Protein AF-A0A2D5Z9J2-F1 (afdb_monomer)

Secondary structure (DSSP, 8-state):
-------------S-B--EEEEEEEE-TT--S-HHHHHHS-TTGGGT-TTT----TT-BSTTTSPBPEEEE-SSSS-EESTTT---SSEEEEEEEEEEESS-EEEEEEEEESS-EEEEETTEEEEEE-------TT-EEEEEEEPSEEEEEEEEEEESSSS-EEEEEEE-TTS-B-TT-EEESS---------TTT-----HHHHHHHHHHT---TT-----SHHHHHHHHHHHHHHHHHHH-PPPPP-----EEEEEEEETTEEEEEEEEEEETTEEEEEEEEEES-PPTT--EEEEEEE--SSSTHHHHTTSSSPTT---TT-HHHHHHHTT-EEEEEPPTTSGGGS-TT--PPTT--SHHHHHHHHHHTT--HHHHHHHHHHHHHHHHHH-TTEEEEEEEEEEETHHHHHHHHHHHH-TT--EEEEES----GGGGTT-S---GGG--TTHHHH--HHHHHHTTTTS-EEEEEETT-SSS-HHHHHHHHHHHHHHHHHTT-TTSEEEEEESSSS---HHHHHHHHTTT-

Mean predicted aligned error: 14.63 Å

Solvent-accessible surface area (backbone atoms only — not comparable to full-atom values): 28567 Å² total; per-residue (Å²): 137,81,80,80,74,77,79,79,74,79,76,88,64,65,39,54,54,41,32,28,25,38,34,49,69,40,55,84,82,51,85,41,56,58,74,57,46,71,68,54,70,83,37,52,74,55,65,19,71,54,59,60,76,73,44,67,77,39,52,41,43,94,87,44,47,48,23,42,72,47,65,55,84,57,77,52,64,49,58,48,40,84,80,44,86,69,61,34,23,36,35,38,38,34,30,26,38,36,27,85,56,60,41,68,28,28,39,27,30,18,38,14,32,24,37,40,36,29,48,73,45,39,81,75,51,70,48,89,50,87,47,68,67,36,83,63,69,40,77,45,79,48,69,47,55,54,40,78,38,46,40,38,38,35,41,38,28,73,68,81,71,34,35,36,33,42,32,40,20,32,80,89,69,44,54,53,88,75,56,47,67,29,51,58,74,78,66,86,68,68,84,66,52,77,93,71,65,82,80,88,50,66,66,60,52,53,50,49,55,61,77,64,46,68,29,76,56,49,84,78,51,77,37,52,68,45,32,55,54,49,41,50,58,44,51,56,50,50,47,59,53,44,46,82,60,75,65,78,52,76,45,74,77,41,78,82,41,79,46,77,54,93,72,28,33,39,28,39,34,39,32,37,49,33,92,98,42,68,42,53,26,40,42,33,31,44,60,76,72,62,89,89,41,65,30,33,29,34,37,31,36,43,38,86,65,63,15,33,41,36,24,60,44,73,76,50,60,91,92,59,89,61,57,65,18,49,30,43,58,42,18,76,74,55,25,37,19,40,16,52,39,42,80,55,20,44,91,48,37,67,83,92,59,86,66,59,92,92,55,76,51,31,49,59,50,30,53,54,21,57,75,71,74,43,40,51,44,32,53,39,38,45,51,54,54,46,52,50,55,55,49,62,66,39,84,47,42,31,73,86,19,26,29,32,33,16,37,34,55,4,8,45,51,35,48,62,32,48,58,77,38,80,67,52,47,35,40,34,26,18,39,38,67,24,33,57,73,74,57,64,89,56,96,70,73,63,29,49,76,57,59,72,69,41,48,54,38,25,46,59,30,42,49,54,33,52,41,52,74,42,39,34,41,37,40,39,19,57,57,9,87,85,26,39,38,74,36,20,52,55,19,47,59,51,29,46,47,33,19,47,10,54,74,28,68,86,34,58,48,78,50,77,46,95,39,39,78,66,57,58,54,69,65,54,50,64,54,42,65,76,76,73

Nearest PDB structures (foldseek):
  3nuz-assembly3_E  TM=8.129E-01  e=1.058E-19  Bacteroides fragilis NCTC 9343
  3nuz-assembly3_F  TM=7.895E-01  e=2.727E-18  Bacteroides fragilis NCTC 9343
  7b7h-assembly1_A  TM=7.471E-01  e=3.566E-16  Opitutus terrae PB90-1
  6qe7-assembly3_C  TM=6.967E-01  e=1.141E-03  Acetivibrio thermocellus
  6qe7-assembly1_A  TM=6.775E-01  e=1.207E-03  Acetivibrio thermocellus

pLDDT: mean 86.12, std 15.98, range [22.84, 98.94]

Sequence (532 aa):
MARTVPLRRIDRRPGFVVNWLLCGPFNRDGRLTSCAALRKDYLKASGGERRARPRAGERVGRDGPEWSATALREGCIVNLARSYADRGIVSYAMAYLHCPAARPVRLWLGSDDGFVLVVNGRRVAAQDVHRGLGIDSDACDLSLRRGTNAILLKVEQFYGAYEFCLRVTDPDGRGIRGLKAFVDHPRVRRPVDPARSRTISGFEYLSHRFATARLKLAFDARTPNGYRAWRRRFLDQYRKLLGPLPAPCPLRPEVTEDVVVEQLRRRRVLLDFEPGFSFPCYLTVPRRVPRGAKLPALLCLHGHGGGKRDMVGETTPPGAYDPYNIALHAARKGYVTLSPDFLAFGERQSTGVAYGEGQDPCPAEFAWGQMAGVLPTAINIATVRRSIDYLQTLRFVDARRIGAAGHSFGGYMTTMTTAVERRIRAAVISGFMMTSEAYHGRTWTCGSQVVPGLLEYGDLSDIACTFAPRPTLIITGLYDCVAPFPFADAAFRKIERAYRAAGADGRAEQFVFAGEHVFQPEAALQWLDRWI

Structure (mmCIF, N/CA/C/O backbone):
data_AF-A0A2D5Z9J2-F1
#
_entry.id   AF-A0A2D5Z9J2-F1
#
loop_
_atom_site.group_PDB
_atom_site.id
_atom_site.type_symbol
_atom_site.label_atom_id
_atom_site.label_alt_id
_atom_site.label_comp_id
_atom_site.label_asym_id
_atom_site.label_entity_id
_atom_site.label_seq_id
_atom_site.pdbx_PDB_ins_code
_atom_site.Cartn_x
_atom_site.Cartn_y
_atom_site.Cartn_z
_atom_site.occupancy
_atom_site.B_iso_or_equiv
_atom_site.auth_seq_id
_atom_site.auth_comp_id
_atom_site.auth_asym_id
_atom_site.auth_atom_id
_atom_site.pdbx_PDB_model_num
ATOM 1 N N . MET A 1 1 ? -23.548 22.614 -16.675 1.00 28.89 1 MET A N 1
ATOM 2 C CA . MET A 1 1 ? -23.426 21.303 -17.350 1.00 28.89 1 MET A CA 1
ATOM 3 C C . MET A 1 1 ? -22.091 21.259 -18.079 1.00 28.89 1 MET A C 1
ATOM 5 O O . MET A 1 1 ? -21.986 21.772 -19.185 1.00 28.89 1 MET A O 1
ATOM 9 N N . ALA A 1 2 ? -21.047 20.745 -17.426 1.00 24.31 2 ALA A N 1
ATOM 10 C CA . ALA A 1 2 ? -19.735 20.592 -18.047 1.00 24.31 2 ALA A CA 1
ATOM 11 C C . ALA A 1 2 ? -19.747 19.316 -18.897 1.00 24.31 2 ALA A C 1
ATOM 13 O O . ALA A 1 2 ? -20.036 18.234 -18.389 1.00 24.31 2 ALA A O 1
ATOM 14 N N . ARG A 1 3 ? -19.496 19.461 -20.201 1.00 22.84 3 ARG A N 1
ATOM 15 C CA . ARG A 1 3 ? -19.359 18.338 -21.129 1.00 22.84 3 ARG A CA 1
ATOM 16 C C . ARG A 1 3 ? -18.175 17.485 -20.678 1.00 22.84 3 ARG A C 1
ATOM 18 O O . ARG A 1 3 ? -17.038 17.945 -20.678 1.00 22.84 3 ARG A O 1
ATOM 25 N N . THR A 1 4 ? -18.469 16.252 -20.289 1.00 25.27 4 THR A N 1
ATOM 26 C CA . THR A 1 4 ? -17.506 15.175 -20.091 1.00 25.27 4 THR A CA 1
ATOM 27 C C . THR A 1 4 ? -16.671 15.021 -21.358 1.00 25.27 4 THR A C 1
ATOM 29 O O . THR A 1 4 ? -17.166 14.596 -22.401 1.00 25.27 4 THR A O 1
ATOM 32 N N . VAL A 1 5 ? -15.394 15.392 -21.280 1.00 25.20 5 VAL A N 1
ATOM 33 C CA . VAL A 1 5 ? -14.407 15.001 -22.287 1.00 25.20 5 VAL A CA 1
ATOM 34 C C . VAL A 1 5 ? -14.266 13.479 -22.179 1.00 25.20 5 VAL A C 1
ATOM 36 O O . VAL A 1 5 ? -14.016 12.982 -21.077 1.00 25.20 5 VAL A O 1
ATOM 39 N N . PRO A 1 6 ? -14.465 12.705 -23.259 1.00 25.00 6 PRO A N 1
ATOM 40 C CA . PRO A 1 6 ? -14.326 11.264 -23.179 1.00 25.00 6 PRO A CA 1
ATOM 41 C C . PRO A 1 6 ? -12.889 10.907 -22.798 1.00 25.00 6 PRO A C 1
ATOM 43 O O . PRO A 1 6 ? -11.929 11.403 -23.390 1.00 25.00 6 PRO A O 1
ATOM 46 N N . LEU A 1 7 ? -12.771 10.031 -21.798 1.00 30.48 7 LEU A N 1
ATOM 47 C CA . LEU A 1 7 ? -11.540 9.382 -21.361 1.00 30.48 7 LEU A CA 1
ATOM 48 C C . LEU A 1 7 ? -10.738 8.922 -22.587 1.00 30.48 7 LEU A C 1
ATOM 50 O O . LEU A 1 7 ? -11.155 8.002 -23.295 1.00 30.48 7 LEU A O 1
ATOM 54 N N . ARG A 1 8 ? -9.573 9.533 -22.840 1.00 33.03 8 ARG A N 1
ATOM 55 C CA . ARG A 1 8 ? -8.599 8.954 -23.771 1.00 33.03 8 ARG A CA 1
ATOM 56 C C . ARG A 1 8 ? -8.154 7.620 -23.173 1.00 33.03 8 ARG A C 1
ATOM 58 O O . ARG A 1 8 ? -7.427 7.570 -22.186 1.00 33.03 8 ARG A O 1
ATOM 65 N N . ARG A 1 9 ? -8.669 6.534 -23.744 1.00 32.53 9 ARG A N 1
ATOM 66 C CA . ARG A 1 9 ? -8.322 5.142 -23.447 1.00 32.53 9 ARG A CA 1
ATOM 67 C C . ARG A 1 9 ? -6.792 5.013 -23.519 1.00 32.53 9 ARG A C 1
ATOM 69 O O . ARG A 1 9 ? -6.239 5.119 -24.609 1.00 32.53 9 ARG A O 1
ATOM 76 N N . ILE A 1 10 ? -6.102 4.823 -22.388 1.00 40.47 10 ILE A N 1
ATOM 77 C CA . ILE A 1 10 ? -4.667 4.501 -22.420 1.00 40.47 10 ILE A CA 1
ATOM 78 C C . ILE A 1 10 ? -4.534 3.153 -23.109 1.00 40.47 10 ILE A C 1
ATOM 80 O O . ILE A 1 10 ? -5.079 2.137 -22.666 1.00 40.47 10 ILE A O 1
ATOM 84 N N . ASP A 1 11 ? -3.845 3.175 -24.234 1.00 39.31 11 ASP A N 1
ATOM 85 C CA . ASP A 1 11 ? -3.763 2.053 -25.133 1.00 39.31 11 ASP A CA 1
ATOM 86 C C . ASP A 1 11 ? -2.833 0.977 -24.567 1.00 39.31 11 ASP A C 1
ATOM 88 O O . ASP A 1 11 ? -1.613 1.123 -24.563 1.00 39.31 11 ASP A O 1
ATOM 92 N N . ARG A 1 12 ? -3.400 -0.127 -24.065 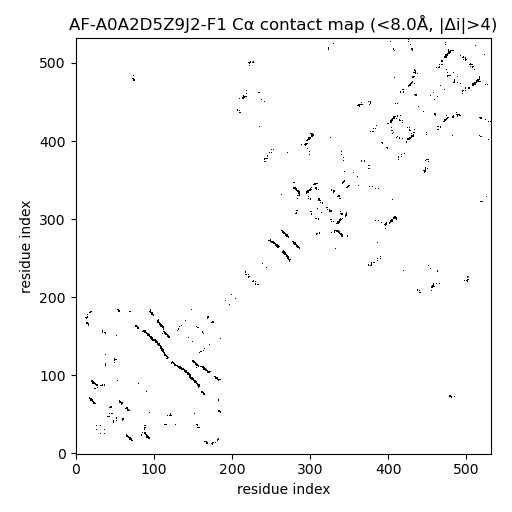1.00 44.00 12 ARG A N 1
ATOM 93 C CA . ARG A 1 12 ? -2.664 -1.272 -23.489 1.00 44.00 12 ARG A CA 1
ATOM 94 C C . ARG A 1 12 ? -1.932 -2.116 -24.550 1.00 44.00 12 ARG A C 1
ATOM 96 O O . ARG A 1 12 ? -1.662 -3.298 -24.325 1.00 44.00 12 ARG A O 1
ATOM 103 N N . ARG A 1 13 ? -1.658 -1.556 -25.733 1.00 57.97 13 ARG A N 1
ATOM 104 C CA . ARG A 1 13 ? -1.060 -2.281 -26.857 1.00 57.97 13 ARG A CA 1
ATOM 105 C C . ARG A 1 13 ? 0.418 -2.586 -26.571 1.00 57.97 13 ARG A C 1
ATOM 107 O O . ARG A 1 13 ? 1.176 -1.682 -26.222 1.00 57.97 13 ARG A O 1
ATOM 114 N N . PRO A 1 14 ? 0.863 -3.841 -26.740 1.00 65.12 14 PRO A N 1
ATOM 115 C CA . PRO A 1 14 ? 2.271 -4.196 -26.602 1.00 65.12 14 PRO A CA 1
ATOM 116 C C . PRO A 1 14 ? 3.129 -3.507 -27.677 1.00 65.12 14 PRO A C 1
ATOM 118 O O . PRO A 1 14 ? 2.651 -3.204 -28.771 1.00 65.12 14 PRO A O 1
ATOM 121 N N . GLY A 1 15 ? 4.419 -3.319 -27.376 1.00 76.62 15 GLY A N 1
ATOM 122 C CA . GLY A 1 15 ? 5.426 -2.869 -28.345 1.00 76.62 15 GLY A CA 1
ATOM 123 C C . GLY A 1 15 ? 5.894 -1.419 -28.203 1.00 76.62 15 GLY A C 1
ATOM 124 O O . GLY A 1 15 ? 6.681 -0.975 -29.035 1.00 76.62 15 GLY A O 1
ATOM 125 N N . PHE A 1 16 ? 5.434 -0.674 -27.192 1.00 87.38 16 PHE A N 1
ATOM 126 C CA . PHE A 1 16 ? 5.933 0.680 -26.936 1.00 87.38 16 PHE A CA 1
ATOM 127 C C . PHE A 1 16 ? 7.412 0.681 -26.537 1.00 87.38 16 PHE A C 1
ATOM 129 O O . PHE A 1 16 ? 7.876 -0.173 -25.777 1.00 87.38 16 PHE A O 1
ATOM 136 N N . VAL A 1 17 ? 8.150 1.660 -27.052 1.00 88.38 17 VAL A N 1
ATOM 137 C CA . VAL A 1 17 ? 9.542 1.913 -26.691 1.00 88.38 17 VAL A CA 1
ATOM 138 C C . VAL A 1 17 ? 9.560 2.818 -25.470 1.00 88.38 17 VAL A C 1
ATOM 140 O O . VAL A 1 17 ? 9.161 3.977 -25.528 1.00 88.38 17 VAL A O 1
ATOM 143 N N . VAL A 1 18 ? 10.026 2.261 -24.358 1.00 84.19 18 VAL A N 1
ATOM 144 C CA . VAL A 1 18 ? 10.029 2.924 -23.047 1.00 84.19 18 VAL A CA 1
ATOM 145 C C . VAL A 1 18 ? 11.424 3.353 -22.597 1.00 84.19 18 VAL A C 1
ATOM 147 O O . VAL A 1 18 ? 11.549 4.103 -21.645 1.00 84.19 18 VAL A O 1
ATOM 150 N N . ASN A 1 19 ? 12.476 2.928 -23.292 1.00 82.31 19 ASN A N 1
ATOM 151 C CA . ASN A 1 19 ? 13.864 3.238 -22.952 1.00 82.31 19 ASN A CA 1
ATOM 152 C C . ASN A 1 19 ? 14.456 4.171 -24.009 1.00 82.31 19 ASN A C 1
ATOM 154 O O . ASN A 1 19 ? 14.505 3.794 -25.182 1.00 82.31 19 ASN A O 1
ATOM 158 N N . TRP A 1 20 ? 14.923 5.349 -23.593 1.00 90.38 20 TRP A N 1
ATOM 159 C CA . TRP A 1 20 ? 15.433 6.397 -24.476 1.00 90.38 20 TRP A CA 1
ATOM 160 C C . TRP A 1 20 ? 16.702 7.049 -23.916 1.00 90.38 20 TRP A C 1
ATOM 162 O O . TRP A 1 20 ? 16.834 7.240 -22.714 1.00 90.38 20 TRP A O 1
ATOM 172 N N . LEU A 1 21 ? 17.630 7.443 -24.784 1.00 90.31 21 LEU A N 1
ATOM 173 C CA . LEU A 1 21 ? 18.592 8.503 -24.489 1.00 90.31 21 LEU A CA 1
ATOM 174 C C . LEU A 1 21 ? 18.004 9.819 -24.990 1.00 90.31 21 LEU A C 1
ATOM 176 O O . LEU A 1 21 ? 17.664 9.906 -26.167 1.00 90.31 21 LEU A O 1
ATOM 180 N N . LEU A 1 22 ? 17.906 10.832 -24.140 1.00 92.62 22 LEU A N 1
ATOM 181 C CA . LEU A 1 22 ? 17.433 12.162 -24.507 1.00 92.62 22 LEU A CA 1
ATOM 182 C C . LEU A 1 22 ? 18.609 13.124 -24.625 1.00 92.62 22 LEU A C 1
ATOM 184 O O . LEU A 1 22 ? 19.559 13.036 -23.854 1.00 92.62 22 LEU A O 1
ATOM 188 N N . CYS A 1 23 ? 18.560 14.043 -25.582 1.00 92.94 23 CYS A N 1
ATOM 189 C CA . CYS A 1 23 ? 19.572 15.082 -25.729 1.00 92.94 23 CYS A CA 1
ATOM 190 C C . CYS A 1 23 ? 18.944 16.360 -26.269 1.00 92.94 23 CYS A C 1
ATOM 192 O O . CYS A 1 23 ? 18.280 16.357 -27.308 1.00 92.94 23 CYS A O 1
ATOM 194 N N . GLY A 1 24 ? 19.154 17.458 -25.555 1.00 90.69 24 GLY A N 1
ATOM 195 C CA . GLY A 1 24 ? 18.531 18.736 -25.847 1.00 90.69 24 GLY A CA 1
ATOM 196 C C . GLY A 1 24 ? 18.578 19.687 -24.650 1.00 90.69 24 GLY A C 1
ATOM 197 O O . GLY A 1 24 ? 19.265 19.415 -23.662 1.00 90.69 24 GLY A O 1
ATOM 198 N N . PRO A 1 25 ? 17.892 20.832 -24.742 1.00 89.38 25 PRO A N 1
ATOM 199 C CA . PRO A 1 25 ? 17.291 21.368 -25.947 1.00 89.38 25 PRO A CA 1
ATOM 200 C C . PRO A 1 25 ? 18.341 22.056 -26.831 1.00 89.38 25 PRO A C 1
ATOM 202 O O . PRO A 1 25 ? 19.322 22.628 -26.349 1.00 89.38 25 PRO A O 1
ATOM 205 N N . PHE A 1 26 ? 18.105 22.016 -28.136 1.00 89.94 26 PHE A N 1
ATOM 206 C CA . PHE A 1 26 ? 18.816 22.768 -29.165 1.00 89.94 26 PHE A CA 1
ATOM 207 C C . PHE A 1 26 ? 17.964 23.962 -29.616 1.00 89.94 26 PHE A C 1
ATOM 209 O O . PHE A 1 26 ? 16.758 23.967 -29.386 1.00 89.94 26 PHE A O 1
ATOM 216 N N . ASN A 1 27 ? 18.578 24.945 -30.289 1.00 85.75 27 ASN A N 1
ATOM 217 C CA . ASN A 1 27 ? 17.922 26.190 -30.737 1.00 85.75 27 ASN A CA 1
ATOM 218 C C . ASN A 1 27 ? 17.459 27.131 -29.605 1.00 85.75 27 ASN A C 1
ATOM 220 O O . ASN A 1 27 ? 16.500 27.873 -29.777 1.00 85.75 27 ASN A O 1
ATOM 224 N N . ARG A 1 28 ? 18.138 27.118 -28.449 1.00 77.19 28 ARG A N 1
ATOM 225 C CA . ARG A 1 28 ? 17.784 27.955 -27.283 1.00 77.19 28 ARG A CA 1
ATOM 226 C C . ARG A 1 28 ? 17.856 29.464 -27.542 1.00 77.19 28 ARG A C 1
ATOM 228 O O . ARG A 1 28 ? 17.273 30.240 -26.805 1.00 77.19 28 ARG A O 1
ATOM 235 N N . ASP A 1 29 ? 18.608 29.888 -28.554 1.00 71.25 29 ASP A N 1
ATOM 236 C CA . ASP A 1 29 ? 18.717 31.292 -28.952 1.00 71.25 29 ASP A CA 1
ATOM 237 C C . ASP A 1 29 ? 17.531 31.763 -29.812 1.00 71.25 29 ASP A C 1
ATOM 239 O O . ASP A 1 29 ? 17.478 32.936 -30.174 1.00 71.25 29 ASP A O 1
ATOM 243 N N . GLY A 1 30 ? 16.605 30.861 -30.171 1.00 63.00 30 GLY A N 1
ATOM 244 C CA . GLY A 1 30 ? 15.388 31.172 -30.924 1.00 63.00 30 GLY A CA 1
ATOM 245 C C . GLY A 1 30 ? 15.636 31.686 -32.345 1.00 63.00 30 GLY A C 1
ATOM 246 O O . GLY A 1 30 ? 14.718 32.187 -32.988 1.00 63.00 30 GLY A O 1
ATOM 247 N N . ARG A 1 31 ? 16.870 31.583 -32.861 1.00 67.31 31 ARG A N 1
ATOM 248 C CA . ARG A 1 31 ? 17.264 32.203 -34.141 1.00 67.31 31 ARG A CA 1
ATOM 249 C C . ARG A 1 31 ? 16.675 31.519 -35.371 1.00 67.31 31 ARG A C 1
ATOM 251 O O . ARG A 1 31 ? 16.703 32.091 -36.457 1.00 67.31 31 ARG A O 1
ATOM 258 N N . LEU A 1 32 ? 16.186 30.289 -35.224 1.00 64.06 32 LEU A N 1
ATOM 259 C CA . LEU A 1 32 ? 15.503 29.552 -36.284 1.00 64.06 32 LEU A CA 1
ATOM 260 C C . LEU A 1 32 ? 14.021 29.415 -35.955 1.00 64.06 32 LEU A C 1
ATOM 262 O O . LEU A 1 32 ? 13.667 29.077 -34.827 1.00 64.06 32 LEU A O 1
ATOM 266 N N . THR A 1 33 ? 13.180 29.609 -36.971 1.00 59.56 33 THR A N 1
ATOM 267 C CA . THR A 1 33 ? 11.752 29.272 -36.926 1.00 59.56 33 THR A CA 1
ATOM 268 C C . THR A 1 33 ? 11.563 27.762 -36.744 1.00 59.56 33 THR A C 1
ATOM 270 O O . THR A 1 33 ? 12.453 26.994 -37.113 1.00 59.56 33 THR A O 1
ATOM 273 N N . SER A 1 34 ? 10.415 27.324 -36.216 1.00 59.34 34 SER A N 1
ATOM 274 C CA . SER A 1 34 ? 10.093 25.903 -35.955 1.00 59.34 34 SER A CA 1
ATOM 275 C C . SER A 1 34 ? 10.455 24.980 -37.128 1.00 59.34 34 SER A C 1
ATOM 277 O O . SER A 1 34 ? 11.340 24.132 -37.000 1.00 59.34 34 SER A O 1
ATOM 279 N N . CYS A 1 35 ? 9.921 25.250 -38.323 1.00 60.09 35 CYS A N 1
ATOM 280 C CA . CYS A 1 35 ? 10.191 24.443 -39.519 1.00 60.09 35 CYS A CA 1
ATOM 281 C C . CYS A 1 35 ? 11.686 24.410 -39.902 1.00 60.09 35 CYS A C 1
ATOM 283 O O . CYS A 1 35 ? 12.208 23.398 -40.384 1.00 60.09 35 CYS A O 1
ATOM 285 N N . ALA A 1 36 ? 12.408 25.521 -39.715 1.00 67.88 36 ALA A N 1
ATOM 286 C CA . ALA A 1 36 ? 13.838 25.605 -40.017 1.00 67.88 36 ALA A CA 1
ATOM 287 C C . ALA A 1 36 ? 14.688 24.884 -38.956 1.00 67.88 36 ALA A C 1
ATOM 289 O O . ALA A 1 36 ? 15.680 24.231 -39.299 1.00 67.88 36 ALA A O 1
ATOM 290 N N . ALA A 1 37 ? 14.278 24.946 -37.689 1.00 77.31 37 ALA A N 1
ATOM 291 C CA . ALA A 1 37 ? 14.902 24.236 -36.584 1.00 77.31 37 ALA A CA 1
ATOM 292 C C . ALA A 1 37 ? 14.776 22.719 -36.784 1.00 77.31 37 ALA A C 1
ATOM 294 O O . ALA A 1 37 ? 15.779 22.003 -36.748 1.00 77.31 37 ALA A O 1
ATOM 295 N N . LEU A 1 38 ? 13.591 22.216 -37.140 1.00 81.38 38 LEU A N 1
ATOM 296 C CA . LEU A 1 38 ? 13.376 20.789 -37.393 1.00 81.38 38 LEU A CA 1
ATOM 297 C C . LEU A 1 38 ? 14.174 20.254 -38.600 1.00 81.38 38 LEU A C 1
ATOM 299 O O . LEU A 1 38 ? 14.510 19.069 -38.662 1.00 81.38 38 LEU A O 1
ATOM 303 N N . ARG A 1 39 ? 14.557 21.103 -39.560 1.00 82.62 39 ARG A N 1
ATOM 304 C CA . ARG A 1 39 ? 15.392 20.700 -40.711 1.00 82.62 39 ARG A CA 1
ATOM 305 C C . ARG A 1 39 ? 16.888 20.680 -40.412 1.00 82.62 39 ARG A C 1
ATOM 307 O O . ARG A 1 39 ? 17.632 20.000 -41.120 1.00 82.62 39 ARG A O 1
ATOM 314 N N . LYS A 1 40 ? 17.345 21.390 -39.381 1.00 88.50 40 LYS A N 1
ATOM 315 C CA . LYS A 1 40 ? 18.765 21.465 -39.028 1.00 88.50 40 LYS A CA 1
ATOM 316 C C . LYS A 1 40 ? 19.236 20.171 -38.359 1.00 88.50 40 LYS A C 1
ATOM 318 O O . LYS A 1 40 ? 18.606 19.668 -37.431 1.00 88.50 40 LYS A O 1
ATOM 323 N N . ASP A 1 41 ? 20.373 19.655 -38.825 1.00 92.88 41 ASP A N 1
ATOM 324 C CA . ASP A 1 41 ? 21.117 18.584 -38.156 1.00 92.88 41 ASP A CA 1
ATOM 325 C C . ASP A 1 41 ? 21.990 19.214 -37.063 1.00 92.88 41 ASP A C 1
ATOM 327 O O . ASP A 1 41 ? 23.015 19.844 -37.346 1.00 92.88 41 ASP A O 1
ATOM 331 N N . TYR A 1 42 ? 21.551 19.071 -35.814 1.00 93.12 42 TYR A N 1
ATOM 332 C CA . TYR A 1 42 ? 22.270 19.580 -34.641 1.00 93.12 42 TYR A CA 1
ATOM 333 C C . TYR A 1 42 ? 23.342 18.608 -34.135 1.00 93.12 42 TYR A C 1
ATOM 335 O O . TYR A 1 42 ? 24.166 18.988 -33.309 1.00 93.12 42 TYR A O 1
ATOM 343 N N . LEU A 1 43 ? 23.377 17.376 -34.651 1.00 93.38 43 LEU A N 1
ATOM 344 C CA . LEU A 1 43 ? 24.352 16.354 -34.276 1.00 93.38 43 LEU A CA 1
ATOM 345 C C . LEU A 1 43 ? 25.587 16.361 -35.186 1.00 93.38 43 LEU A C 1
ATOM 347 O O . LEU A 1 43 ? 26.456 15.506 -35.021 1.00 93.38 43 LEU A O 1
ATOM 351 N N . LYS A 1 44 ? 25.711 17.310 -36.131 1.00 91.12 44 LYS A N 1
ATOM 352 C CA . LYS A 1 44 ? 26.863 17.430 -37.051 1.00 91.12 44 LYS A CA 1
ATOM 353 C C . LYS A 1 44 ? 28.217 17.350 -36.342 1.00 91.12 44 LYS A C 1
ATOM 355 O O . LYS A 1 44 ? 29.100 16.646 -36.826 1.00 91.12 44 LYS A O 1
ATOM 360 N N . ALA A 1 45 ? 28.356 18.010 -35.190 1.00 85.56 45 ALA A N 1
ATOM 361 C CA . ALA A 1 45 ? 29.583 18.003 -34.387 1.00 85.56 45 ALA A CA 1
ATOM 362 C C . ALA A 1 45 ? 29.942 16.614 -33.817 1.00 85.56 45 ALA A C 1
ATOM 364 O O . ALA A 1 45 ? 31.105 16.353 -33.536 1.00 85.56 45 ALA A O 1
ATOM 365 N N . SER A 1 46 ? 28.965 15.709 -33.718 1.00 84.69 46 SER A N 1
ATOM 366 C CA . SER A 1 46 ? 29.125 14.312 -33.287 1.00 84.69 46 SER A CA 1
ATOM 367 C C . SER A 1 46 ? 28.879 13.323 -34.437 1.00 84.69 46 SER A C 1
ATOM 369 O O . SER A 1 46 ? 28.434 12.196 -34.232 1.00 84.69 46 SER A O 1
ATOM 371 N N . GLY A 1 47 ? 29.141 13.744 -35.679 1.00 84.25 47 GLY A N 1
ATOM 372 C CA . GLY A 1 47 ? 29.065 12.882 -36.861 1.00 84.25 47 GLY A CA 1
ATOM 373 C C . GLY A 1 47 ? 27.727 12.893 -37.610 1.00 84.25 47 GLY A C 1
ATOM 374 O O . GLY A 1 47 ? 27.645 12.236 -38.653 1.00 84.25 47 GLY A O 1
ATOM 375 N N . GLY A 1 48 ? 26.738 13.669 -37.160 1.00 91.62 48 GLY A N 1
ATOM 376 C CA . GLY A 1 48 ? 25.447 13.907 -37.823 1.00 91.62 48 GLY A CA 1
ATOM 377 C C . GLY A 1 48 ? 24.369 12.862 -37.522 1.00 91.62 48 GLY A C 1
ATOM 378 O O . GLY A 1 48 ? 24.662 11.728 -37.137 1.00 91.62 48 GLY A O 1
ATOM 379 N N . GLU A 1 49 ? 23.105 13.217 -37.764 1.00 92.88 49 GLU A N 1
ATOM 380 C CA . GLU A 1 49 ? 21.922 12.381 -37.470 1.00 92.88 49 GLU A CA 1
ATOM 381 C C . GLU A 1 49 ? 22.006 10.971 -38.070 1.00 92.88 49 GLU A C 1
ATOM 383 O O . GLU A 1 49 ? 21.587 9.984 -37.466 1.00 92.88 49 GLU A O 1
ATOM 388 N N . ARG A 1 50 ? 22.604 10.847 -39.260 1.00 89.69 50 ARG A N 1
ATOM 389 C CA . ARG A 1 50 ? 22.736 9.562 -39.963 1.00 89.69 50 ARG A CA 1
ATOM 390 C C . ARG A 1 50 ? 23.660 8.579 -39.239 1.00 89.69 50 ARG A C 1
ATOM 392 O O . ARG A 1 50 ? 23.460 7.366 -39.321 1.00 89.69 50 ARG A O 1
ATOM 399 N N . ARG A 1 51 ? 24.676 9.086 -38.539 1.00 86.44 51 ARG A N 1
ATOM 400 C CA . ARG A 1 51 ? 25.697 8.280 -37.852 1.00 86.44 51 ARG A CA 1
ATOM 401 C C . ARG A 1 51 ? 25.581 8.329 -36.334 1.00 86.44 51 ARG A C 1
ATOM 403 O O . ARG A 1 51 ? 26.367 7.664 -35.671 1.00 86.44 51 ARG A O 1
ATOM 410 N N . ALA A 1 52 ? 24.596 9.047 -35.796 1.00 87.38 52 ALA A N 1
ATOM 411 C CA . ALA A 1 52 ? 24.375 9.170 -34.364 1.00 87.38 52 ALA A CA 1
ATOM 412 C C . ALA A 1 52 ? 24.303 7.788 -33.702 1.00 87.38 52 ALA A C 1
ATOM 414 O O . ALA A 1 52 ? 23.449 6.970 -34.050 1.00 87.38 52 ALA A O 1
ATOM 415 N N . ARG A 1 53 ? 25.225 7.516 -32.776 1.00 88.12 53 ARG A N 1
ATOM 416 C CA . ARG A 1 53 ? 25.264 6.318 -31.923 1.00 88.12 53 ARG A CA 1
ATOM 417 C C . ARG A 1 53 ? 25.749 6.700 -30.512 1.00 88.12 53 ARG A C 1
ATOM 419 O O . ARG A 1 53 ? 26.760 6.160 -30.062 1.00 88.12 53 ARG A O 1
ATOM 426 N N . PRO A 1 54 ? 25.079 7.668 -29.862 1.00 88.19 54 PRO A N 1
ATOM 427 C CA . PRO A 1 54 ? 25.542 8.251 -28.613 1.00 88.19 54 PRO A CA 1
ATOM 428 C C . PRO A 1 54 ? 25.412 7.272 -27.445 1.00 88.19 54 PRO A C 1
ATOM 430 O O . PRO A 1 54 ? 24.681 6.273 -27.527 1.00 88.19 54 PRO A O 1
ATOM 433 N N . ARG A 1 55 ? 26.093 7.604 -26.349 1.00 82.75 55 ARG A N 1
ATOM 434 C CA . ARG A 1 55 ? 25.967 6.960 -25.035 1.00 82.75 55 ARG A CA 1
ATOM 435 C C . ARG A 1 55 ? 25.438 7.942 -23.999 1.00 82.75 55 ARG A C 1
ATOM 437 O O . ARG A 1 55 ? 25.612 9.147 -24.149 1.00 82.75 55 ARG A O 1
ATOM 444 N N . ALA A 1 56 ? 24.858 7.423 -22.921 1.00 81.12 56 ALA A N 1
ATOM 445 C CA . ALA A 1 56 ? 24.581 8.246 -21.749 1.00 81.12 56 ALA A CA 1
ATOM 446 C C . ALA A 1 56 ? 25.878 8.913 -21.249 1.00 81.12 56 ALA A C 1
ATOM 448 O O . ALA A 1 56 ? 26.923 8.263 -21.188 1.00 81.12 56 ALA A O 1
ATOM 449 N N . GLY A 1 57 ? 25.814 10.203 -20.931 1.00 80.19 57 GLY A N 1
ATOM 450 C CA . GLY A 1 57 ? 26.956 11.023 -20.528 1.00 80.19 57 GLY A CA 1
ATOM 451 C C . GLY A 1 57 ? 27.768 11.622 -21.683 1.00 80.19 57 GLY A C 1
ATOM 452 O O . GLY A 1 57 ? 28.638 12.458 -21.455 1.00 80.19 57 GLY A O 1
ATOM 453 N N . GLU A 1 58 ? 27.519 11.222 -22.935 1.00 86.38 58 GLU A N 1
ATOM 454 C CA . GLU A 1 58 ? 28.214 11.792 -24.093 1.00 86.38 58 GLU A CA 1
ATOM 455 C C . GLU A 1 58 ? 27.659 13.184 -24.426 1.00 86.38 58 GLU A C 1
ATOM 457 O O . GLU A 1 58 ? 26.452 13.406 -24.353 1.00 86.38 58 GLU A O 1
ATOM 462 N N . ARG A 1 59 ? 28.517 14.128 -24.826 1.00 89.69 59 ARG A N 1
ATOM 463 C CA . ARG A 1 59 ? 28.106 15.478 -25.246 1.00 89.69 59 ARG A CA 1
ATOM 464 C C . ARG A 1 59 ? 28.099 15.636 -26.755 1.00 89.69 59 ARG A C 1
ATOM 466 O O . ARG A 1 59 ? 28.888 15.021 -27.473 1.00 89.69 59 ARG A O 1
ATOM 473 N N . VAL A 1 60 ? 27.206 16.495 -27.239 1.00 90.06 60 VAL A N 1
ATOM 474 C CA . VAL A 1 60 ? 27.189 16.896 -28.647 1.00 90.06 60 VAL A CA 1
ATOM 475 C C . VAL A 1 60 ? 28.184 18.032 -28.867 1.00 90.06 60 VAL A C 1
ATOM 477 O O . VAL A 1 60 ? 27.914 19.179 -28.526 1.00 90.06 60 VAL A O 1
ATOM 480 N N . GLY A 1 61 ? 29.346 17.729 -29.447 1.00 84.81 61 GLY A N 1
ATOM 481 C CA . GLY A 1 61 ? 30.455 18.687 -29.518 1.00 84.81 61 GLY A CA 1
ATOM 482 C C . GLY A 1 61 ? 31.026 19.043 -28.135 1.00 84.81 61 GLY A C 1
ATOM 483 O O . GLY A 1 61 ? 30.772 18.351 -27.152 1.00 84.81 61 GLY A O 1
ATOM 484 N N . ARG A 1 62 ? 31.825 20.118 -28.061 1.00 80.44 62 ARG A N 1
ATOM 485 C CA . ARG A 1 62 ? 32.531 20.515 -26.826 1.00 80.44 62 ARG A CA 1
ATOM 486 C C . ARG A 1 62 ? 31.595 21.121 -25.773 1.00 80.44 62 ARG A C 1
ATOM 488 O O . ARG A 1 62 ? 31.677 20.742 -24.612 1.00 80.44 62 ARG A O 1
ATOM 495 N N . ASP A 1 63 ? 30.679 21.984 -26.214 1.00 81.56 63 ASP A N 1
ATOM 496 C CA . ASP A 1 63 ? 29.827 22.803 -25.335 1.00 81.56 63 ASP A CA 1
ATOM 497 C C . ASP A 1 63 ? 28.324 22.501 -25.489 1.00 81.56 63 ASP A C 1
ATOM 499 O O . ASP A 1 63 ? 27.475 23.225 -24.971 1.00 81.56 63 ASP A O 1
ATOM 503 N N . GLY A 1 64 ? 27.963 21.455 -26.239 1.00 85.06 64 GLY A N 1
ATOM 504 C CA . GLY A 1 64 ? 26.563 21.118 -26.479 1.00 85.06 64 GLY A CA 1
ATOM 505 C C . GLY A 1 64 ? 25.922 20.266 -25.378 1.00 85.06 64 GLY A C 1
ATOM 506 O O . GLY A 1 64 ? 26.580 19.854 -24.413 1.00 85.06 64 GLY A O 1
ATOM 507 N N . PRO A 1 65 ? 24.612 19.992 -25.520 1.00 87.81 65 PRO A N 1
ATOM 508 C CA . PRO A 1 65 ? 23.862 19.187 -24.570 1.00 87.81 65 PRO A CA 1
ATOM 509 C C . PRO A 1 65 ? 24.424 17.772 -24.423 1.00 87.81 65 PRO A C 1
ATOM 511 O O . PRO A 1 65 ? 24.984 17.192 -25.358 1.00 87.81 65 PRO A O 1
ATOM 514 N N . GLU A 1 66 ? 24.241 17.220 -23.230 1.00 90.50 66 GLU A N 1
ATOM 515 C CA . GLU A 1 66 ? 24.622 15.855 -22.883 1.00 90.50 66 GLU A CA 1
ATOM 516 C C . GLU A 1 66 ? 23.460 14.888 -23.141 1.00 90.50 66 GLU A C 1
ATOM 518 O O . GLU A 1 66 ? 22.292 15.253 -22.994 1.00 90.50 66 GLU A O 1
ATOM 523 N N . TRP A 1 67 ? 23.778 13.660 -23.542 1.00 88.81 67 TRP A N 1
ATOM 524 C CA . TRP A 1 67 ? 22.818 12.571 -23.668 1.00 88.81 67 TRP A CA 1
ATOM 525 C C . TRP A 1 67 ? 22.521 11.967 -22.294 1.00 88.81 67 TRP A C 1
ATOM 527 O O . TRP A 1 67 ? 23.414 11.425 -21.648 1.00 88.81 67 TRP A O 1
ATOM 537 N N . SER A 1 68 ? 21.266 11.990 -21.857 1.00 81.81 68 SER A N 1
ATOM 538 C CA . SER A 1 68 ? 20.828 11.404 -20.589 1.00 81.81 68 SER A CA 1
ATOM 539 C C . SER A 1 68 ? 19.935 10.189 -20.825 1.00 81.81 68 SER A C 1
ATOM 541 O O . SER A 1 68 ? 19.046 10.199 -21.674 1.00 81.81 68 SER A O 1
ATOM 543 N N . ALA A 1 69 ? 20.170 9.105 -20.087 1.00 80.06 69 ALA A N 1
ATOM 544 C CA . ALA A 1 69 ? 19.301 7.937 -20.156 1.00 80.06 69 ALA A CA 1
ATOM 545 C C . ALA A 1 69 ? 18.007 8.183 -19.380 1.00 80.06 69 ALA A C 1
ATOM 547 O O . ALA A 1 69 ? 18.028 8.588 -18.219 1.00 80.06 69 ALA A O 1
ATOM 548 N N . THR A 1 70 ? 16.885 7.865 -20.011 1.00 73.94 70 THR A N 1
ATOM 549 C CA . THR A 1 70 ? 15.577 7.800 -19.378 1.00 73.94 70 THR A CA 1
ATOM 550 C C . THR A 1 70 ? 14.915 6.464 -19.684 1.00 73.94 70 THR A C 1
ATOM 552 O O . THR A 1 70 ? 15.003 5.921 -20.788 1.00 73.94 70 THR A O 1
ATOM 555 N N . ALA A 1 71 ? 14.237 5.928 -18.683 1.00 68.81 71 ALA A N 1
ATOM 556 C CA . ALA A 1 71 ? 13.347 4.795 -18.829 1.00 68.81 71 ALA A CA 1
ATOM 557 C C . ALA A 1 71 ? 11.981 5.247 -18.326 1.00 68.81 71 ALA A C 1
ATOM 559 O O . ALA A 1 71 ? 11.846 5.644 -17.166 1.00 68.81 71 ALA A O 1
ATOM 560 N N . LEU A 1 72 ? 10.980 5.210 -19.201 1.00 60.12 72 LEU A N 1
ATOM 561 C CA . LEU A 1 72 ? 9.593 5.425 -18.837 1.00 60.12 72 LEU A CA 1
ATOM 562 C C . LEU A 1 72 ? 9.186 4.309 -17.886 1.00 60.12 72 LEU A C 1
ATOM 564 O O . LEU A 1 72 ? 9.066 3.144 -18.267 1.00 60.12 72 LEU A O 1
ATOM 568 N N . ARG A 1 73 ? 9.025 4.689 -16.621 1.00 45.19 73 ARG A N 1
ATOM 569 C CA . ARG A 1 73 ? 8.605 3.780 -15.555 1.00 45.19 73 ARG A CA 1
ATOM 570 C C . ARG A 1 73 ? 7.103 3.471 -15.652 1.00 45.19 73 ARG A C 1
ATOM 572 O O . ARG A 1 73 ? 6.695 2.398 -15.223 1.00 45.19 73 ARG A O 1
ATOM 579 N N . GLU A 1 74 ? 6.335 4.349 -16.312 1.00 44.56 74 GLU A N 1
ATOM 580 C CA . GLU A 1 74 ? 4.897 4.246 -16.601 1.00 44.56 74 GLU A CA 1
ATOM 581 C C . GLU A 1 74 ? 4.520 4.887 -17.943 1.00 44.56 74 GLU A C 1
ATOM 583 O O . GLU A 1 74 ? 5.165 5.827 -18.407 1.00 44.56 74 GLU A O 1
ATOM 588 N N . GLY A 1 75 ? 3.426 4.403 -18.541 1.00 63.44 75 GLY A N 1
ATOM 589 C CA . GLY A 1 75 ? 2.893 4.931 -19.794 1.00 63.44 75 GLY A CA 1
ATOM 590 C C . GLY A 1 75 ? 3.777 4.648 -21.012 1.00 63.44 75 GLY A C 1
ATOM 591 O O . GLY A 1 75 ? 4.709 3.847 -20.981 1.00 63.44 75 GLY A O 1
ATOM 592 N N . CYS A 1 76 ? 3.438 5.286 -22.127 1.00 73.88 76 CYS A N 1
ATOM 593 C CA . CYS A 1 76 ? 4.209 5.213 -23.370 1.00 73.88 76 CYS A CA 1
ATOM 594 C C . CYS A 1 76 ? 4.704 6.579 -23.852 1.00 73.88 76 CYS A C 1
ATOM 596 O O . CYS A 1 76 ? 5.353 6.658 -24.894 1.00 73.88 76 CYS A O 1
ATOM 598 N N . ILE A 1 77 ? 4.377 7.635 -23.104 1.00 81.94 77 ILE A N 1
ATOM 599 C CA . ILE A 1 77 ? 4.581 9.024 -23.491 1.00 81.94 77 ILE A CA 1
ATOM 600 C C . ILE A 1 77 ? 5.805 9.560 -22.756 1.00 81.94 77 ILE A C 1
ATOM 602 O O . ILE A 1 77 ? 5.857 9.563 -21.527 1.00 81.94 77 ILE A O 1
ATOM 606 N N . VAL A 1 78 ? 6.787 10.021 -23.519 1.00 85.44 78 VAL A N 1
ATOM 607 C CA . VAL A 1 78 ? 7.899 10.827 -23.026 1.00 85.44 78 VAL A CA 1
ATOM 608 C C . VAL A 1 78 ? 7.454 12.281 -23.029 1.00 85.44 78 VAL A C 1
ATOM 610 O O . VAL A 1 78 ? 7.116 12.807 -24.084 1.00 85.44 78 VAL A O 1
ATOM 613 N N . ASN A 1 79 ? 7.493 12.930 -21.866 1.00 83.56 79 ASN A N 1
ATOM 614 C CA . ASN A 1 79 ? 7.285 14.368 -21.740 1.00 83.56 79 ASN A CA 1
ATOM 615 C C . ASN A 1 79 ? 8.643 15.071 -21.609 1.00 83.56 79 ASN A C 1
ATOM 617 O O . ASN A 1 79 ? 9.328 14.945 -20.592 1.00 83.56 79 ASN A O 1
ATOM 621 N N . LEU A 1 80 ? 9.036 15.780 -22.666 1.00 80.50 80 LEU A N 1
ATOM 622 C CA . LEU A 1 80 ? 10.292 16.518 -22.762 1.00 80.50 80 LEU A CA 1
ATOM 623 C C . LEU A 1 80 ? 10.236 17.857 -22.014 1.00 80.50 80 LEU A C 1
ATOM 625 O O . LEU A 1 80 ? 11.289 18.338 -21.597 1.00 80.50 80 LEU A O 1
ATOM 629 N N . ALA A 1 81 ? 9.047 18.422 -21.761 1.00 65.94 81 ALA A N 1
ATOM 630 C CA . ALA A 1 81 ? 8.895 19.651 -20.975 1.00 65.94 81 ALA A CA 1
ATOM 631 C C . ALA A 1 81 ? 9.388 19.490 -19.527 1.00 65.94 81 ALA A C 1
ATOM 633 O O . ALA A 1 81 ? 9.889 20.445 -18.938 1.00 65.94 81 ALA A O 1
ATOM 634 N N . ARG A 1 82 ? 9.345 18.267 -18.974 1.00 58.03 82 ARG A N 1
ATOM 635 C CA . ARG A 1 82 ? 9.950 17.941 -17.666 1.00 58.03 82 ARG A CA 1
ATOM 636 C C . ARG A 1 82 ? 11.465 18.142 -17.629 1.00 58.03 82 ARG A C 1
ATOM 638 O O . ARG A 1 82 ? 12.029 18.330 -16.556 1.00 58.03 82 ARG A O 1
ATOM 645 N N . SER A 1 83 ? 12.129 18.051 -18.776 1.00 52.28 83 SER A N 1
ATOM 646 C CA . SER A 1 83 ? 13.576 18.242 -18.895 1.00 52.28 83 SER A CA 1
ATOM 647 C C . SER A 1 83 ? 13.927 19.615 -19.464 1.00 52.28 83 SER A C 1
ATOM 649 O O . SER A 1 83 ? 14.975 20.158 -19.120 1.00 52.28 83 SER A O 1
ATOM 651 N N . TYR A 1 84 ? 13.066 20.176 -20.318 1.00 60.56 84 TYR A N 1
ATOM 652 C CA . TYR A 1 84 ? 13.345 21.354 -21.133 1.00 60.56 84 TYR A CA 1
ATOM 653 C C . TYR A 1 84 ? 12.085 22.225 -21.280 1.00 60.56 84 TYR A C 1
ATOM 655 O O . TYR A 1 84 ? 11.210 21.918 -22.086 1.00 60.56 84 TYR A O 1
ATOM 663 N N . ALA A 1 85 ? 11.988 23.323 -20.531 1.00 54.03 85 ALA A N 1
ATOM 664 C CA . ALA A 1 85 ? 10.850 24.243 -20.605 1.00 54.03 85 ALA A CA 1
ATOM 665 C C . ALA A 1 85 ? 11.204 25.482 -21.447 1.00 54.03 85 ALA A C 1
ATOM 667 O O . ALA A 1 85 ? 11.678 26.475 -20.905 1.00 54.03 85 ALA A O 1
ATOM 668 N N . ASP A 1 86 ? 11.011 25.412 -22.770 1.00 62.44 86 ASP A N 1
ATOM 669 C CA . ASP A 1 86 ? 11.184 26.558 -23.680 1.00 62.44 86 ASP A CA 1
ATOM 670 C C . ASP A 1 86 ? 10.382 26.377 -24.989 1.00 62.44 86 ASP A C 1
ATOM 672 O O . ASP A 1 86 ? 9.867 25.286 -25.247 1.00 62.44 86 ASP A O 1
ATOM 676 N N . ARG A 1 87 ? 10.265 27.423 -25.819 1.00 62.16 87 ARG A N 1
ATOM 677 C CA . ARG A 1 87 ? 9.585 27.397 -27.132 1.00 62.16 87 ARG A CA 1
ATOM 678 C C . ARG A 1 87 ? 10.565 27.550 -28.290 1.00 62.16 87 ARG A C 1
ATOM 680 O O . ARG A 1 87 ? 11.602 28.188 -28.167 1.00 62.16 87 ARG A O 1
ATOM 687 N N . GLY A 1 88 ? 10.218 26.982 -29.443 1.00 65.94 88 GLY A N 1
ATOM 688 C CA . GLY A 1 88 ? 11.069 27.006 -30.635 1.00 65.94 88 GLY A CA 1
ATOM 689 C C . GLY A 1 88 ? 12.321 26.137 -30.501 1.00 65.94 88 GLY A C 1
ATOM 690 O O . GLY A 1 88 ? 13.263 26.288 -31.278 1.00 65.94 88 GLY A O 1
ATOM 691 N N . ILE A 1 89 ? 12.349 25.232 -29.523 1.00 84.06 89 ILE A N 1
ATOM 692 C CA . ILE A 1 89 ? 13.473 24.337 -29.256 1.00 84.06 89 ILE A CA 1
ATOM 693 C C . ILE A 1 89 ? 13.259 22.962 -29.883 1.00 84.06 89 ILE A C 1
ATOM 695 O O . ILE A 1 89 ? 12.146 22.563 -30.215 1.00 84.06 89 ILE A O 1
ATOM 699 N N . VAL A 1 90 ? 14.353 22.217 -30.029 1.00 89.31 90 VAL A N 1
ATOM 700 C CA . VAL A 1 90 ? 14.346 20.853 -30.572 1.00 89.31 90 VAL A CA 1
ATOM 701 C C . VAL A 1 90 ? 15.086 19.919 -29.626 1.00 89.31 90 VAL A C 1
ATOM 703 O O . VAL A 1 90 ? 16.068 20.308 -28.994 1.00 89.31 90 VAL A O 1
ATOM 706 N N . SER A 1 91 ? 14.650 18.671 -29.508 1.00 93.75 91 SER A N 1
ATOM 707 C CA . SER A 1 91 ? 15.355 17.634 -28.747 1.00 93.75 91 SER A CA 1
ATOM 708 C C . SER A 1 91 ? 15.373 16.313 -29.500 1.00 93.75 91 SER A C 1
ATOM 710 O O . SER A 1 91 ? 14.517 16.030 -30.338 1.00 93.75 91 SER A O 1
ATOM 712 N N . TYR A 1 92 ? 16.385 15.506 -29.208 1.00 95.94 92 TYR A N 1
ATOM 713 C CA . TYR A 1 92 ? 16.538 14.168 -29.752 1.00 95.94 92 TYR A CA 1
ATOM 714 C C . TYR A 1 92 ? 16.218 13.125 -28.696 1.00 95.94 92 TYR A C 1
ATOM 716 O O . TYR A 1 92 ? 16.543 13.291 -27.521 1.00 95.94 92 TYR A O 1
ATOM 724 N N . ALA A 1 93 ? 15.663 12.013 -29.157 1.00 95.12 93 ALA A N 1
ATOM 725 C CA . ALA A 1 93 ? 15.507 10.782 -28.418 1.00 95.12 93 ALA A CA 1
ATOM 726 C C . ALA A 1 93 ? 16.101 9.624 -29.234 1.00 95.12 93 ALA A C 1
ATOM 728 O O . ALA A 1 93 ? 15.773 9.442 -30.405 1.00 95.12 93 ALA A O 1
ATOM 729 N N . MET A 1 94 ? 16.988 8.834 -28.634 1.00 94.50 94 MET A N 1
ATOM 730 C CA . MET A 1 94 ? 17.625 7.675 -29.258 1.00 94.50 94 MET A CA 1
ATOM 731 C C . MET A 1 94 ? 17.231 6.392 -28.526 1.00 94.50 94 MET A C 1
ATOM 733 O O . MET A 1 94 ? 17.289 6.331 -27.303 1.00 94.50 94 MET A O 1
ATOM 737 N N . ALA A 1 95 ? 16.893 5.348 -29.274 1.00 92.25 95 ALA A N 1
ATOM 738 C CA . ALA A 1 95 ? 16.672 4.005 -28.753 1.00 92.25 95 ALA A CA 1
ATOM 739 C C . ALA A 1 95 ? 17.334 2.955 -29.651 1.00 92.25 95 ALA A C 1
ATOM 741 O O . ALA A 1 95 ? 17.410 3.099 -30.874 1.00 92.25 95 ALA A O 1
ATOM 742 N N . TYR A 1 96 ? 17.777 1.853 -29.050 1.00 88.62 96 TYR A N 1
ATOM 743 C CA . TYR A 1 96 ? 18.339 0.712 -29.764 1.00 88.62 96 TYR A CA 1
ATOM 744 C C . TYR A 1 96 ? 17.405 -0.488 -29.648 1.00 88.62 96 TYR A C 1
ATOM 746 O O . TYR A 1 96 ? 17.182 -1.015 -28.560 1.00 88.62 96 TYR A O 1
ATOM 754 N N . LEU A 1 97 ? 16.867 -0.943 -30.778 1.00 89.31 97 LEU A N 1
ATOM 755 C CA . LEU A 1 97 ? 15.952 -2.079 -30.842 1.00 89.31 97 LEU A CA 1
ATOM 756 C C . LEU A 1 97 ? 16.690 -3.343 -31.268 1.00 89.31 97 LEU A C 1
ATOM 758 O O . LEU A 1 97 ? 17.178 -3.435 -32.394 1.00 89.31 97 LEU A O 1
ATOM 762 N N . HIS A 1 98 ? 16.732 -4.349 -30.401 1.00 86.88 98 HIS A N 1
ATOM 763 C CA . HIS A 1 98 ? 17.191 -5.679 -30.776 1.00 86.88 98 HIS A CA 1
ATOM 764 C C . HIS A 1 98 ? 16.035 -6.493 -31.352 1.00 86.88 98 HIS A C 1
ATOM 766 O O . HIS A 1 98 ? 15.087 -6.826 -30.638 1.00 86.88 98 HIS A O 1
ATOM 772 N N . CYS A 1 99 ? 16.136 -6.842 -32.633 1.00 85.06 99 CYS A N 1
ATOM 773 C CA . CYS A 1 99 ? 15.171 -7.682 -33.324 1.00 85.06 99 CYS A CA 1
ATOM 774 C C . CYS A 1 99 ? 15.714 -9.117 -33.475 1.00 85.06 99 CYS A C 1
ATOM 776 O O . CYS A 1 99 ? 16.794 -9.299 -34.046 1.00 85.06 99 CYS A O 1
ATOM 778 N N . PRO A 1 100 ? 14.992 -10.156 -33.012 1.00 79.62 100 PRO A N 1
ATOM 779 C CA . PRO A 1 100 ? 15.512 -11.528 -33.001 1.00 79.62 100 PRO A CA 1
ATOM 780 C C . PRO A 1 100 ? 15.677 -12.134 -34.404 1.00 79.62 100 PRO A C 1
ATOM 782 O O . PRO A 1 100 ? 16.527 -12.999 -34.610 1.00 79.62 100 PRO A O 1
ATOM 785 N N . ALA A 1 101 ? 14.899 -11.663 -35.381 1.00 87.00 101 ALA A N 1
ATOM 786 C CA . ALA A 1 101 ? 15.022 -12.033 -36.788 1.00 87.00 101 ALA A CA 1
ATOM 787 C C . ALA A 1 101 ? 14.615 -10.848 -37.662 1.00 87.00 101 ALA A C 1
ATOM 789 O O . ALA A 1 101 ? 13.710 -10.106 -37.275 1.00 87.00 101 ALA A O 1
ATOM 790 N N . ALA A 1 102 ? 15.261 -10.702 -38.822 1.00 93.25 102 ALA A N 1
ATOM 791 C CA . ALA A 1 102 ? 14.896 -9.678 -39.791 1.00 93.25 102 ALA A CA 1
ATOM 792 C C . ALA A 1 102 ? 13.430 -9.862 -40.197 1.00 93.25 102 ALA A C 1
ATOM 794 O O . ALA A 1 102 ? 13.009 -10.987 -40.466 1.00 93.25 102 ALA A O 1
ATOM 795 N N . ARG A 1 103 ? 12.648 -8.782 -40.161 1.00 93.94 103 ARG A N 1
ATOM 796 C CA . ARG A 1 103 ? 11.201 -8.845 -40.398 1.00 93.94 103 ARG A CA 1
ATOM 797 C C . ARG A 1 103 ? 10.627 -7.483 -40.787 1.00 93.94 103 ARG A C 1
ATOM 799 O O . ARG A 1 103 ? 11.166 -6.466 -40.330 1.00 93.94 103 ARG A O 1
ATOM 806 N N . PRO A 1 104 ? 9.530 -7.457 -41.562 1.00 96.12 104 PRO A N 1
ATOM 807 C CA . PRO A 1 104 ? 8.726 -6.256 -41.716 1.00 96.12 104 PRO A CA 1
ATOM 808 C C . PRO A 1 104 ? 8.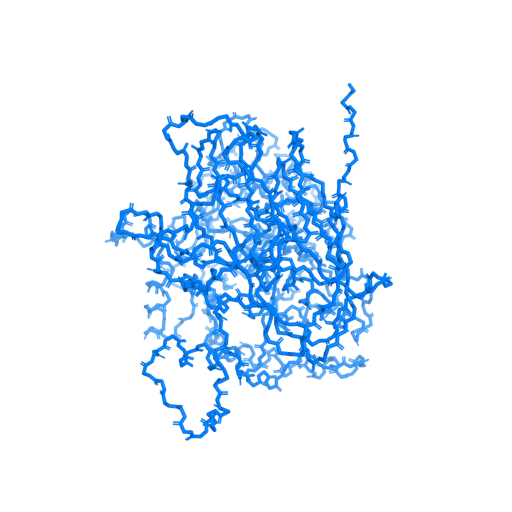085 -5.884 -40.374 1.00 96.12 104 PRO A C 1
ATOM 810 O O . PRO A 1 104 ? 7.711 -6.753 -39.582 1.00 96.12 104 PRO A O 1
ATOM 813 N N . VAL A 1 105 ? 7.993 -4.587 -40.115 1.00 95.81 105 VAL A N 1
ATOM 814 C CA . VAL A 1 105 ? 7.372 -3.995 -38.932 1.00 95.81 105 VAL A CA 1
ATOM 815 C C . VAL A 1 105 ? 6.616 -2.735 -39.328 1.00 95.81 105 VAL A C 1
ATOM 817 O O . VAL A 1 105 ? 6.960 -2.080 -40.314 1.00 95.81 105 VAL A O 1
ATOM 820 N N . ARG A 1 106 ? 5.661 -2.354 -38.487 1.00 95.19 106 ARG A N 1
ATOM 821 C CA . ARG A 1 106 ? 5.067 -1.021 -38.493 1.00 95.19 106 ARG A CA 1
ATOM 822 C C . ARG A 1 106 ? 5.529 -0.259 -37.259 1.00 95.19 106 ARG A C 1
ATOM 824 O O . ARG A 1 106 ? 5.419 -0.758 -36.135 1.00 95.19 106 ARG A O 1
ATOM 831 N N . LEU A 1 107 ? 6.068 0.936 -37.475 1.00 95.19 107 LEU A N 1
ATOM 832 C CA . LEU A 1 107 ? 6.318 1.906 -36.415 1.00 95.19 107 LEU A CA 1
ATOM 833 C C . LEU A 1 107 ? 5.120 2.837 -36.325 1.00 95.19 107 LEU A C 1
ATOM 835 O O . LEU A 1 107 ? 4.792 3.493 -37.307 1.00 95.19 107 LEU A O 1
ATOM 839 N N . TRP A 1 108 ? 4.502 2.904 -35.155 1.00 93.62 108 TRP A N 1
ATOM 840 C CA . TRP A 1 108 ? 3.470 3.878 -34.833 1.00 93.62 108 TRP A CA 1
ATOM 841 C C . TRP A 1 108 ? 4.084 4.975 -33.975 1.00 93.62 108 TRP A C 1
ATOM 843 O O . TRP A 1 108 ? 4.834 4.678 -33.042 1.00 93.62 108 TRP A O 1
ATOM 853 N N . LEU A 1 109 ? 3.789 6.228 -34.289 1.00 93.56 109 LEU A N 1
ATOM 854 C CA . LEU A 1 109 ? 4.326 7.385 -33.590 1.00 93.56 109 LEU A CA 1
ATOM 855 C C . LEU A 1 109 ? 3.188 8.321 -33.176 1.00 93.56 109 LEU A C 1
ATOM 857 O O . LEU A 1 109 ? 2.185 8.459 -33.873 1.00 93.56 109 LEU A O 1
ATOM 861 N N . GLY A 1 110 ? 3.366 8.972 -32.034 1.00 90.25 110 GLY A N 1
ATOM 862 C CA . GLY A 1 110 ? 2.670 10.205 -31.698 1.00 90.25 110 GLY A CA 1
ATOM 863 C C . GLY A 1 110 ? 3.676 11.261 -31.273 1.00 90.25 110 GLY A C 1
ATOM 864 O O . GLY A 1 110 ? 4.611 10.942 -30.540 1.00 90.25 110 GLY A O 1
ATOM 865 N N . SER A 1 111 ? 3.471 12.503 -31.693 1.00 90.81 111 SER A N 1
ATOM 866 C CA . SER A 1 111 ? 4.200 13.674 -31.199 1.00 90.81 111 SER A CA 1
ATOM 867 C C . SER A 1 111 ? 3.238 14.833 -30.954 1.00 90.81 111 SER A C 1
ATOM 869 O O . SER A 1 111 ? 2.178 14.882 -31.582 1.00 90.81 111 SER A O 1
ATOM 871 N N . ASP A 1 112 ? 3.605 15.722 -30.034 1.00 78.94 112 ASP A N 1
ATOM 872 C CA . ASP A 1 112 ? 2.909 16.989 -29.800 1.00 78.94 112 ASP A CA 1
ATOM 873 C C . ASP A 1 112 ? 3.037 17.887 -31.036 1.00 78.94 112 ASP A C 1
ATOM 875 O O . ASP A 1 112 ? 2.063 18.057 -31.746 1.00 78.94 112 ASP A O 1
ATOM 879 N N . ASP A 1 113 ? 4.245 18.292 -31.429 1.00 82.06 113 ASP A N 1
ATOM 880 C CA . ASP A 1 113 ? 4.488 19.046 -32.669 1.00 82.06 113 ASP A CA 1
ATOM 881 C C . ASP A 1 113 ? 5.201 18.193 -33.739 1.00 82.06 113 ASP A C 1
ATOM 883 O O . ASP A 1 113 ? 5.058 16.964 -33.782 1.00 82.06 113 ASP A O 1
ATOM 887 N N . GLY A 1 114 ? 5.948 18.820 -34.649 1.00 84.56 114 GLY A N 1
ATOM 888 C CA . GLY A 1 114 ? 6.681 18.160 -35.714 1.00 84.56 114 GLY A CA 1
ATOM 889 C C . GLY A 1 114 ? 7.785 17.218 -35.227 1.00 84.56 114 GLY A C 1
ATOM 890 O O . GLY A 1 114 ? 8.348 17.328 -34.132 1.00 84.56 114 GLY A O 1
ATOM 891 N N . PHE A 1 115 ? 8.123 16.256 -36.083 1.00 94.75 115 PHE A N 1
ATOM 892 C CA . PHE A 1 115 ? 9.183 15.296 -35.814 1.00 94.75 115 PHE A CA 1
ATOM 893 C C . PHE A 1 115 ? 9.949 14.880 -37.069 1.00 94.75 115 PHE A C 1
ATOM 895 O O . PHE A 1 115 ? 9.467 14.961 -38.199 1.00 94.75 115 PHE A O 1
ATOM 902 N N . VAL A 1 116 ? 11.145 14.331 -36.856 1.00 95.81 116 VAL A N 1
ATOM 903 C CA . VAL A 1 116 ? 11.904 13.581 -37.862 1.00 95.81 116 VAL A CA 1
ATOM 904 C C . VAL A 1 116 ? 12.316 12.239 -37.27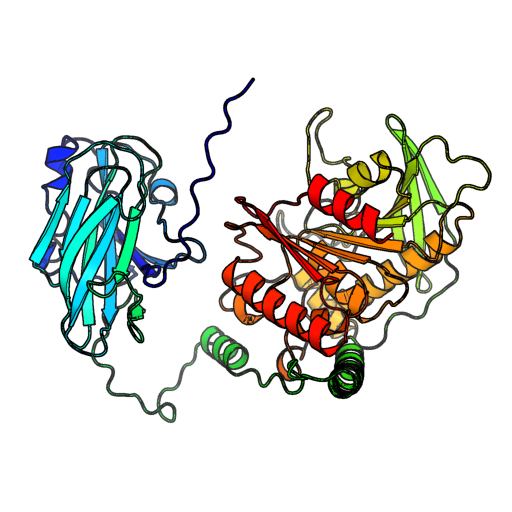5 1.00 95.81 116 VAL A C 1
ATOM 906 O O . VAL A 1 116 ? 12.950 12.185 -36.224 1.00 95.81 116 VAL A O 1
ATOM 909 N N . LEU A 1 117 ? 11.994 11.153 -37.978 1.00 96.56 117 LEU A N 1
ATOM 910 C CA . LEU A 1 117 ? 12.356 9.792 -37.599 1.00 96.56 117 LEU A CA 1
ATOM 911 C C . LEU A 1 117 ? 13.442 9.244 -38.529 1.00 96.56 117 LEU A C 1
ATOM 913 O O . LEU A 1 117 ? 13.274 9.158 -39.752 1.00 96.56 117 LEU A O 1
ATOM 917 N N . VAL A 1 118 ? 14.554 8.824 -37.932 1.00 96.31 118 VAL A N 1
ATOM 918 C CA . VAL A 1 118 ? 15.703 8.218 -38.604 1.00 96.31 118 VAL A CA 1
ATOM 919 C C . VAL A 1 118 ? 15.916 6.811 -38.053 1.00 96.31 118 VAL A C 1
ATOM 921 O O . VAL A 1 118 ? 16.119 6.616 -36.858 1.00 96.31 118 VAL A O 1
ATOM 924 N N . VAL A 1 119 ? 15.918 5.815 -38.936 1.00 95.44 119 VAL A N 1
ATOM 925 C CA . VAL A 1 119 ? 16.141 4.406 -38.589 1.00 95.44 119 VAL A CA 1
ATOM 926 C C . VAL A 1 119 ? 17.384 3.911 -39.310 1.00 95.44 119 VAL A C 1
ATOM 928 O O . VAL A 1 119 ? 17.498 4.017 -40.531 1.00 95.44 119 VAL A O 1
ATOM 931 N N . ASN A 1 120 ? 18.352 3.388 -38.554 1.00 93.06 120 ASN A N 1
ATOM 932 C CA . ASN A 1 120 ? 19.639 2.906 -39.068 1.00 93.06 120 ASN A CA 1
ATOM 933 C C . ASN A 1 120 ? 20.366 3.916 -39.982 1.00 93.06 120 ASN A C 1
ATOM 935 O O . ASN A 1 120 ? 21.061 3.526 -40.918 1.00 93.06 120 ASN A O 1
ATOM 939 N N . GLY A 1 121 ? 20.219 5.214 -39.702 1.00 89.38 121 GLY A N 1
ATOM 940 C CA . GLY A 1 121 ? 20.855 6.295 -40.461 1.00 89.38 121 GLY A CA 1
ATOM 941 C C . GLY A 1 121 ? 20.119 6.737 -41.729 1.00 89.38 121 GLY A C 1
ATOM 942 O O . GLY A 1 121 ? 20.617 7.593 -42.465 1.00 89.38 121 GLY A O 1
ATOM 943 N N . ARG A 1 122 ? 18.927 6.190 -41.989 1.00 92.56 122 ARG A N 1
ATOM 944 C CA . ARG A 1 122 ? 18.036 6.621 -43.070 1.00 92.56 122 ARG A CA 1
ATOM 945 C C . ARG A 1 122 ? 16.820 7.326 -42.474 1.00 92.56 122 ARG A C 1
ATOM 947 O O . ARG A 1 122 ? 16.171 6.779 -41.591 1.00 92.56 122 ARG A O 1
ATOM 954 N N . ARG A 1 123 ? 16.499 8.527 -42.959 1.00 93.38 123 ARG A N 1
ATOM 955 C CA . ARG A 1 123 ? 15.238 9.208 -42.628 1.00 93.38 123 ARG A CA 1
ATOM 956 C C . ARG A 1 123 ? 14.084 8.407 -43.232 1.00 93.38 123 ARG A C 1
ATOM 958 O O . ARG A 1 123 ? 14.125 8.107 -44.424 1.00 93.38 123 ARG A O 1
ATOM 965 N N . VAL A 1 124 ? 13.119 8.012 -42.407 1.00 94.50 124 VAL A N 1
ATOM 966 C CA . VAL A 1 124 ? 12.002 7.138 -42.812 1.00 94.50 124 VAL A CA 1
ATOM 967 C C . VAL A 1 124 ? 10.640 7.813 -42.690 1.00 94.50 124 VAL A C 1
ATOM 969 O O . VAL A 1 124 ? 9.739 7.459 -43.437 1.00 94.50 124 VAL A O 1
ATOM 972 N N . ALA A 1 125 ? 10.505 8.806 -41.809 1.00 93.44 125 ALA A N 1
ATOM 973 C CA . ALA A 1 125 ? 9.297 9.613 -41.677 1.00 93.44 125 ALA A CA 1
ATOM 974 C C . ALA A 1 125 ? 9.642 11.010 -41.147 1.00 93.44 125 ALA A C 1
ATOM 976 O O . ALA A 1 125 ? 10.691 11.209 -40.524 1.00 93.44 125 ALA A O 1
ATOM 977 N N . ALA A 1 126 ? 8.771 11.978 -41.412 1.00 92.06 126 ALA A N 1
ATOM 978 C CA . ALA A 1 126 ? 8.796 13.289 -40.784 1.00 92.06 126 ALA A CA 1
ATOM 979 C C . ALA A 1 126 ? 7.445 13.980 -40.950 1.00 92.06 126 ALA A C 1
ATOM 981 O O . ALA A 1 126 ? 6.816 13.816 -41.992 1.00 92.06 126 ALA A O 1
ATOM 982 N N . GLN A 1 127 ? 7.072 14.786 -39.963 1.00 89.06 127 GLN A N 1
ATOM 983 C CA . GLN A 1 127 ? 5.928 15.690 -40.025 1.00 89.06 127 GLN A CA 1
ATOM 984 C C . GLN A 1 127 ? 6.378 17.077 -39.581 1.00 89.06 127 GLN A C 1
ATOM 986 O O . GLN A 1 127 ? 7.104 17.198 -38.598 1.00 89.06 127 GLN A O 1
ATOM 991 N N . ASP A 1 128 ? 5.961 18.098 -40.317 1.00 82.44 128 ASP A N 1
ATOM 992 C CA . ASP A 1 128 ? 6.214 19.516 -40.039 1.00 82.44 128 ASP A CA 1
ATOM 993 C C . ASP A 1 128 ? 4.839 20.139 -39.752 1.00 82.44 128 ASP A C 1
ATOM 995 O O . ASP A 1 128 ? 4.116 20.515 -40.675 1.00 82.44 128 ASP A O 1
ATOM 999 N N . VAL A 1 129 ? 4.389 20.040 -38.495 1.00 74.25 129 VAL A N 1
ATOM 1000 C CA . VAL A 1 129 ? 2.997 20.297 -38.086 1.00 74.25 129 VAL A CA 1
ATOM 1001 C C . VAL A 1 129 ? 2.935 20.771 -36.636 1.00 74.25 129 VAL A C 1
ATOM 1003 O O . VAL A 1 129 ? 3.702 20.301 -35.802 1.00 74.25 129 VAL A O 1
ATOM 1006 N N . HIS A 1 130 ? 1.983 21.652 -36.323 1.00 71.88 130 HIS A N 1
ATOM 1007 C CA . HIS A 1 130 ? 1.708 22.104 -34.955 1.00 71.88 130 HIS A CA 1
ATOM 1008 C C . HIS A 1 130 ? 0.417 21.467 -34.449 1.00 71.88 130 HIS A C 1
ATOM 1010 O O . HIS A 1 130 ? -0.642 21.668 -35.056 1.00 71.88 130 HIS A O 1
ATOM 1016 N N . ARG A 1 131 ? 0.484 20.652 -33.394 1.00 69.38 131 ARG A N 1
ATOM 1017 C CA . ARG A 1 131 ? -0.676 19.884 -32.908 1.00 69.38 131 ARG A CA 1
ATOM 1018 C C . ARG A 1 131 ? -0.512 19.491 -31.436 1.00 69.38 131 ARG A C 1
ATOM 1020 O O . ARG A 1 131 ? 0.387 19.946 -30.750 1.00 69.38 131 ARG A O 1
ATOM 1027 N N . GLY A 1 132 ? -1.465 18.706 -30.939 1.00 63.03 132 GLY A N 1
ATOM 1028 C CA . GLY A 1 132 ? -1.358 18.029 -29.651 1.00 63.03 132 GLY A CA 1
ATOM 1029 C C . GLY A 1 132 ? -1.009 16.553 -29.840 1.00 63.03 132 GLY A C 1
ATOM 1030 O O . GLY A 1 132 ? -1.400 15.962 -30.854 1.00 63.03 132 GLY A O 1
ATOM 1031 N N . LEU A 1 133 ? -0.382 15.918 -28.845 1.00 78.25 133 LEU A N 1
ATOM 1032 C CA . LEU A 1 133 ? -0.039 14.494 -28.917 1.00 78.25 133 LEU A CA 1
ATOM 1033 C C . LEU A 1 133 ? -1.260 13.607 -29.230 1.00 78.25 133 LEU A C 1
ATOM 1035 O O . LEU A 1 133 ? -2.240 13.556 -28.476 1.00 78.25 133 LEU A O 1
ATOM 1039 N N . GLY A 1 134 ? -1.159 12.825 -30.308 1.00 78.19 134 GLY A N 1
ATOM 1040 C CA . GLY A 1 134 ? -2.051 11.706 -30.623 1.00 78.19 134 GLY A CA 1
ATOM 1041 C C . GLY A 1 134 ? -1.284 10.383 -30.665 1.00 78.19 134 GLY A C 1
ATOM 1042 O O . GLY A 1 134 ? -0.382 10.230 -31.485 1.00 78.19 134 GLY A O 1
ATOM 1043 N N . ILE A 1 135 ? -1.631 9.419 -29.808 1.00 81.81 135 ILE A N 1
ATOM 1044 C CA . ILE A 1 135 ? -1.011 8.080 -29.810 1.00 81.81 135 ILE A CA 1
ATOM 1045 C C . ILE A 1 135 ? -1.312 7.378 -31.137 1.00 81.81 135 ILE A C 1
ATOM 1047 O O . ILE A 1 135 ? -2.461 7.365 -31.574 1.00 81.81 135 ILE A O 1
ATOM 1051 N N . ASP A 1 136 ? -0.282 6.784 -31.748 1.00 86.69 136 ASP A N 1
ATOM 1052 C CA . ASP A 1 136 ? -0.357 6.080 -33.037 1.00 86.69 136 ASP A CA 1
ATOM 1053 C C . ASP A 1 136 ? -0.965 6.920 -34.182 1.00 86.69 136 ASP A C 1
ATOM 1055 O O . ASP A 1 136 ? -1.538 6.373 -35.124 1.00 86.69 136 ASP A O 1
ATOM 1059 N N . SER A 1 137 ? -0.872 8.249 -34.093 1.00 85.44 137 SER A N 1
ATOM 1060 C CA . SER A 1 137 ? -1.426 9.165 -35.098 1.00 85.44 137 SER A CA 1
ATOM 1061 C C . SER A 1 137 ? -0.637 9.172 -36.407 1.00 85.44 137 SER A C 1
ATOM 1063 O O . SER A 1 137 ? -1.191 9.519 -37.447 1.00 85.44 137 SER A O 1
ATOM 1065 N N . ASP A 1 138 ? 0.622 8.740 -36.366 1.00 93.00 138 ASP A N 1
ATOM 1066 C CA . ASP A 1 138 ? 1.478 8.534 -37.526 1.00 93.00 138 ASP A CA 1
ATOM 1067 C C . ASP A 1 138 ? 1.940 7.076 -37.598 1.00 93.00 138 ASP A C 1
ATOM 1069 O O . ASP A 1 138 ? 2.135 6.412 -36.576 1.00 93.00 138 ASP A O 1
ATOM 1073 N N . ALA A 1 139 ? 2.167 6.578 -38.814 1.00 92.94 139 ALA A N 1
ATOM 1074 C CA . ALA A 1 139 ? 2.672 5.230 -39.042 1.00 92.94 139 ALA A CA 1
ATOM 1075 C C . ALA A 1 139 ? 3.713 5.192 -40.165 1.00 92.94 139 ALA A C 1
ATOM 1077 O O . ALA A 1 139 ? 3.628 5.932 -41.144 1.00 92.94 139 ALA A O 1
ATOM 1078 N N . CYS A 1 140 ? 4.693 4.302 -40.038 1.00 93.94 140 CYS A N 1
ATOM 1079 C CA . CYS A 1 140 ? 5.708 4.054 -41.054 1.00 93.94 140 CYS A CA 1
ATOM 1080 C C . CYS A 1 140 ? 6.028 2.558 -41.123 1.00 93.94 140 CYS A C 1
ATOM 1082 O O . CYS A 1 140 ? 6.450 1.959 -40.130 1.00 93.94 140 CYS A O 1
ATOM 1084 N N . ASP A 1 141 ? 5.851 1.969 -42.303 1.00 94.62 141 ASP A N 1
ATOM 1085 C CA . ASP A 1 141 ? 6.207 0.577 -42.570 1.00 94.62 141 ASP A CA 1
ATOM 1086 C C . ASP A 1 141 ? 7.663 0.467 -43.024 1.00 94.62 141 ASP A C 1
ATOM 1088 O O . ASP A 1 141 ? 8.120 1.180 -43.920 1.00 94.62 141 ASP A O 1
ATOM 1092 N N . LEU A 1 142 ? 8.412 -0.440 -42.397 1.00 95.69 142 LEU A N 1
ATOM 1093 C CA . LEU A 1 142 ? 9.808 -0.709 -42.742 1.00 95.69 142 LEU A CA 1
ATOM 1094 C C . LEU A 1 142 ? 10.226 -2.120 -42.330 1.00 95.69 142 LEU A C 1
ATOM 1096 O O . LEU A 1 142 ? 9.473 -2.859 -41.711 1.00 95.69 142 LEU A O 1
ATOM 1100 N N . SER A 1 143 ? 11.456 -2.512 -42.657 1.00 94.62 143 SER A N 1
ATOM 1101 C CA . SER A 1 143 ? 12.032 -3.777 -42.188 1.00 94.62 143 SER A CA 1
ATOM 1102 C C . SER A 1 143 ? 13.136 -3.540 -41.166 1.00 94.62 143 SER A C 1
ATOM 1104 O O . SER A 1 143 ? 14.082 -2.790 -41.423 1.00 94.62 143 SER A O 1
ATOM 1106 N N . LEU A 1 144 ? 13.041 -4.208 -40.014 1.00 94.00 144 LEU A N 1
ATOM 1107 C CA . LEU A 1 144 ? 14.146 -4.280 -39.059 1.00 94.00 144 LEU A CA 1
ATOM 1108 C C . LEU A 1 144 ? 15.115 -5.379 -39.484 1.00 94.00 144 LEU A C 1
ATOM 1110 O O . LEU A 1 144 ? 14.713 -6.456 -39.927 1.00 94.00 144 LEU A O 1
ATOM 1114 N N . ARG A 1 145 ? 16.410 -5.121 -39.307 1.00 93.69 145 ARG A N 1
ATOM 1115 C CA . ARG A 1 145 ? 17.458 -6.131 -39.482 1.00 93.69 145 ARG A CA 1
ATOM 1116 C C . ARG A 1 145 ? 17.476 -7.046 -38.261 1.00 93.69 145 ARG A C 1
ATOM 1118 O O . ARG A 1 145 ? 17.151 -6.605 -37.158 1.00 93.69 145 ARG A O 1
ATOM 1125 N N . ARG A 1 146 ? 17.915 -8.296 -38.428 1.00 89.50 146 ARG A N 1
ATOM 1126 C CA . ARG A 1 146 ? 18.277 -9.148 -37.285 1.00 89.50 146 ARG A CA 1
ATOM 1127 C C . ARG A 1 146 ? 19.377 -8.449 -36.478 1.00 89.50 146 ARG A C 1
ATOM 1129 O O . ARG A 1 146 ? 20.336 -7.949 -37.060 1.00 89.50 146 ARG A O 1
ATOM 1136 N N . GLY A 1 147 ? 19.256 -8.449 -35.155 1.00 85.19 147 GLY A N 1
ATOM 1137 C CA . GLY A 1 147 ? 20.177 -7.754 -34.261 1.00 85.19 147 GLY A CA 1
ATOM 1138 C C . GLY A 1 147 ? 19.738 -6.321 -33.957 1.00 85.19 147 GLY A C 1
ATOM 1139 O O . GLY A 1 147 ? 18.547 -6.015 -33.928 1.00 85.19 147 GLY A O 1
ATOM 1140 N N . THR A 1 148 ? 20.700 -5.453 -33.656 1.00 87.75 148 THR A N 1
ATOM 1141 C CA . THR A 1 148 ? 20.442 -4.081 -33.198 1.00 87.75 148 THR A CA 1
ATOM 1142 C C . THR A 1 148 ? 20.080 -3.153 -34.355 1.00 87.75 148 THR A C 1
ATOM 1144 O O . THR A 1 148 ? 20.792 -3.083 -35.354 1.00 87.75 148 THR A O 1
ATOM 1147 N N . ASN A 1 149 ? 19.013 -2.379 -34.176 1.00 92.56 149 ASN A N 1
ATOM 1148 C CA . ASN A 1 149 ? 18.590 -1.297 -35.052 1.00 92.56 149 ASN A CA 1
ATOM 1149 C C . ASN A 1 149 ? 18.572 0.012 -34.251 1.00 92.56 149 ASN A C 1
ATOM 1151 O O . ASN A 1 149 ? 18.033 0.041 -33.148 1.00 92.56 149 ASN A O 1
ATOM 1155 N N . ALA A 1 150 ? 19.160 1.080 -34.786 1.00 93.69 150 ALA A N 1
ATOM 1156 C CA . ALA A 1 150 ? 19.170 2.392 -34.140 1.00 93.69 150 ALA A CA 1
ATOM 1157 C C . ALA A 1 150 ? 17.950 3.211 -34.573 1.00 93.69 150 ALA A C 1
ATOM 1159 O O . ALA A 1 150 ? 17.704 3.340 -35.775 1.00 93.69 150 ALA A O 1
ATOM 1160 N N . ILE A 1 151 ? 17.227 3.764 -33.603 1.00 95.75 151 ILE A N 1
ATOM 1161 C CA . ILE A 1 151 ? 16.043 4.604 -33.780 1.00 95.75 151 ILE A CA 1
ATOM 1162 C C . ILE A 1 151 ? 16.355 5.975 -33.193 1.00 95.75 151 ILE A C 1
ATOM 1164 O O . ILE A 1 151 ? 16.475 6.109 -31.980 1.00 95.75 151 ILE A O 1
ATOM 1168 N N . LEU A 1 152 ? 16.486 6.982 -34.048 1.00 96.56 152 LEU A N 1
ATOM 1169 C CA . LEU A 1 152 ? 16.673 8.368 -33.647 1.00 96.56 152 LEU A CA 1
ATOM 1170 C C . LEU A 1 152 ? 15.413 9.150 -34.010 1.00 96.56 152 LEU A C 1
ATOM 1172 O O . LEU A 1 152 ? 15.044 9.235 -35.182 1.00 96.56 152 LEU A O 1
ATOM 1176 N N . LEU A 1 153 ? 14.774 9.723 -33.002 1.00 96.69 153 LEU A N 1
ATOM 1177 C CA . LEU A 1 153 ? 13.648 10.625 -33.138 1.00 96.69 153 LEU A CA 1
ATOM 1178 C C . LEU A 1 153 ? 14.106 12.037 -32.783 1.00 96.69 153 LEU A C 1
ATOM 1180 O O . LEU A 1 153 ? 14.783 12.241 -31.781 1.00 96.69 153 LEU A O 1
ATOM 1184 N N . LYS A 1 154 ? 13.737 13.008 -33.606 1.00 95.81 154 LYS A N 1
ATOM 1185 C CA . LYS A 1 154 ? 13.895 14.432 -33.327 1.00 95.81 154 LYS A CA 1
ATOM 1186 C C . LYS A 1 154 ? 12.507 15.033 -33.196 1.00 95.81 154 LYS A C 1
ATOM 1188 O O . LYS A 1 154 ? 11.708 14.820 -34.101 1.00 95.81 154 LYS A O 1
ATOM 1193 N N . VAL A 1 155 ? 12.236 15.734 -32.102 1.00 92.62 155 VAL A N 1
ATOM 1194 C CA . VAL A 1 155 ? 10.930 16.333 -31.790 1.00 92.62 155 VAL A CA 1
ATOM 1195 C C . VAL A 1 155 ? 11.135 17.825 -31.564 1.00 92.62 155 VAL A C 1
ATOM 1197 O O . VAL A 1 155 ? 12.082 18.214 -30.876 1.00 92.62 155 VAL A O 1
ATOM 1200 N N . GLU A 1 156 ? 10.299 18.654 -32.179 1.00 85.94 156 GLU A N 1
ATOM 1201 C CA . GLU A 1 156 ? 10.279 20.096 -31.919 1.00 85.94 156 GLU A CA 1
ATOM 1202 C C . GLU A 1 156 ? 9.272 20.454 -30.823 1.00 85.94 156 GLU A C 1
ATOM 1204 O O . GLU A 1 156 ? 8.365 19.678 -30.529 1.00 85.94 156 GLU A O 1
ATOM 1209 N N . GLN A 1 157 ? 9.444 21.636 -30.235 1.00 79.38 157 GLN A N 1
ATOM 1210 C CA . GLN A 1 157 ? 8.460 22.265 -29.365 1.00 79.38 157 GLN A CA 1
ATOM 1211 C C . GLN A 1 157 ? 8.094 23.638 -29.910 1.00 79.38 157 GLN A C 1
ATOM 1213 O O . GLN A 1 157 ? 8.924 24.553 -29.923 1.00 79.38 157 GLN A O 1
ATOM 1218 N N . PHE A 1 158 ? 6.842 23.797 -30.314 1.00 64.69 158 PHE A N 1
ATOM 1219 C CA . PHE A 1 158 ? 6.242 25.070 -30.673 1.00 64.69 158 PHE A CA 1
ATOM 1220 C C . PHE A 1 158 ? 5.298 25.542 -29.560 1.00 64.69 158 PHE A C 1
ATOM 1222 O O . PHE A 1 158 ? 5.523 26.614 -28.985 1.00 64.69 158 PHE A O 1
ATOM 1229 N N . TYR A 1 159 ? 4.284 24.737 -29.212 1.00 54.03 159 TYR A N 1
ATOM 1230 C CA . TYR A 1 159 ? 3.326 25.021 -28.137 1.00 54.03 159 TYR A CA 1
ATOM 1231 C C . TYR A 1 159 ? 2.698 23.722 -27.614 1.00 54.03 159 TYR A C 1
ATOM 1233 O O . TYR A 1 159 ? 2.266 22.901 -28.405 1.00 54.03 159 TYR A O 1
ATOM 1241 N N . GLY A 1 160 ? 2.526 23.576 -26.296 1.00 59.59 160 GLY A N 1
ATOM 1242 C CA . GLY A 1 160 ? 1.850 22.407 -25.720 1.00 59.59 160 GLY A CA 1
ATOM 1243 C C . GLY A 1 160 ? 2.681 21.701 -24.656 1.00 59.59 160 GLY A C 1
ATOM 1244 O O . GLY A 1 160 ? 3.507 22.325 -23.988 1.00 59.59 160 GLY A O 1
ATOM 1245 N N . ALA A 1 161 ? 2.431 20.407 -24.473 1.00 64.62 161 ALA A N 1
ATOM 1246 C CA . ALA A 1 161 ? 3.010 19.582 -23.416 1.00 64.62 161 ALA A CA 1
ATOM 1247 C C . ALA A 1 161 ? 4.429 19.062 -23.732 1.00 64.62 161 ALA A C 1
ATOM 1249 O O . ALA A 1 161 ? 5.099 18.558 -22.830 1.00 64.62 161 ALA A O 1
ATOM 1250 N N . TYR A 1 162 ? 4.895 19.209 -24.979 1.00 80.56 162 TYR A N 1
ATOM 1251 C CA . TYR A 1 162 ? 6.180 18.728 -25.497 1.00 80.56 162 TYR A CA 1
ATOM 1252 C C . TYR A 1 162 ? 6.384 17.221 -25.313 1.00 80.56 162 TYR A C 1
ATOM 1254 O O . TYR A 1 162 ? 7.216 16.762 -24.526 1.00 80.56 162 TYR A O 1
ATOM 1262 N N . GLU A 1 163 ? 5.602 16.426 -26.032 1.00 86.12 163 GLU A N 1
ATOM 1263 C CA . GLU A 1 163 ? 5.483 14.991 -25.779 1.00 86.12 163 GLU A CA 1
ATOM 1264 C C . GLU A 1 163 ? 5.684 14.135 -27.031 1.00 86.12 163 GLU A C 1
ATOM 1266 O O . GLU A 1 163 ? 5.422 14.569 -28.153 1.00 86.12 163 GLU A O 1
ATOM 1271 N N . PHE A 1 164 ? 6.117 12.884 -26.848 1.00 93.88 164 PHE A N 1
ATOM 1272 C CA . PHE A 1 164 ? 6.108 11.881 -27.915 1.00 93.88 164 PHE A CA 1
ATOM 1273 C C . PHE A 1 164 ? 5.942 10.448 -27.394 1.00 93.88 164 PHE A C 1
ATOM 1275 O O . PHE A 1 164 ? 6.213 10.153 -26.235 1.00 93.88 164 PHE A O 1
ATOM 1282 N N . CYS A 1 165 ? 5.546 9.525 -28.269 1.00 92.50 165 CYS A N 1
ATOM 1283 C CA . CYS A 1 165 ? 5.535 8.081 -28.020 1.00 92.50 165 CYS A CA 1
ATOM 1284 C C . CYS A 1 165 ? 5.863 7.307 -29.307 1.00 92.50 165 CYS A C 1
ATOM 1286 O O . CYS A 1 165 ? 5.585 7.790 -30.404 1.00 92.50 165 CYS A O 1
ATOM 1288 N N . LEU A 1 166 ? 6.438 6.103 -29.189 1.00 94.19 166 LEU A N 1
ATOM 1289 C CA . LEU A 1 166 ? 6.701 5.218 -30.333 1.00 94.19 166 LEU A CA 1
ATOM 1290 C C . LEU A 1 166 ? 6.373 3.763 -29.990 1.00 94.19 166 LEU A C 1
ATOM 1292 O O . LEU A 1 166 ? 6.808 3.256 -28.955 1.00 94.19 166 LEU A O 1
ATOM 1296 N N . ARG A 1 167 ? 5.656 3.073 -30.879 1.00 91.88 167 ARG A N 1
ATOM 1297 C CA . ARG A 1 167 ? 5.275 1.659 -30.759 1.00 91.88 167 ARG A CA 1
ATOM 1298 C C . ARG A 1 167 ? 5.708 0.861 -31.976 1.00 91.88 167 ARG A C 1
ATOM 1300 O O . ARG A 1 167 ? 5.609 1.328 -33.103 1.00 91.88 167 ARG A O 1
ATOM 1307 N N . VAL A 1 168 ? 6.155 -0.370 -31.750 1.00 93.00 168 VAL A N 1
ATOM 1308 C CA . VAL A 1 168 ? 6.613 -1.287 -32.798 1.00 93.00 168 VAL A CA 1
ATOM 1309 C C . VAL A 1 168 ? 5.730 -2.523 -32.833 1.00 93.00 168 VAL A C 1
ATOM 1311 O O . VAL A 1 168 ? 5.607 -3.236 -31.834 1.00 93.00 168 VAL A O 1
ATOM 1314 N N . THR A 1 169 ? 5.161 -2.811 -33.997 1.00 92.12 169 THR A N 1
ATOM 1315 C CA . THR A 1 169 ? 4.352 -4.011 -34.235 1.00 92.12 169 THR A CA 1
ATOM 1316 C C . THR A 1 169 ? 4.792 -4.751 -35.481 1.00 92.12 169 THR A C 1
ATOM 1318 O O . THR A 1 169 ? 5.549 -4.224 -36.296 1.00 92.12 169 THR A O 1
ATOM 1321 N N . ASP A 1 170 ? 4.295 -5.970 -35.660 1.00 90.56 170 ASP A N 1
ATOM 1322 C CA . ASP A 1 170 ? 4.215 -6.539 -37.002 1.00 90.56 170 ASP A CA 1
ATOM 1323 C C . ASP A 1 170 ? 3.240 -5.717 -37.889 1.00 90.56 170 ASP A C 1
ATOM 1325 O O . ASP A 1 170 ? 2.546 -4.821 -37.381 1.00 90.56 170 ASP A O 1
ATOM 1329 N N . PRO A 1 171 ? 3.210 -5.954 -39.214 1.00 89.75 171 PRO A N 1
ATOM 1330 C CA . PRO A 1 171 ? 2.304 -5.247 -40.125 1.00 89.75 171 PRO A CA 1
ATOM 1331 C C . PRO A 1 171 ? 0.814 -5.400 -39.776 1.00 89.75 171 PRO A C 1
ATOM 1333 O O . PRO A 1 171 ? 0.027 -4.504 -40.075 1.00 89.75 171 PRO A O 1
ATOM 1336 N N . ASP A 1 172 ? 0.447 -6.477 -39.075 1.00 85.00 172 ASP A N 1
ATOM 1337 C CA . ASP A 1 172 ? -0.920 -6.762 -38.620 1.00 85.00 172 ASP A CA 1
ATOM 1338 C C . ASP A 1 172 ? -1.273 -6.055 -37.295 1.00 85.00 172 ASP A C 1
ATOM 1340 O O . ASP A 1 172 ? -2.365 -6.228 -36.748 1.00 85.00 172 ASP A O 1
ATOM 1344 N N . GLY A 1 173 ? -0.355 -5.254 -36.743 1.00 79.50 173 GLY A N 1
ATOM 1345 C CA . GLY A 1 173 ? -0.575 -4.463 -35.533 1.00 79.50 173 GLY A CA 1
ATOM 1346 C C . GLY A 1 173 ? -0.351 -5.216 -34.216 1.00 79.50 173 GLY A C 1
ATOM 1347 O O . GLY A 1 173 ? -0.663 -4.674 -33.150 1.00 79.50 173 GLY A O 1
ATOM 1348 N N . ARG A 1 174 ? 0.211 -6.430 -34.245 1.00 82.94 174 ARG A N 1
ATOM 1349 C CA . ARG A 1 174 ? 0.492 -7.254 -33.058 1.00 82.94 174 ARG A CA 1
ATOM 1350 C C . ARG A 1 174 ? 1.901 -7.005 -32.517 1.00 82.94 174 ARG A C 1
ATOM 1352 O O . ARG A 1 174 ? 2.838 -6.660 -33.236 1.00 82.94 174 ARG A O 1
ATOM 1359 N N . GLY A 1 175 ? 2.070 -7.200 -31.210 1.00 81.81 175 GLY A N 1
ATOM 1360 C CA . GLY A 1 175 ? 3.367 -7.050 -30.548 1.00 81.81 175 GLY A CA 1
ATOM 1361 C C . GLY A 1 175 ? 4.383 -8.103 -31.004 1.00 81.81 175 GLY A C 1
ATOM 1362 O O . GLY A 1 175 ? 4.064 -9.284 -31.137 1.00 81.81 175 GLY A O 1
ATOM 1363 N N . ILE A 1 176 ? 5.637 -7.693 -31.189 1.00 82.62 176 ILE A N 1
ATOM 1364 C CA . ILE A 1 176 ? 6.703 -8.582 -31.661 1.00 82.62 176 ILE A CA 1
ATOM 1365 C C . ILE A 1 176 ? 7.360 -9.307 -30.481 1.00 82.62 176 ILE A C 1
ATOM 1367 O O . ILE A 1 176 ? 8.088 -8.709 -29.686 1.00 82.62 176 ILE A O 1
ATOM 1371 N N . ARG A 1 177 ? 7.168 -10.629 -30.389 1.00 76.62 177 ARG A N 1
ATOM 1372 C CA . ARG A 1 177 ? 7.808 -11.460 -29.355 1.00 76.62 177 ARG A CA 1
ATOM 1373 C C . ARG A 1 177 ? 9.337 -11.390 -29.459 1.00 76.62 177 ARG A C 1
ATOM 1375 O O . ARG A 1 177 ? 9.909 -11.669 -30.511 1.00 76.62 177 ARG A O 1
ATOM 1382 N N . GLY A 1 178 ? 9.996 -11.062 -28.348 1.00 72.56 178 GLY A N 1
ATOM 1383 C CA . GLY A 1 178 ? 11.459 -11.023 -28.242 1.00 72.56 178 GLY A CA 1
ATOM 1384 C C . GLY A 1 178 ? 12.122 -9.737 -28.747 1.00 72.56 178 GLY A C 1
ATOM 1385 O O . GLY A 1 178 ? 13.346 -9.644 -28.677 1.00 72.56 178 GLY A O 1
ATOM 1386 N N . LEU A 1 179 ? 11.352 -8.750 -29.220 1.00 78.06 179 LEU A N 1
ATOM 1387 C CA . LEU A 1 179 ? 11.863 -7.403 -29.475 1.00 78.06 179 LEU A CA 1
ATOM 1388 C C . LEU A 1 179 ? 12.209 -6.733 -28.136 1.00 78.06 179 LEU A C 1
ATOM 1390 O O . LEU A 1 179 ? 11.398 -6.752 -27.211 1.00 78.06 179 LEU A O 1
ATOM 1394 N N . LYS A 1 180 ? 13.405 -6.153 -28.020 1.00 76.88 180 LYS A N 1
ATOM 1395 C CA . LYS A 1 180 ? 13.857 -5.465 -26.799 1.00 76.88 180 LYS A CA 1
ATOM 1396 C C . LYS A 1 180 ? 14.417 -4.085 -27.135 1.00 76.88 180 LYS A C 1
ATOM 1398 O O . LYS A 1 180 ? 15.144 -3.963 -28.117 1.00 76.88 180 LYS A O 1
ATOM 1403 N N . ALA A 1 181 ? 14.101 -3.078 -26.322 1.00 76.00 181 ALA A N 1
ATOM 1404 C CA . ALA A 1 181 ? 14.602 -1.711 -26.461 1.00 76.00 181 ALA A CA 1
ATOM 1405 C C . ALA A 1 181 ? 15.626 -1.383 -25.366 1.00 76.00 181 ALA A C 1
ATOM 1407 O O . ALA A 1 181 ? 15.369 -1.640 -24.189 1.00 76.00 181 ALA A O 1
ATOM 1408 N N . PHE A 1 182 ? 16.754 -0.791 -25.752 1.00 72.75 182 PHE A N 1
ATOM 1409 C CA . PHE A 1 182 ? 17.872 -0.453 -24.870 1.00 72.75 182 PHE A CA 1
ATOM 1410 C C . PHE A 1 182 ? 18.340 0.984 -25.108 1.00 72.75 182 PHE A C 1
ATOM 1412 O O . PHE A 1 182 ? 18.200 1.509 -26.214 1.00 72.75 182 PHE A O 1
ATOM 1419 N N . VAL A 1 183 ? 18.946 1.585 -24.083 1.00 62.59 183 VAL A N 1
ATOM 1420 C CA . VAL A 1 183 ? 19.598 2.904 -24.166 1.00 62.59 183 VAL A CA 1
ATOM 1421 C C . VAL A 1 183 ? 21.064 2.824 -24.597 1.00 62.59 183 VAL A C 1
ATOM 1423 O O . VAL A 1 183 ? 21.599 3.805 -25.092 1.00 62.59 183 VAL A O 1
ATOM 1426 N N . ASP A 1 184 ? 21.694 1.650 -24.515 1.00 61.16 184 ASP A N 1
ATOM 1427 C CA . ASP A 1 184 ? 23.069 1.435 -24.972 1.00 61.16 184 ASP A CA 1
ATOM 1428 C C . ASP A 1 184 ? 23.099 0.686 -26.303 1.00 61.16 184 ASP A C 1
ATOM 1430 O O . ASP A 1 184 ? 22.428 -0.337 -26.462 1.00 61.16 184 ASP A O 1
ATOM 1434 N N . HIS A 1 185 ? 23.923 1.147 -27.252 1.00 46.38 185 HIS A N 1
ATOM 1435 C CA . HIS A 1 185 ? 24.201 0.383 -28.466 1.00 46.38 185 HIS A CA 1
ATOM 1436 C C . HIS A 1 185 ? 24.914 -0.909 -28.051 1.00 46.38 185 HIS A C 1
ATOM 1438 O O . HIS A 1 185 ? 26.081 -0.849 -27.640 1.00 46.38 185 HIS A O 1
ATOM 1444 N N . PRO A 1 186 ? 24.299 -2.097 -28.191 1.00 40.72 186 PRO A N 1
ATOM 1445 C CA . PRO A 1 186 ? 24.993 -3.331 -27.911 1.00 40.72 186 PRO A CA 1
ATOM 1446 C C . PRO A 1 186 ? 26.068 -3.456 -28.987 1.00 40.72 186 PRO A C 1
ATOM 1448 O O . PRO A 1 186 ? 25.790 -3.805 -30.136 1.00 40.72 186 PRO A O 1
ATOM 1451 N N . ARG A 1 187 ? 27.334 -3.200 -28.637 1.00 38.22 187 ARG A N 1
ATOM 1452 C CA . ARG A 1 187 ? 28.371 -4.054 -29.215 1.00 38.22 187 ARG A CA 1
ATOM 1453 C C . ARG A 1 187 ? 27.926 -5.474 -28.898 1.00 38.22 187 ARG A C 1
ATOM 1455 O O . ARG A 1 187 ? 27.399 -5.709 -27.810 1.00 38.22 187 ARG A O 1
ATOM 1462 N N . VAL A 1 188 ? 28.116 -6.392 -29.840 1.00 36.56 188 VAL A N 1
ATOM 1463 C CA . VAL A 1 188 ? 28.118 -7.821 -29.543 1.00 36.56 188 VAL A CA 1
ATOM 1464 C C . VAL A 1 188 ? 29.051 -7.996 -28.347 1.00 36.56 188 VAL A C 1
ATOM 1466 O O . VAL A 1 188 ? 30.268 -8.067 -28.498 1.00 36.56 188 VAL A O 1
ATOM 1469 N N . ARG A 1 189 ? 28.500 -7.996 -27.130 1.00 34.66 189 ARG A N 1
ATOM 1470 C CA . ARG A 1 189 ? 29.159 -8.641 -26.019 1.00 34.66 189 ARG A CA 1
ATOM 1471 C C . ARG A 1 189 ? 29.112 -10.086 -26.471 1.00 34.66 189 ARG A C 1
ATOM 1473 O O . ARG A 1 189 ? 28.031 -10.673 -26.540 1.00 34.66 189 ARG A O 1
ATOM 1480 N N . ARG A 1 190 ? 30.272 -10.629 -26.866 1.00 28.67 190 ARG A N 1
ATOM 1481 C CA . ARG A 1 190 ? 30.470 -12.080 -26.792 1.00 28.67 190 ARG A CA 1
ATOM 1482 C C . ARG A 1 190 ? 29.830 -12.500 -25.470 1.00 28.67 190 ARG A C 1
ATOM 1484 O O . ARG A 1 190 ? 30.094 -11.787 -24.499 1.00 28.67 190 ARG A O 1
ATOM 1491 N N . PRO A 1 191 ? 28.958 -13.523 -25.439 1.00 30.02 191 PRO A N 1
ATOM 1492 C CA . PRO A 1 191 ? 28.357 -13.965 -24.193 1.00 30.02 191 PRO A CA 1
ATOM 1493 C C . PRO A 1 191 ? 29.499 -14.127 -23.201 1.00 30.02 191 PRO A C 1
ATOM 1495 O O . PRO A 1 191 ? 30.376 -14.972 -23.381 1.00 30.02 191 PRO A O 1
ATOM 1498 N N . VAL A 1 192 ? 29.572 -13.198 -22.248 1.00 38.31 192 VAL A N 1
ATOM 1499 C CA . VAL A 1 192 ? 30.501 -13.345 -21.151 1.00 38.31 192 VAL A CA 1
ATOM 1500 C C . VAL A 1 192 ? 29.814 -14.408 -20.345 1.00 38.31 192 VAL A C 1
ATOM 1502 O O . VAL A 1 192 ? 28.705 -14.193 -19.855 1.00 38.31 192 VAL A O 1
ATOM 1505 N N . ASP A 1 193 ? 30.418 -15.586 -20.363 1.00 40.34 193 ASP A N 1
ATOM 1506 C CA . ASP A 1 193 ? 30.098 -16.655 -19.443 1.00 40.34 193 ASP A CA 1
ATOM 1507 C C . ASP A 1 193 ? 29.790 -16.015 -18.075 1.00 40.34 193 ASP A C 1
ATOM 1509 O O . ASP A 1 193 ? 30.664 -15.326 -17.535 1.00 40.34 193 ASP A O 1
ATOM 1513 N N . PRO A 1 194 ? 28.561 -16.141 -17.540 1.00 44.06 194 PRO A N 1
ATOM 1514 C CA . PRO A 1 194 ? 28.202 -15.582 -16.240 1.00 44.06 194 PRO A CA 1
ATOM 1515 C C . PRO A 1 194 ? 29.157 -16.039 -15.129 1.00 44.06 194 PRO A C 1
ATOM 1517 O O . PRO A 1 194 ? 29.308 -15.341 -14.131 1.00 44.06 194 PRO A O 1
ATOM 1520 N N . ALA A 1 195 ? 29.863 -17.161 -15.325 1.00 48.59 195 ALA A N 1
ATOM 1521 C CA . ALA A 1 195 ? 30.911 -17.634 -14.429 1.00 48.59 195 ALA A CA 1
ATOM 1522 C C . ALA A 1 195 ? 32.217 -16.808 -14.485 1.00 48.59 195 ALA A C 1
ATOM 1524 O O . ALA A 1 195 ? 33.100 -16.998 -13.649 1.00 48.59 195 ALA A O 1
ATOM 1525 N N . ARG A 1 196 ? 32.375 -15.889 -15.452 1.00 44.25 196 ARG A N 1
ATOM 1526 C CA . ARG A 1 196 ? 33.609 -15.115 -15.695 1.00 44.25 196 ARG A CA 1
ATOM 1527 C C . ARG A 1 196 ? 33.457 -13.591 -15.621 1.00 44.25 196 ARG A C 1
ATOM 1529 O O . ARG A 1 196 ? 34.482 -12.916 -15.541 1.00 44.25 196 ARG A O 1
ATOM 1536 N N . SER A 1 197 ? 32.247 -13.021 -15.606 1.00 50.59 197 SER A N 1
ATOM 1537 C CA . SER A 1 197 ? 32.066 -11.579 -15.349 1.00 50.59 197 SER A CA 1
ATOM 1538 C C . SER A 1 197 ? 31.975 -11.300 -13.851 1.00 50.59 197 SER A C 1
ATOM 1540 O O . SER A 1 197 ? 31.003 -11.686 -13.207 1.00 50.59 197 SER A O 1
ATOM 1542 N N . ARG A 1 198 ? 32.966 -10.601 -13.294 1.00 67.88 198 ARG A N 1
ATOM 1543 C CA . ARG A 1 198 ? 32.935 -10.123 -11.905 1.00 67.88 198 ARG A CA 1
ATOM 1544 C C . ARG A 1 198 ? 32.495 -8.660 -11.895 1.00 67.88 198 ARG A C 1
ATOM 1546 O O . ARG A 1 198 ? 32.996 -7.878 -12.699 1.00 67.88 198 ARG A O 1
ATOM 1553 N N . THR A 1 199 ? 31.586 -8.300 -10.993 1.00 72.94 199 THR A N 1
ATOM 1554 C CA . THR A 1 199 ? 31.220 -6.905 -10.705 1.00 72.94 199 THR A CA 1
ATOM 1555 C C . THR A 1 199 ? 31.622 -6.554 -9.277 1.00 72.94 199 THR A C 1
ATOM 1557 O O . THR A 1 199 ? 31.504 -7.387 -8.381 1.00 72.94 199 THR A O 1
ATOM 1560 N N . ILE A 1 200 ? 32.115 -5.333 -9.075 1.00 79.50 200 ILE A N 1
ATOM 1561 C CA . ILE A 1 200 ? 32.397 -4.759 -7.749 1.00 79.50 200 ILE A CA 1
ATOM 1562 C C . ILE A 1 200 ? 31.251 -3.863 -7.257 1.00 79.50 200 ILE A C 1
ATOM 1564 O O . ILE A 1 200 ? 31.311 -3.325 -6.155 1.00 79.50 200 ILE A O 1
ATOM 1568 N N . SER A 1 201 ? 30.206 -3.672 -8.072 1.00 80.00 201 SER A N 1
ATOM 1569 C CA . SER A 1 201 ? 29.086 -2.800 -7.733 1.00 80.00 201 SER A CA 1
ATOM 1570 C C . SER A 1 201 ? 28.188 -3.459 -6.690 1.00 80.00 201 SER A C 1
ATOM 1572 O O . SER A 1 201 ? 27.496 -4.441 -6.970 1.00 80.00 201 SER A O 1
ATOM 1574 N N . GLY A 1 202 ? 28.147 -2.879 -5.488 1.00 77.88 202 GLY A N 1
ATOM 1575 C CA . GLY A 1 202 ? 27.215 -3.301 -4.440 1.00 77.88 202 GLY A CA 1
ATOM 1576 C C . GLY A 1 202 ? 25.751 -3.200 -4.884 1.00 77.88 202 GLY A C 1
ATOM 1577 O O . GLY A 1 202 ? 24.942 -4.066 -4.553 1.00 77.88 202 GLY A O 1
ATOM 1578 N N . PHE A 1 203 ? 25.422 -2.199 -5.707 1.00 72.69 203 PHE A N 1
ATOM 1579 C CA . PHE A 1 203 ? 24.089 -2.051 -6.285 1.00 72.69 203 PHE A CA 1
ATOM 1580 C C . PHE A 1 203 ? 23.733 -3.217 -7.214 1.00 72.69 203 PHE A C 1
ATOM 1582 O O . PHE A 1 203 ? 22.647 -3.780 -7.083 1.00 72.69 203 PHE A O 1
ATOM 1589 N N . GLU A 1 204 ? 24.631 -3.620 -8.121 1.00 73.38 204 GLU A N 1
ATOM 1590 C CA . GLU A 1 204 ? 24.388 -4.764 -9.013 1.00 73.38 204 GLU A CA 1
ATOM 1591 C C . GLU A 1 204 ? 24.299 -6.078 -8.229 1.00 73.38 204 GLU A C 1
ATOM 1593 O O . GLU A 1 204 ? 23.442 -6.911 -8.525 1.00 73.38 204 GLU A O 1
ATOM 1598 N N . TYR A 1 205 ? 25.120 -6.243 -7.186 1.00 80.88 205 TYR A N 1
ATOM 1599 C CA . TYR A 1 205 ? 25.046 -7.394 -6.287 1.00 80.88 205 TYR A CA 1
ATOM 1600 C C . TYR A 1 205 ? 23.673 -7.502 -5.605 1.00 80.88 205 TYR A C 1
ATOM 1602 O O . TYR A 1 205 ? 23.020 -8.546 -5.687 1.00 80.88 205 TYR A O 1
ATOM 1610 N N . LEU A 1 206 ? 23.197 -6.426 -4.968 1.00 79.88 206 LEU A N 1
ATOM 1611 C CA . LEU A 1 206 ? 21.890 -6.408 -4.301 1.00 79.88 206 LEU A CA 1
ATOM 1612 C C . LEU A 1 206 ? 20.737 -6.546 -5.304 1.00 79.88 206 LEU A C 1
ATOM 1614 O O . LEU A 1 206 ? 19.792 -7.294 -5.057 1.00 79.88 206 LEU A O 1
ATOM 1618 N N . SER A 1 207 ? 20.851 -5.905 -6.467 1.00 73.19 207 SER A N 1
ATOM 1619 C CA . SER A 1 207 ? 19.900 -6.017 -7.577 1.00 73.19 207 SER A CA 1
ATOM 1620 C C . SER A 1 207 ? 19.772 -7.457 -8.073 1.00 73.19 207 SER A C 1
ATOM 1622 O O . SER A 1 207 ? 18.660 -7.960 -8.233 1.00 73.19 207 SER A O 1
ATOM 1624 N N . HIS A 1 208 ? 20.894 -8.161 -8.247 1.00 74.38 208 HIS A N 1
ATOM 1625 C CA . HIS A 1 208 ? 20.906 -9.575 -8.609 1.00 74.38 208 HIS A CA 1
ATOM 1626 C C . HIS A 1 208 ? 20.261 -10.442 -7.522 1.00 74.38 208 HIS A C 1
ATOM 1628 O O . HIS A 1 208 ? 19.439 -11.304 -7.832 1.00 74.38 208 HIS A O 1
ATOM 1634 N N . ARG A 1 209 ? 20.582 -10.207 -6.240 1.00 82.31 209 ARG A N 1
ATOM 1635 C CA . ARG A 1 209 ? 19.960 -10.924 -5.109 1.00 82.31 209 ARG A CA 1
ATOM 1636 C C . ARG A 1 209 ? 18.445 -10.720 -5.061 1.00 82.31 209 ARG A C 1
ATOM 1638 O O . ARG A 1 209 ? 17.729 -11.665 -4.749 1.00 82.31 209 ARG A O 1
ATOM 1645 N N . PHE A 1 210 ? 17.972 -9.522 -5.396 1.00 80.00 210 PHE A N 1
ATOM 1646 C CA . PHE A 1 210 ? 16.550 -9.204 -5.493 1.00 80.00 210 PHE A CA 1
ATOM 1647 C C . PHE A 1 210 ? 15.881 -9.952 -6.655 1.00 80.00 210 PHE A C 1
ATOM 1649 O O . PHE A 1 210 ? 14.873 -10.623 -6.461 1.00 80.00 210 PHE A O 1
ATOM 1656 N N . ALA A 1 211 ? 16.470 -9.884 -7.853 1.00 74.19 211 ALA A N 1
ATOM 1657 C CA . ALA A 1 211 ? 15.924 -10.499 -9.066 1.00 74.19 211 ALA A CA 1
ATOM 1658 C C . ALA A 1 211 ? 15.948 -12.039 -9.043 1.00 74.19 211 ALA A C 1
ATOM 1660 O O . ALA A 1 211 ? 15.144 -12.683 -9.710 1.00 74.19 211 ALA A O 1
ATOM 1661 N N . THR A 1 212 ? 16.865 -12.635 -8.275 1.00 80.69 212 THR A N 1
ATOM 1662 C CA . THR A 1 212 ? 17.018 -14.096 -8.123 1.00 80.69 212 THR A CA 1
ATOM 1663 C C . THR A 1 212 ? 16.448 -14.626 -6.805 1.00 80.69 212 THR A C 1
ATOM 1665 O O . THR A 1 212 ? 16.758 -15.745 -6.385 1.00 80.69 212 THR A O 1
ATOM 1668 N N . ALA A 1 213 ? 15.614 -13.826 -6.135 1.00 88.50 213 ALA A N 1
ATOM 1669 C CA . ALA A 1 213 ? 14.920 -14.219 -4.920 1.00 88.50 213 ALA A CA 1
ATOM 1670 C C . ALA A 1 213 ? 14.132 -15.527 -5.114 1.00 88.50 213 ALA A C 1
ATOM 1672 O O . ALA A 1 213 ? 13.472 -15.739 -6.129 1.00 88.50 213 ALA A O 1
ATOM 1673 N N . ARG A 1 214 ? 14.214 -16.425 -4.125 1.00 90.19 214 ARG A N 1
ATOM 1674 C CA . ARG A 1 214 ? 13.697 -17.799 -4.247 1.00 90.19 214 ARG A CA 1
ATOM 1675 C C . ARG A 1 214 ? 12.181 -17.899 -4.120 1.00 90.19 214 ARG A C 1
ATOM 1677 O O . ARG A 1 214 ? 11.612 -18.815 -4.700 1.00 90.19 214 ARG A O 1
ATOM 1684 N N . LEU A 1 215 ? 11.559 -17.018 -3.330 1.00 95.75 215 LEU A N 1
ATOM 1685 C CA . LEU A 1 215 ? 10.114 -17.000 -3.075 1.00 95.75 215 LEU A CA 1
ATOM 1686 C C . LEU A 1 215 ? 9.539 -18.407 -2.771 1.00 95.75 215 LEU A C 1
ATOM 1688 O O . LEU A 1 215 ? 8.576 -18.844 -3.397 1.00 95.75 215 LEU A O 1
ATOM 1692 N N . LYS A 1 216 ? 10.143 -19.139 -1.817 1.00 98.00 216 LYS A N 1
ATOM 1693 C CA . LYS A 1 216 ? 9.872 -20.573 -1.528 1.00 98.00 216 LYS A CA 1
ATOM 1694 C C . LYS A 1 216 ? 8.394 -20.936 -1.297 1.00 98.00 216 LYS A C 1
ATOM 1696 O O . LYS A 1 216 ? 8.024 -22.101 -1.405 1.00 98.00 216 LYS A O 1
ATOM 1701 N N . LEU A 1 217 ? 7.578 -19.967 -0.900 1.00 98.12 217 LEU A N 1
ATOM 1702 C CA . LEU A 1 217 ? 6.157 -20.074 -0.581 1.00 98.12 217 LEU A CA 1
ATOM 1703 C C . LEU A 1 217 ? 5.314 -19.101 -1.430 1.00 98.12 217 LEU A C 1
ATOM 1705 O O . LEU A 1 217 ? 4.241 -18.695 -0.983 1.00 98.12 217 LEU A O 1
ATOM 1709 N N . ALA A 1 218 ? 5.765 -18.717 -2.630 1.00 97.62 218 ALA A N 1
ATOM 1710 C CA . ALA A 1 218 ? 4.947 -17.955 -3.575 1.00 97.62 218 ALA A CA 1
ATOM 1711 C C . ALA A 1 218 ? 3.589 -18.641 -3.807 1.00 97.62 218 ALA A C 1
ATOM 1713 O O . ALA A 1 218 ? 3.499 -19.869 -3.837 1.00 97.62 218 ALA A O 1
ATOM 1714 N N . PHE A 1 219 ? 2.518 -17.860 -3.955 1.00 98.25 219 PHE A N 1
ATOM 1715 C CA . PHE A 1 219 ? 1.177 -18.411 -4.121 1.00 98.25 219 PHE A CA 1
ATOM 1716 C C . PHE A 1 219 ? 1.021 -19.179 -5.445 1.00 98.25 219 PHE A C 1
ATOM 1718 O O . PHE A 1 219 ? 1.115 -18.598 -6.531 1.00 98.25 219 PHE A O 1
ATOM 1725 N N . ASP A 1 220 ? 0.698 -20.470 -5.347 1.00 96.12 220 ASP A N 1
ATOM 1726 C CA . ASP A 1 220 ? 0.532 -21.385 -6.485 1.00 96.12 220 ASP A CA 1
ATOM 1727 C C . ASP A 1 220 ? -0.706 -22.303 -6.391 1.00 96.12 220 ASP A C 1
ATOM 1729 O O . ASP A 1 220 ? -1.001 -23.058 -7.325 1.00 96.12 220 ASP A O 1
ATOM 1733 N N . ALA A 1 221 ? -1.456 -22.241 -5.287 1.00 96.31 221 ALA A N 1
ATOM 1734 C CA . ALA A 1 221 ? -2.559 -23.158 -5.032 1.00 96.31 221 ALA A CA 1
ATOM 1735 C C . ALA A 1 221 ? -3.743 -22.945 -5.993 1.00 96.31 221 ALA A C 1
ATOM 1737 O O . ALA A 1 221 ? -4.083 -21.824 -6.366 1.00 96.31 221 ALA A O 1
ATOM 1738 N N . ARG A 1 222 ? -4.417 -24.047 -6.350 1.00 95.38 222 ARG A N 1
ATOM 1739 C CA . ARG A 1 222 ? -5.563 -24.055 -7.285 1.00 95.38 222 ARG A CA 1
ATOM 1740 C C . ARG A 1 222 ? -6.863 -24.591 -6.688 1.00 95.38 222 ARG A C 1
ATOM 1742 O O . ARG A 1 222 ? -7.900 -24.514 -7.331 1.00 95.38 222 ARG A O 1
ATOM 1749 N N . THR A 1 223 ? -6.808 -25.156 -5.484 1.00 96.75 223 THR A N 1
ATOM 1750 C CA . THR A 1 223 ? -7.956 -25.788 -4.820 1.00 96.75 223 THR A CA 1
ATOM 1751 C C . THR A 1 223 ? -8.175 -25.194 -3.427 1.00 96.75 223 THR A C 1
ATOM 1753 O O . THR A 1 223 ? -7.205 -24.740 -2.811 1.00 96.75 223 THR A O 1
ATOM 1756 N N . PRO A 1 224 ? -9.395 -25.280 -2.862 1.00 97.81 224 PRO A N 1
ATOM 1757 C CA . PRO A 1 224 ? -9.673 -24.801 -1.503 1.00 97.81 224 PRO A CA 1
ATOM 1758 C C . PRO A 1 224 ? -8.800 -25.437 -0.421 1.00 97.81 224 PRO A C 1
ATOM 1760 O O . PRO A 1 224 ? -8.339 -24.755 0.496 1.00 97.81 224 PRO A O 1
ATOM 1763 N N . ASN A 1 225 ? -8.519 -26.738 -0.530 1.00 97.94 225 ASN A N 1
ATOM 1764 C CA . ASN A 1 225 ? -7.615 -27.423 0.395 1.00 97.94 225 ASN A CA 1
ATOM 1765 C C . ASN A 1 225 ? -6.165 -26.948 0.230 1.00 97.94 225 ASN A C 1
ATOM 1767 O O . ASN A 1 225 ? -5.507 -26.655 1.231 1.00 97.94 225 ASN A O 1
ATOM 1771 N N . GLY A 1 226 ? -5.693 -26.809 -1.015 1.00 98.31 226 GLY A N 1
ATOM 1772 C CA . GLY A 1 226 ? -4.362 -26.280 -1.314 1.00 98.31 226 GLY A CA 1
ATOM 1773 C C . GLY A 1 226 ? -4.182 -24.854 -0.792 1.00 98.31 226 GLY A C 1
ATOM 1774 O O . GLY A 1 226 ? -3.185 -24.569 -0.132 1.00 98.31 226 GLY A O 1
ATOM 1775 N N . TYR A 1 227 ? -5.184 -23.991 -0.989 1.00 98.56 227 TYR A N 1
ATOM 1776 C CA . TYR A 1 227 ? -5.204 -22.628 -0.464 1.00 98.56 227 TYR A CA 1
ATOM 1777 C C . TYR A 1 227 ? -5.062 -22.615 1.059 1.00 98.56 227 TYR A C 1
ATOM 1779 O O . TYR A 1 227 ? -4.181 -21.945 1.595 1.00 98.56 227 TYR A O 1
ATOM 1787 N N . ARG A 1 228 ? -5.884 -23.396 1.775 1.00 98.50 228 ARG A N 1
ATOM 1788 C CA . ARG A 1 228 ? -5.831 -23.479 3.244 1.00 98.50 228 ARG A CA 1
ATOM 1789 C C . ARG A 1 228 ? -4.466 -23.948 3.751 1.00 98.50 228 ARG A C 1
ATOM 1791 O O . ARG A 1 228 ? -3.958 -23.390 4.724 1.00 98.50 228 ARG A O 1
ATOM 1798 N N . ALA A 1 229 ? -3.877 -24.954 3.105 1.00 98.50 229 ALA A N 1
ATOM 1799 C CA . ALA A 1 229 ? -2.564 -25.478 3.469 1.00 98.50 229 ALA A CA 1
ATOM 1800 C C . ALA A 1 229 ? -1.446 -24.457 3.207 1.00 98.50 229 ALA A C 1
ATOM 1802 O O . ALA A 1 229 ? -0.646 -24.182 4.103 1.00 98.50 229 ALA A O 1
ATOM 1803 N N . TRP A 1 230 ? -1.423 -23.853 2.015 1.00 98.69 230 TRP A N 1
ATOM 1804 C CA . TRP A 1 230 ? -0.479 -22.796 1.658 1.00 98.69 230 TRP A CA 1
ATOM 1805 C C . TRP A 1 230 ? -0.587 -21.604 2.614 1.00 98.69 230 TRP A C 1
ATOM 1807 O O . TRP A 1 230 ? 0.413 -21.203 3.204 1.00 98.69 230 TRP A O 1
ATOM 1817 N N . ARG A 1 231 ? -1.806 -21.112 2.858 1.00 98.56 231 ARG A N 1
ATOM 1818 C CA . ARG A 1 231 ? -2.074 -19.951 3.712 1.00 98.56 231 ARG A CA 1
ATOM 1819 C C . ARG A 1 231 ? -1.547 -20.145 5.130 1.00 98.56 231 ARG A C 1
ATOM 1821 O O . ARG A 1 231 ? -1.004 -19.203 5.698 1.00 98.56 231 ARG A O 1
ATOM 1828 N N . ARG A 1 232 ? -1.705 -21.342 5.712 1.00 98.38 232 ARG A N 1
ATOM 1829 C CA . ARG A 1 232 ? -1.124 -21.657 7.030 1.00 98.38 232 ARG A CA 1
ATOM 1830 C C . ARG A 1 232 ? 0.398 -21.543 6.996 1.00 98.38 232 ARG A C 1
ATOM 1832 O O . ARG A 1 232 ? 0.939 -20.729 7.732 1.00 98.38 232 ARG A O 1
ATOM 1839 N N . ARG A 1 233 ? 1.062 -22.264 6.083 1.00 98.56 233 ARG A N 1
ATOM 1840 C CA . ARG A 1 233 ? 2.533 -22.242 5.955 1.00 98.56 233 ARG A CA 1
ATOM 1841 C C . ARG A 1 233 ? 3.073 -20.827 5.739 1.00 98.56 233 ARG A C 1
ATOM 1843 O O . ARG A 1 233 ? 4.036 -20.438 6.392 1.00 98.56 233 ARG A O 1
ATOM 1850 N N . PHE A 1 234 ? 2.437 -20.058 4.854 1.00 98.69 234 PHE A N 1
ATOM 1851 C CA . PHE A 1 234 ? 2.848 -18.691 4.554 1.00 98.69 234 PHE A CA 1
ATOM 1852 C C . PHE A 1 234 ? 2.683 -17.768 5.763 1.00 98.69 234 PHE A C 1
ATOM 1854 O O . PHE A 1 234 ? 3.618 -17.057 6.113 1.00 98.69 234 PHE A O 1
ATOM 1861 N N . LEU A 1 235 ? 1.529 -17.794 6.441 1.00 98.25 235 LEU A N 1
ATOM 1862 C CA . LEU A 1 235 ? 1.302 -16.952 7.619 1.00 98.25 235 LEU A CA 1
ATOM 1863 C C . LEU A 1 235 ? 2.199 -17.332 8.799 1.00 98.25 235 LEU A C 1
ATOM 1865 O O . LEU A 1 235 ? 2.611 -16.448 9.545 1.00 98.25 235 LEU A O 1
ATOM 1869 N N . ASP A 1 236 ? 2.509 -18.614 8.977 1.00 98.25 236 ASP A N 1
ATOM 1870 C CA . ASP A 1 236 ? 3.433 -19.059 10.021 1.00 98.25 236 ASP A CA 1
ATOM 1871 C C . ASP A 1 236 ? 4.847 -18.545 9.745 1.00 98.25 236 ASP A C 1
ATOM 1873 O O . ASP A 1 236 ? 5.503 -18.034 10.651 1.00 98.25 236 ASP A O 1
ATOM 1877 N N . GLN A 1 237 ? 5.292 -18.593 8.487 1.00 98.44 237 GLN A N 1
ATOM 1878 C CA . GLN A 1 237 ? 6.575 -18.018 8.099 1.00 98.44 237 GLN A CA 1
ATOM 1879 C C . GLN A 1 237 ? 6.578 -16.489 8.205 1.00 98.44 237 GLN A C 1
ATOM 1881 O O . GLN A 1 237 ? 7.514 -15.922 8.757 1.00 98.44 237 GLN A O 1
ATOM 1886 N N . TYR A 1 238 ? 5.524 -15.816 7.744 1.00 97.88 238 TYR A N 1
ATOM 1887 C CA . TYR A 1 238 ? 5.398 -14.363 7.835 1.00 97.88 238 TYR A CA 1
ATOM 1888 C C . TYR A 1 238 ? 5.449 -13.875 9.289 1.00 97.88 238 TYR A C 1
ATOM 1890 O O . TYR A 1 238 ? 6.169 -12.928 9.588 1.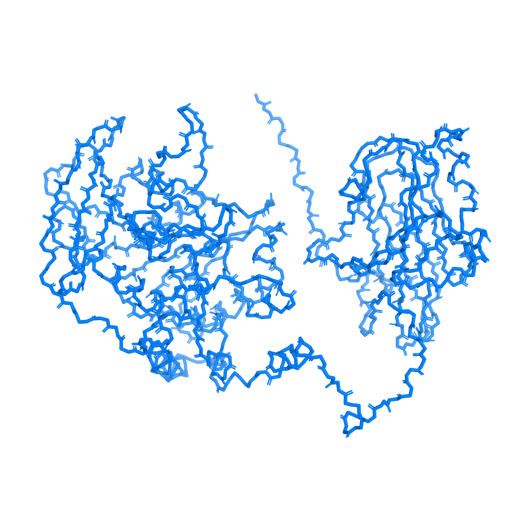00 97.88 238 TYR A O 1
ATOM 1898 N N . ARG A 1 239 ? 4.777 -14.563 10.225 1.00 97.19 239 ARG A N 1
ATOM 1899 C CA . ARG A 1 239 ? 4.873 -14.249 11.663 1.00 97.19 239 ARG A CA 1
ATOM 1900 C C . ARG A 1 239 ? 6.283 -14.435 12.218 1.00 97.19 239 ARG A C 1
ATOM 1902 O O . ARG A 1 239 ? 6.706 -13.618 13.022 1.00 97.19 239 ARG A O 1
ATOM 1909 N N . LYS A 1 240 ? 7.016 -15.467 11.785 1.00 96.81 240 LYS A N 1
ATOM 1910 C CA . LYS A 1 240 ? 8.426 -15.646 12.177 1.00 96.81 240 LYS A CA 1
ATOM 1911 C C . LYS A 1 240 ? 9.297 -14.495 11.681 1.00 96.81 240 LYS A C 1
ATOM 1913 O O . LYS A 1 240 ? 10.131 -14.017 12.437 1.00 96.81 240 LYS A O 1
ATOM 1918 N N . LEU A 1 241 ? 9.082 -14.041 10.444 1.00 96.62 241 LEU A N 1
ATOM 1919 C CA . LEU A 1 241 ? 9.815 -12.906 9.875 1.00 96.62 241 LEU A CA 1
ATOM 1920 C C . LEU A 1 241 ? 9.484 -11.584 10.575 1.00 96.62 241 LEU A C 1
ATOM 1922 O O . LEU A 1 241 ? 10.363 -10.743 10.704 1.00 96.62 241 LEU A O 1
ATOM 1926 N N . LEU A 1 242 ? 8.240 -11.400 11.031 1.00 95.44 242 LEU A N 1
ATOM 1927 C CA . LEU A 1 242 ? 7.854 -10.226 11.817 1.00 95.44 242 LEU A CA 1
ATOM 1928 C C . LEU A 1 242 ? 8.517 -10.180 13.202 1.00 95.44 242 LEU A C 1
ATOM 1930 O O . LEU A 1 242 ? 8.662 -9.093 13.758 1.00 95.44 242 LEU A O 1
ATOM 1934 N N . GLY A 1 243 ? 8.891 -11.338 13.751 1.00 92.88 243 GLY A N 1
ATOM 1935 C CA . GLY A 1 243 ? 9.321 -11.462 15.138 1.00 92.88 243 GLY A CA 1
ATOM 1936 C C . GLY A 1 243 ? 8.153 -11.373 16.135 1.00 92.88 243 GLY A C 1
ATOM 1937 O O . GLY A 1 243 ? 6.978 -11.371 15.741 1.00 92.88 243 GLY A O 1
ATOM 1938 N N . PRO A 1 244 ? 8.448 -11.350 17.446 1.00 89.19 244 PRO A N 1
ATOM 1939 C CA . PRO A 1 244 ? 7.428 -11.176 18.471 1.00 89.19 244 PRO A CA 1
ATOM 1940 C C . PRO A 1 244 ? 6.787 -9.786 18.364 1.00 89.19 244 PRO A C 1
ATOM 1942 O O . PRO A 1 244 ? 7.465 -8.779 18.177 1.00 89.19 244 PRO A O 1
ATOM 1945 N N . LEU A 1 245 ? 5.462 -9.731 18.504 1.00 90.12 245 LEU A N 1
ATOM 1946 C CA . LEU A 1 245 ? 4.768 -8.461 18.717 1.00 90.12 245 LEU A CA 1
ATOM 1947 C C . LEU A 1 245 ? 4.889 -8.065 20.200 1.00 90.12 245 LEU A C 1
ATOM 1949 O O . LEU A 1 245 ? 4.895 -8.970 21.039 1.00 90.12 245 LEU A O 1
ATOM 1953 N N . PRO A 1 246 ? 4.907 -6.759 20.529 1.00 87.06 246 PRO A N 1
ATOM 1954 C CA . PRO A 1 246 ? 4.828 -6.282 21.907 1.00 87.06 246 PRO A CA 1
ATOM 1955 C C . PRO A 1 246 ? 3.691 -6.937 22.695 1.00 87.06 246 PRO A C 1
ATOM 1957 O O . PRO A 1 246 ? 2.592 -7.158 22.164 1.00 87.06 246 PRO A O 1
ATOM 1960 N N . ALA A 1 247 ? 3.952 -7.242 23.966 1.00 86.81 247 ALA A N 1
ATOM 1961 C CA . ALA A 1 247 ? 2.945 -7.802 24.854 1.00 86.81 247 ALA A CA 1
ATOM 1962 C C . ALA A 1 247 ? 1.890 -6.730 25.188 1.00 86.81 247 ALA A C 1
ATOM 1964 O O . ALA A 1 247 ? 2.251 -5.626 25.599 1.00 86.81 247 ALA A O 1
ATOM 1965 N N . PRO A 1 248 ? 0.584 -7.019 25.034 1.00 84.75 248 PRO A N 1
ATOM 1966 C CA . PRO A 1 248 ? -0.447 -6.029 25.312 1.00 84.75 248 PRO A CA 1
ATOM 1967 C C . PRO A 1 248 ? -0.544 -5.724 26.815 1.00 84.75 248 PRO A C 1
ATOM 1969 O O . PRO A 1 248 ? -0.469 -6.623 27.651 1.00 84.75 248 PRO A O 1
ATOM 1972 N N . CYS A 1 249 ? -0.807 -4.462 27.152 1.00 92.19 249 CYS A N 1
ATOM 1973 C CA . CYS A 1 249 ? -1.121 -3.979 28.503 1.00 92.19 249 CYS A CA 1
ATOM 1974 C C . CYS A 1 249 ? -2.598 -3.514 28.606 1.00 92.19 249 CYS A C 1
ATOM 1976 O O . CYS A 1 249 ? -3.335 -3.574 27.618 1.00 92.19 249 CYS A O 1
ATOM 1978 N N . PRO A 1 250 ? -3.117 -3.071 29.766 1.00 96.44 250 PRO A N 1
ATOM 1979 C CA . PRO A 1 250 ? -4.402 -2.361 29.822 1.00 96.44 250 PRO A CA 1
ATOM 1980 C C . PRO A 1 250 ? -4.368 -1.068 28.985 1.00 96.44 250 PRO A C 1
ATOM 1982 O O . PRO A 1 250 ? -3.387 -0.349 29.050 1.00 96.44 250 PRO A O 1
ATOM 1985 N N . LEU A 1 251 ? -5.425 -0.754 28.218 1.00 96.56 251 LEU A N 1
ATOM 1986 C CA . LEU A 1 251 ? -5.439 0.382 27.264 1.00 96.56 251 LEU A CA 1
ATOM 1987 C C . LEU A 1 251 ? -5.306 1.774 27.897 1.00 96.56 251 LEU A C 1
ATOM 1989 O O . LEU A 1 251 ? -4.872 2.686 27.203 1.00 96.56 251 LEU A O 1
ATOM 1993 N N . ARG A 1 252 ? -5.769 1.936 29.146 1.00 96.88 252 ARG A N 1
ATOM 1994 C CA . ARG A 1 252 ? -5.813 3.205 29.905 1.00 96.88 252 ARG A CA 1
ATOM 1995 C C . ARG A 1 252 ? -6.138 4.434 29.028 1.00 96.88 252 ARG A C 1
ATOM 1997 O O . ARG A 1 252 ? -5.332 5.351 28.950 1.00 96.88 252 ARG A O 1
ATOM 2004 N N . PRO A 1 253 ? -7.300 4.449 28.341 1.00 97.81 253 PRO A N 1
ATOM 2005 C CA . PRO A 1 253 ? -7.602 5.504 27.384 1.00 97.81 253 PRO A CA 1
ATOM 2006 C C . PRO A 1 253 ? -7.730 6.863 28.072 1.00 97.81 253 PRO A C 1
ATOM 2008 O O . PRO A 1 253 ? -8.587 7.041 28.938 1.00 97.81 253 PRO A O 1
ATOM 2011 N N . GLU A 1 254 ? -6.935 7.828 27.622 1.00 98.12 254 GLU A N 1
ATOM 2012 C CA . GLU A 1 254 ? -6.971 9.210 28.095 1.00 98.12 254 GLU A CA 1
ATOM 2013 C C . GLU A 1 254 ? -7.408 10.135 26.956 1.00 98.12 254 GLU A C 1
ATOM 2015 O O . GLU A 1 254 ? -6.763 10.204 25.910 1.00 98.12 254 GLU A O 1
ATOM 2020 N N . VAL A 1 255 ? -8.526 10.842 27.138 1.00 98.38 255 VAL A N 1
ATOM 2021 C CA . VAL A 1 255 ? -8.990 11.854 26.179 1.00 98.38 255 VAL A CA 1
ATOM 2022 C C . VAL A 1 255 ? -8.335 13.181 26.536 1.00 98.38 255 VAL A C 1
ATOM 2024 O O . VAL A 1 255 ? -8.667 13.769 27.559 1.00 98.38 255 VAL A O 1
ATOM 2027 N N . THR A 1 256 ? -7.436 13.662 25.683 1.00 97.50 256 THR A N 1
ATOM 2028 C CA . THR A 1 256 ? -6.682 14.906 25.921 1.00 97.50 256 THR A CA 1
ATOM 2029 C C . THR A 1 256 ? -7.234 16.097 25.140 1.00 97.50 256 THR A C 1
ATOM 2031 O O . THR A 1 256 ? -6.861 17.234 25.392 1.00 97.50 256 THR A O 1
ATOM 2034 N N . GLU A 1 257 ? -8.077 15.838 24.142 1.00 97.75 257 GLU A N 1
ATOM 2035 C CA . GLU A 1 257 ? -8.740 16.852 23.324 1.00 97.75 257 GLU A CA 1
ATOM 2036 C C . GLU A 1 257 ? -10.117 16.321 22.920 1.00 97.75 257 GLU A C 1
ATOM 2038 O O . GLU A 1 257 ? -10.256 15.139 22.591 1.00 97.75 257 GLU A O 1
ATOM 2043 N N . ASP A 1 258 ? -11.131 17.185 22.926 1.00 97.31 258 ASP A N 1
ATOM 2044 C CA . ASP A 1 258 ? -12.490 16.853 22.506 1.00 97.31 258 ASP A CA 1
ATOM 2045 C C . ASP A 1 258 ? -13.145 18.068 21.841 1.00 97.31 258 ASP A C 1
ATOM 2047 O O . ASP A 1 258 ? -13.547 19.020 22.511 1.00 97.31 258 ASP A O 1
ATOM 2051 N N . VAL A 1 259 ? -13.234 18.035 20.513 1.00 96.62 259 VAL A N 1
ATOM 2052 C CA . VAL A 1 259 ? -13.720 19.150 19.697 1.00 96.62 259 VAL A CA 1
ATOM 2053 C C . VAL A 1 259 ? -14.877 18.726 18.799 1.00 96.62 259 VAL A C 1
ATOM 2055 O O . VAL A 1 259 ? -14.988 17.579 18.356 1.00 96.62 259 VAL A O 1
ATOM 2058 N N . VAL A 1 260 ? -15.757 19.681 18.502 1.00 95.31 260 VAL A N 1
ATOM 2059 C CA . VAL A 1 260 ? -16.814 19.523 17.499 1.00 95.31 260 VAL A CA 1
ATOM 2060 C C . VAL A 1 260 ? -16.340 20.172 16.206 1.00 95.31 260 VAL A C 1
ATOM 2062 O O . VAL A 1 260 ? -16.042 21.362 16.188 1.00 95.31 260 VAL A O 1
ATOM 2065 N N . VAL A 1 261 ? -16.298 19.391 15.130 1.00 90.19 261 VAL A N 1
ATOM 2066 C CA . VAL A 1 261 ? -15.928 19.848 13.786 1.00 90.19 261 VAL A CA 1
ATOM 2067 C C . VAL A 1 261 ? -17.119 19.565 12.878 1.00 90.19 261 VAL A C 1
ATOM 2069 O O . VAL A 1 261 ? -17.437 18.408 12.612 1.00 90.19 261 VAL A O 1
ATOM 2072 N N . GLU A 1 262 ? -17.823 20.614 12.450 1.00 88.69 262 GLU A N 1
ATOM 2073 C CA . GLU A 1 262 ? -19.071 20.505 11.677 1.00 88.69 262 GLU A CA 1
ATOM 2074 C C . GLU A 1 262 ? -20.128 19.606 12.375 1.00 88.69 262 GLU A C 1
ATOM 2076 O O . GLU A 1 262 ? -20.625 19.924 13.460 1.00 88.69 262 GLU A O 1
ATOM 2081 N N . GLN A 1 263 ? -20.489 18.474 11.755 1.00 92.19 263 GLN A N 1
ATOM 2082 C CA . GLN A 1 263 ? -21.428 17.465 12.266 1.00 92.19 263 GLN A CA 1
ATOM 2083 C C . GLN A 1 263 ? -20.720 16.269 12.923 1.00 92.19 263 GLN A C 1
ATOM 2085 O O . GLN A 1 263 ? -21.339 15.231 13.172 1.00 92.19 263 GLN A O 1
ATOM 2090 N N . LEU A 1 264 ? -19.429 16.403 13.219 1.00 96.56 264 LEU A N 1
ATOM 2091 C CA . LEU A 1 264 ? -18.590 15.368 13.808 1.00 96.56 264 LEU A CA 1
ATOM 2092 C C . LEU A 1 264 ? -18.074 15.804 15.180 1.00 96.56 264 LEU A C 1
ATOM 2094 O O . LEU A 1 264 ? -17.957 16.990 15.487 1.00 96.56 264 LEU A O 1
ATOM 2098 N N . ARG A 1 265 ? -17.739 14.822 16.012 1.00 96.88 265 ARG A N 1
ATOM 2099 C CA . ARG A 1 265 ? -16.972 15.003 17.244 1.00 96.88 265 ARG A CA 1
ATOM 2100 C C . ARG A 1 265 ? -15.643 14.281 17.070 1.00 96.88 265 ARG A C 1
ATOM 2102 O O . ARG A 1 265 ? -15.634 13.078 16.799 1.00 96.88 265 ARG A O 1
ATOM 2109 N N . ARG A 1 266 ? -14.537 15.008 17.193 1.00 97.69 266 ARG A N 1
ATOM 2110 C CA . ARG A 1 266 ? -13.175 14.477 17.105 1.00 97.69 266 ARG A CA 1
ATOM 2111 C C . ARG A 1 266 ? -12.539 14.528 18.487 1.00 97.69 266 ARG A C 1
ATOM 2113 O O . ARG A 1 266 ? -12.600 15.548 19.162 1.00 97.69 266 ARG A O 1
ATOM 2120 N N . ARG A 1 267 ? -11.933 13.420 18.898 1.00 98.31 267 ARG A N 1
ATOM 2121 C CA . ARG A 1 267 ? -11.214 13.292 20.163 1.00 98.31 267 ARG A CA 1
ATOM 2122 C C . ARG A 1 267 ? -9.799 12.824 19.917 1.00 98.31 267 ARG A C 1
ATOM 2124 O O . ARG A 1 267 ? -9.622 11.805 19.247 1.00 98.31 267 ARG A O 1
ATOM 2131 N N . ARG A 1 268 ? -8.816 13.511 20.495 1.00 98.44 268 ARG A N 1
ATOM 2132 C CA . ARG A 1 268 ? -7.467 12.957 20.636 1.00 98.44 268 ARG A CA 1
ATOM 2133 C C . ARG A 1 268 ? -7.478 12.025 21.840 1.00 98.44 268 ARG A C 1
ATOM 2135 O O . ARG A 1 268 ? -7.853 12.438 22.937 1.00 98.44 268 ARG A O 1
ATOM 2142 N N . VAL A 1 269 ? -7.090 10.774 21.625 1.00 98.56 269 VAL A N 1
ATOM 2143 C CA . VAL A 1 269 ? -7.035 9.744 22.663 1.00 98.56 269 VAL A CA 1
ATOM 2144 C C . VAL A 1 269 ? -5.628 9.172 22.719 1.00 98.56 269 VAL A C 1
ATOM 2146 O O . VAL A 1 269 ? -5.099 8.725 21.698 1.00 98.56 269 VAL A O 1
ATOM 2149 N N . LEU A 1 270 ? -5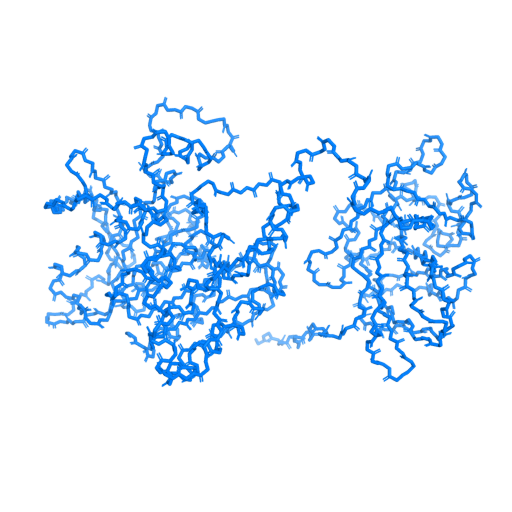.031 9.179 23.905 1.00 98.19 270 LEU A N 1
ATOM 2150 C CA . LEU A 1 270 ? -3.790 8.475 24.193 1.00 98.19 270 LEU A CA 1
ATOM 2151 C C . LEU A 1 270 ? -4.129 7.053 24.661 1.00 98.19 270 LEU A C 1
ATOM 2153 O O . LEU A 1 270 ? -5.024 6.870 25.488 1.00 98.19 270 LEU A O 1
ATOM 2157 N N . LEU A 1 271 ? -3.462 6.051 24.084 1.00 97.81 271 LEU A N 1
ATOM 2158 C CA . LEU A 1 271 ? -3.688 4.634 24.378 1.00 97.81 271 LEU A CA 1
ATOM 2159 C C . LEU A 1 271 ? -2.374 3.928 24.695 1.00 97.81 271 LEU A C 1
ATOM 2161 O O . LEU A 1 271 ? -1.425 4.015 23.915 1.00 97.81 271 LEU A O 1
ATOM 2165 N N . ASP A 1 272 ? -2.351 3.144 25.766 1.00 95.69 272 ASP A N 1
ATOM 2166 C CA . ASP A 1 272 ? -1.200 2.310 26.110 1.00 95.69 272 ASP A CA 1
ATOM 2167 C C . ASP A 1 272 ? -1.144 1.065 25.205 1.00 95.69 272 ASP A C 1
ATOM 2169 O O . ASP A 1 272 ? -2.131 0.317 25.052 1.00 95.69 272 ASP A O 1
ATOM 2173 N N . PHE A 1 273 ? 0.023 0.824 24.594 1.00 89.19 273 PHE A N 1
ATOM 2174 C CA . PHE A 1 273 ? 0.268 -0.377 23.781 1.00 89.19 273 PHE A CA 1
ATOM 2175 C C . PHE A 1 273 ? 1.264 -1.352 24.407 1.00 89.19 273 PHE A C 1
ATOM 2177 O O . PHE A 1 273 ? 1.131 -2.550 24.162 1.00 89.19 273 PHE A O 1
ATOM 2184 N N . GLU A 1 274 ? 2.186 -0.856 25.231 1.00 86.81 274 GLU A N 1
ATOM 2185 C CA . GLU A 1 274 ? 3.172 -1.623 25.999 1.00 86.81 274 GLU A CA 1
ATOM 2186 C C . GLU A 1 274 ? 3.461 -0.880 27.324 1.00 86.81 274 GLU A C 1
ATOM 2188 O O . GLU A 1 274 ? 3.238 0.332 27.387 1.00 86.81 274 GLU A O 1
ATOM 2193 N N . PRO A 1 275 ? 3.897 -1.539 28.419 1.00 86.56 275 PRO A N 1
ATOM 2194 C CA . PRO A 1 275 ? 4.225 -0.835 29.659 1.00 86.56 275 PRO A CA 1
ATOM 2195 C C . PRO A 1 275 ? 5.208 0.327 29.444 1.00 86.56 275 PRO A C 1
ATOM 2197 O O . PRO A 1 275 ? 6.308 0.131 28.941 1.00 86.56 275 PRO A O 1
ATOM 2200 N N . GLY A 1 276 ? 4.800 1.535 29.842 1.00 86.62 276 GLY A N 1
ATOM 2201 C CA . GLY A 1 276 ? 5.599 2.756 29.689 1.00 86.62 276 GLY A CA 1
ATOM 2202 C C . GLY A 1 276 ? 5.512 3.423 28.312 1.00 86.62 276 GLY A C 1
ATOM 2203 O O . GLY A 1 276 ? 6.101 4.486 28.135 1.00 86.62 276 GLY A O 1
ATOM 2204 N N . PHE A 1 277 ? 4.766 2.852 27.359 1.00 91.56 277 PHE A N 1
ATOM 2205 C CA . PHE A 1 277 ? 4.656 3.381 26.003 1.00 91.56 277 PHE A CA 1
ATOM 2206 C C . PHE A 1 277 ? 3.204 3.465 25.519 1.00 91.56 277 PHE A C 1
ATOM 2208 O O . PHE A 1 277 ? 2.471 2.472 25.420 1.00 91.56 277 PHE A O 1
ATOM 2215 N N . SER A 1 278 ? 2.821 4.675 25.123 1.00 95.00 278 SER A N 1
ATOM 2216 C CA . SER A 1 278 ? 1.503 4.988 24.578 1.00 95.00 278 SER A CA 1
ATOM 2217 C C . SER A 1 278 ? 1.610 5.451 23.125 1.00 95.00 278 SER A C 1
ATOM 2219 O O . SER A 1 278 ? 2.681 5.821 22.639 1.00 95.00 278 SER A O 1
ATOM 2221 N N . PHE A 1 279 ? 0.489 5.442 22.410 1.00 96.62 279 PHE A N 1
ATOM 2222 C CA . PHE A 1 279 ? 0.375 6.055 21.092 1.00 96.62 279 PHE A CA 1
ATOM 2223 C C . PHE A 1 279 ? -0.857 6.962 21.028 1.00 96.62 279 PHE A C 1
ATOM 2225 O O . PHE A 1 279 ? -1.914 6.607 21.561 1.00 96.62 279 PHE A O 1
ATOM 2232 N N . PRO A 1 280 ? -0.750 8.131 20.379 1.00 97.69 280 PRO A N 1
ATOM 2233 C CA . PRO A 1 280 ? -1.885 9.010 20.178 1.00 97.69 280 PRO A CA 1
ATOM 2234 C C . PRO A 1 280 ? -2.688 8.582 18.948 1.00 97.69 280 PRO A C 1
ATOM 2236 O O . PRO A 1 280 ? -2.149 8.136 17.930 1.00 97.69 280 PRO A O 1
ATOM 2239 N N . CYS A 1 281 ? -4.002 8.749 19.029 1.00 98.50 281 CYS A N 1
ATOM 2240 C CA . CYS A 1 281 ? -4.911 8.528 17.915 1.00 98.50 281 CYS A CA 1
ATOM 2241 C C . CYS A 1 281 ? -6.046 9.555 17.908 1.00 98.50 281 CYS A C 1
ATOM 2243 O O . CYS A 1 281 ? -6.395 10.116 18.947 1.00 98.50 281 CYS A O 1
ATOM 2245 N N . TYR A 1 282 ? -6.638 9.788 16.737 1.00 98.75 282 TYR A N 1
ATOM 2246 C CA . TYR A 1 282 ? -7.905 10.504 16.633 1.00 98.75 282 TYR A CA 1
ATOM 2247 C C . TYR A 1 282 ? -9.061 9.521 16.508 1.00 98.75 282 TYR A C 1
ATOM 2249 O O . TYR A 1 282 ? -9.101 8.719 15.575 1.00 98.75 282 TYR A O 1
ATOM 2257 N N . LEU A 1 283 ? -10.016 9.627 17.430 1.00 98.69 283 LEU A N 1
ATOM 2258 C CA . LEU A 1 283 ? -11.348 9.047 17.318 1.00 98.69 283 LEU A CA 1
ATOM 2259 C C . LEU A 1 283 ? -12.283 10.110 16.740 1.00 98.69 283 LEU A C 1
ATOM 2261 O O . LEU A 1 283 ? -12.538 11.124 17.390 1.00 98.69 283 LEU A O 1
ATOM 2265 N N . THR A 1 284 ? -12.827 9.871 15.552 1.00 98.38 284 THR A N 1
ATOM 2266 C CA . THR A 1 284 ? -13.837 10.750 14.947 1.00 98.38 284 THR A CA 1
ATOM 2267 C C . THR A 1 284 ? -15.146 9.991 14.817 1.00 98.38 284 THR A C 1
ATOM 2269 O O . THR A 1 284 ? -15.195 8.876 14.299 1.00 98.38 284 THR A O 1
ATOM 2272 N N . VAL A 1 285 ? -16.212 10.586 15.344 1.00 96.62 285 VAL A N 1
ATOM 2273 C CA . VAL A 1 285 ? -17.556 10.003 15.360 1.00 96.62 285 VAL A CA 1
ATOM 2274 C C . VAL A 1 285 ? -18.584 11.021 14.880 1.00 96.62 285 VAL A C 1
ATOM 2276 O O . VAL A 1 285 ? -18.373 12.227 15.050 1.00 96.62 285 VAL A O 1
ATOM 2279 N N . PRO A 1 286 ? -19.733 10.574 14.347 1.00 92.81 286 PRO A N 1
ATOM 2280 C CA . PRO A 1 286 ? -20.880 11.452 14.155 1.00 92.81 286 PRO A CA 1
ATOM 2281 C C . PRO A 1 286 ? -21.248 12.157 15.466 1.00 92.81 286 PRO A C 1
ATOM 2283 O O . PRO A 1 286 ? -21.286 11.531 16.527 1.00 92.81 286 PRO A O 1
ATOM 2286 N N . ARG A 1 287 ? -21.546 13.462 15.412 1.00 90.50 287 ARG A N 1
ATOM 2287 C CA . ARG A 1 287 ? -21.838 14.279 16.606 1.00 90.50 287 ARG A CA 1
ATOM 2288 C C . ARG A 1 287 ? -22.991 13.715 17.437 1.00 90.50 287 ARG A C 1
ATOM 2290 O O . ARG A 1 287 ? -22.985 13.831 18.661 1.00 90.50 287 ARG A O 1
ATOM 2297 N N . ARG A 1 288 ? -23.985 13.120 16.777 1.00 87.00 288 ARG A N 1
ATOM 2298 C CA . ARG A 1 288 ? -25.117 12.444 17.415 1.00 87.00 288 ARG A CA 1
ATOM 2299 C C . ARG A 1 288 ? -25.086 10.971 17.037 1.00 87.00 288 ARG A C 1
ATOM 2301 O O . ARG A 1 288 ? -25.418 10.613 15.913 1.00 87.00 288 ARG A O 1
ATOM 2308 N N . VAL A 1 289 ? -24.711 10.128 17.993 1.00 88.94 289 VAL A N 1
ATOM 2309 C CA . VAL A 1 289 ? -24.837 8.674 17.877 1.00 88.94 289 VAL A CA 1
ATOM 2310 C C . VAL A 1 289 ? -26.156 8.267 18.539 1.00 88.94 289 VAL A C 1
ATOM 2312 O O . VAL A 1 289 ? -26.304 8.493 19.744 1.00 88.94 289 VAL A O 1
ATOM 2315 N N . PRO A 1 290 ? -27.133 7.709 17.797 1.00 88.00 290 PRO A N 1
ATOM 2316 C CA . PRO A 1 290 ? -28.404 7.297 18.382 1.00 88.00 290 PRO A CA 1
ATOM 2317 C C . PRO A 1 290 ? -28.206 6.293 19.522 1.00 88.00 290 PRO A C 1
ATOM 2319 O O . PRO A 1 290 ? -27.317 5.437 19.480 1.00 88.00 290 PRO A O 1
ATOM 2322 N N . ARG A 1 291 ? -29.045 6.378 20.558 1.00 89.94 291 ARG A N 1
ATOM 2323 C CA . ARG A 1 291 ? -28.980 5.449 21.691 1.00 89.94 291 ARG A CA 1
ATOM 2324 C C . ARG A 1 291 ? -29.208 4.020 21.189 1.00 89.94 291 ARG A C 1
ATOM 2326 O O . ARG A 1 291 ? -30.185 3.752 20.504 1.00 89.94 291 ARG A O 1
ATOM 2333 N N . GLY A 1 292 ? -28.300 3.111 21.539 1.00 90.81 292 GLY A N 1
ATOM 2334 C CA . GLY A 1 292 ? -28.358 1.713 21.098 1.00 90.81 292 GLY A CA 1
ATOM 2335 C C . GLY A 1 292 ? -27.828 1.454 19.683 1.00 90.81 292 GLY A C 1
ATOM 2336 O O . GLY A 1 292 ? -27.792 0.295 19.277 1.00 90.81 292 GLY A O 1
ATOM 2337 N N . ALA A 1 293 ? -27.375 2.481 18.951 1.00 93.50 293 ALA A N 1
ATOM 2338 C CA . ALA A 1 293 ? -26.774 2.297 17.634 1.00 93.50 293 ALA A CA 1
ATOM 2339 C C . ALA A 1 293 ? -25.542 1.381 17.687 1.00 93.50 293 ALA A C 1
ATOM 2341 O O . ALA A 1 293 ? -24.782 1.373 18.658 1.00 93.50 293 ALA A O 1
ATOM 2342 N N . LYS A 1 294 ? -25.346 0.629 16.604 1.00 96.88 294 LYS A N 1
ATOM 2343 C CA . LYS A 1 294 ? -24.191 -0.233 16.352 1.00 96.88 294 LYS A CA 1
ATOM 2344 C C . LYS A 1 294 ? -23.597 0.167 15.007 1.00 96.88 294 LYS A C 1
ATOM 2346 O O . LYS A 1 294 ? -24.027 -0.307 13.961 1.00 96.88 294 LYS A O 1
ATOM 2351 N N . LEU A 1 295 ? -22.685 1.129 15.058 1.00 97.69 295 LEU A N 1
ATOM 2352 C CA . LEU A 1 295 ? -22.073 1.750 13.893 1.00 97.69 295 LEU A CA 1
ATOM 2353 C C . LEU A 1 295 ? -20.879 0.926 13.399 1.00 97.69 295 LEU A C 1
ATOM 2355 O O . LEU A 1 295 ? -20.146 0.362 14.222 1.00 97.69 295 LEU A O 1
ATOM 2359 N N . PRO A 1 296 ? -20.652 0.880 12.078 1.00 98.31 296 PRO A N 1
ATOM 2360 C CA . PRO A 1 296 ? -19.437 0.302 11.536 1.00 98.31 296 PRO A CA 1
ATOM 2361 C C . PRO A 1 296 ? -18.229 1.164 11.895 1.00 98.31 296 PRO A C 1
ATOM 2363 O O . PRO A 1 296 ? -18.342 2.383 12.055 1.00 98.31 296 PRO A O 1
ATOM 2366 N N . ALA A 1 297 ? -17.064 0.534 12.022 1.00 98.75 297 ALA A N 1
ATOM 2367 C CA . ALA A 1 297 ? -15.823 1.228 12.330 1.00 98.75 297 ALA A CA 1
ATOM 2368 C C . ALA A 1 297 ? -14.778 1.059 11.228 1.00 98.75 297 ALA A C 1
ATOM 2370 O O . ALA A 1 297 ? -14.649 -0.011 10.632 1.00 98.75 297 ALA A O 1
ATOM 2371 N N . LEU A 1 298 ? -13.997 2.113 10.993 1.00 98.88 298 LEU A N 1
ATOM 2372 C CA . LEU A 1 298 ? -12.922 2.123 10.008 1.00 98.88 298 LEU A CA 1
ATOM 2373 C C . LEU A 1 298 ? -11.613 2.588 10.647 1.00 98.88 298 LEU A C 1
ATOM 2375 O O . LEU A 1 298 ? -11.485 3.727 11.101 1.00 98.88 298 LEU A O 1
ATOM 2379 N N . LEU A 1 299 ? -10.616 1.708 10.647 1.00 98.81 299 LEU A N 1
ATOM 2380 C CA . LEU A 1 299 ? -9.236 2.103 10.899 1.00 98.81 299 LEU A CA 1
ATOM 2381 C C . LEU A 1 299 ? -8.720 2.876 9.685 1.00 98.81 299 LEU A C 1
ATOM 2383 O O . LEU A 1 299 ? -8.654 2.318 8.589 1.00 98.81 299 LEU A O 1
ATOM 2387 N N . CYS A 1 300 ? -8.362 4.140 9.883 1.00 98.75 300 CYS A N 1
ATOM 2388 C CA . CYS A 1 300 ? -7.859 5.015 8.828 1.00 98.75 300 CYS A CA 1
ATOM 2389 C C . CYS A 1 300 ? -6.348 5.170 9.012 1.00 98.75 300 CYS A C 1
ATOM 2391 O O . CYS A 1 300 ? -5.887 5.801 9.961 1.00 98.75 300 CYS A O 1
ATOM 2393 N N . LEU A 1 301 ? -5.580 4.503 8.153 1.00 98.62 301 LEU A N 1
ATOM 2394 C CA . LEU A 1 301 ? -4.136 4.357 8.299 1.00 98.62 301 LEU A CA 1
ATOM 2395 C C . LEU A 1 301 ? -3.429 5.351 7.371 1.00 98.62 301 LEU A C 1
ATOM 2397 O O . LEU A 1 301 ? -3.624 5.306 6.155 1.00 98.62 301 LEU A O 1
ATOM 2401 N N . HIS A 1 302 ? -2.621 6.241 7.947 1.00 97.75 302 HIS A N 1
ATOM 2402 C CA . HIS A 1 302 ? -2.003 7.349 7.218 1.00 97.75 302 HIS A CA 1
ATOM 2403 C C . HIS A 1 302 ? -0.818 6.915 6.338 1.00 97.75 302 HIS A C 1
ATOM 2405 O O . HIS A 1 302 ? -0.153 5.910 6.601 1.00 97.75 302 HIS A O 1
ATOM 2411 N N . GLY A 1 303 ? -0.561 7.699 5.286 1.00 94.50 303 GLY A N 1
ATOM 2412 C CA . GLY A 1 303 ? 0.630 7.611 4.436 1.00 94.50 303 GLY A CA 1
ATOM 2413 C C . GLY A 1 303 ? 1.867 8.262 5.074 1.00 94.50 303 GLY A C 1
ATOM 2414 O O . GLY A 1 303 ? 1.874 8.551 6.269 1.00 94.50 303 GLY A O 1
ATOM 2415 N N . HIS A 1 304 ? 2.907 8.526 4.279 1.00 90.00 304 HIS A N 1
ATOM 2416 C CA . HIS A 1 304 ? 3.942 9.479 4.705 1.00 90.00 304 HIS A CA 1
ATOM 2417 C C . HIS A 1 304 ? 3.326 10.884 4.739 1.00 90.00 304 HIS A C 1
ATOM 2419 O O . HIS A 1 304 ? 2.588 11.230 3.819 1.00 90.00 304 HIS A O 1
ATOM 2425 N N . GLY A 1 305 ? 3.613 11.670 5.778 1.00 86.94 305 GLY A N 1
ATOM 2426 C CA . GLY A 1 305 ? 3.014 12.993 5.961 1.00 86.94 305 GLY A CA 1
ATOM 2427 C C . GLY A 1 305 ? 2.857 13.378 7.431 1.00 86.94 305 GLY A C 1
ATOM 2428 O O . GLY A 1 305 ? 3.633 12.949 8.287 1.00 86.94 305 GLY A O 1
ATOM 2429 N N . GLY A 1 306 ? 1.824 14.166 7.725 1.00 88.31 306 GLY A N 1
ATOM 2430 C CA . GLY A 1 306 ? 1.488 14.705 9.043 1.00 88.31 306 GLY A CA 1
ATOM 2431 C C . GLY A 1 306 ? 0.903 13.693 10.037 1.00 88.31 306 GLY A C 1
ATOM 2432 O O . GLY A 1 306 ? 0.533 14.081 11.152 1.00 88.31 306 GLY A O 1
ATOM 2433 N N . GLY A 1 307 ? 0.826 12.412 9.665 1.00 94.56 307 GLY A N 1
ATOM 2434 C CA . GLY A 1 307 ? 0.342 11.325 10.514 1.00 94.56 307 GLY A CA 1
ATOM 2435 C C . GLY A 1 307 ? -1.184 11.290 10.601 1.00 94.56 307 GLY A C 1
ATOM 2436 O O . GLY A 1 307 ? -1.896 11.547 9.629 1.00 94.56 307 GLY A O 1
ATOM 2437 N N . LYS A 1 308 ? -1.722 11.007 11.789 1.00 96.62 308 LYS A N 1
ATOM 2438 C CA . LYS A 1 308 ? -3.171 10.981 12.052 1.00 96.62 308 LYS A CA 1
ATOM 2439 C C . LYS A 1 308 ? -3.887 12.299 11.730 1.00 96.62 308 LYS A C 1
ATOM 2441 O O . LYS A 1 308 ? -5.094 12.273 11.503 1.00 96.62 308 LYS A O 1
ATOM 2446 N N . ARG A 1 309 ? -3.168 13.432 11.724 1.00 96.31 309 ARG A N 1
ATOM 2447 C CA . ARG A 1 309 ? -3.713 14.773 11.437 1.00 96.31 309 ARG A CA 1
ATOM 2448 C C . ARG A 1 309 ? -4.215 14.898 10.001 1.00 96.31 309 ARG A C 1
ATOM 2450 O O . ARG A 1 309 ? -5.288 15.462 9.789 1.00 96.31 309 ARG A O 1
ATOM 2457 N N . ASP A 1 310 ? -3.504 14.284 9.056 1.00 95.69 310 ASP A N 1
ATOM 2458 C CA . ASP A 1 310 ? -3.913 14.227 7.648 1.00 95.69 310 ASP A CA 1
ATOM 2459 C C . ASP A 1 310 ? -5.246 13.488 7.514 1.00 95.69 310 ASP A C 1
ATOM 2461 O O . ASP A 1 310 ? -6.144 13.917 6.807 1.00 95.69 310 ASP A O 1
ATOM 2465 N N . MET A 1 311 ? -5.452 12.412 8.278 1.00 97.62 311 MET A N 1
ATOM 2466 C CA . MET A 1 311 ? -6.673 11.605 8.156 1.00 97.62 311 MET A CA 1
ATOM 2467 C C . MET A 1 311 ? -7.943 12.385 8.517 1.00 97.62 311 MET A C 1
ATOM 2469 O O . MET A 1 311 ? -9.017 12.091 7.988 1.00 97.62 311 MET A O 1
ATOM 2473 N N . VAL A 1 312 ? -7.827 13.363 9.418 1.00 95.88 312 VAL A N 1
ATOM 2474 C CA . VAL A 1 312 ? -8.946 14.141 9.973 1.00 95.88 312 VAL A CA 1
ATOM 2475 C C . VAL A 1 312 ? -9.038 15.564 9.411 1.00 95.88 312 VAL A C 1
ATOM 2477 O O . VAL A 1 312 ? -9.863 16.340 9.895 1.00 95.88 312 VAL A O 1
ATOM 2480 N N . GLY A 1 313 ? -8.211 15.900 8.415 1.00 92.81 313 GLY A N 1
ATOM 2481 C CA . GLY A 1 313 ? -8.211 17.192 7.728 1.00 92.81 313 GLY A CA 1
ATOM 2482 C C . GLY A 1 313 ? -7.654 18.369 8.526 1.00 92.81 313 GLY A C 1
ATOM 2483 O O . GLY A 1 313 ? -8.016 19.503 8.238 1.00 92.81 313 GLY A O 1
ATOM 2484 N N . GLU A 1 314 ? -6.799 18.136 9.528 1.00 92.69 314 GLU A N 1
ATOM 2485 C CA . GLU A 1 314 ? -6.136 19.238 10.253 1.00 92.69 314 GLU A CA 1
ATOM 2486 C C . GLU A 1 314 ? -5.029 19.916 9.443 1.00 92.69 314 GLU A C 1
ATOM 2488 O O . GLU A 1 314 ? -4.711 21.076 9.689 1.00 92.69 314 GLU A O 1
ATOM 2493 N N . THR A 1 315 ? -4.433 19.203 8.489 1.00 88.38 315 THR A N 1
ATOM 2494 C CA . THR A 1 315 ? -3.380 19.723 7.603 1.00 88.38 315 THR A CA 1
ATOM 2495 C C . THR A 1 315 ? -3.937 20.296 6.299 1.00 88.38 315 THR A C 1
ATOM 2497 O O . THR A 1 315 ? -3.200 20.905 5.525 1.00 88.38 315 THR A O 1
ATOM 2500 N N . THR A 1 316 ? -5.245 20.156 6.068 1.00 89.69 316 THR A N 1
ATOM 2501 C CA . THR A 1 316 ? -5.940 20.680 4.892 1.00 89.69 316 THR A CA 1
ATOM 2502 C C . THR A 1 316 ? -6.417 22.115 5.148 1.00 89.69 316 THR A C 1
ATOM 2504 O O . THR A 1 316 ? -7.072 22.364 6.164 1.00 89.69 316 THR A O 1
ATOM 2507 N N . PRO A 1 317 ? -6.168 23.072 4.232 1.00 88.69 317 PRO A N 1
ATOM 2508 C CA . PRO A 1 317 ? -6.718 24.420 4.347 1.00 88.69 317 PRO A CA 1
ATOM 2509 C C . PRO A 1 317 ? -8.255 24.421 4.475 1.00 88.69 317 PRO A C 1
ATOM 2511 O O . PRO A 1 317 ? -8.922 23.625 3.805 1.00 88.69 317 PRO A O 1
ATOM 2514 N N . PRO A 1 318 ? -8.852 25.328 5.274 1.00 82.88 318 PRO A N 1
ATOM 2515 C CA . PRO A 1 318 ? -10.303 25.419 5.408 1.00 82.88 318 PRO A CA 1
ATOM 2516 C C . PRO A 1 318 ? -11.010 25.547 4.051 1.00 82.88 318 PRO A C 1
ATOM 2518 O O . PRO A 1 318 ? -10.661 26.395 3.234 1.00 82.88 318 PRO A O 1
ATOM 2521 N N . GLY A 1 319 ? -12.014 24.699 3.810 1.00 80.50 319 GLY A N 1
ATOM 2522 C CA . GLY A 1 319 ? -12.788 24.682 2.562 1.00 80.50 319 GLY A CA 1
ATOM 2523 C C . GLY A 1 319 ? -12.124 23.959 1.383 1.00 80.50 319 GLY A C 1
ATOM 2524 O O . GLY A 1 319 ? -12.786 23.758 0.365 1.00 80.50 319 GLY A O 1
ATOM 2525 N N . ALA A 1 320 ? -10.865 23.522 1.502 1.00 90.50 320 ALA A N 1
ATOM 2526 C CA . ALA A 1 320 ? -10.223 22.709 0.477 1.00 90.50 320 ALA A CA 1
ATOM 2527 C C . ALA A 1 320 ? -10.683 21.244 0.555 1.00 90.50 320 ALA A C 1
ATOM 2529 O O . ALA A 1 320 ? -10.905 20.683 1.630 1.00 90.50 320 ALA A O 1
ATOM 2530 N N . TYR A 1 321 ? -10.822 20.616 -0.612 1.00 92.19 321 TYR A N 1
ATOM 2531 C CA . TYR A 1 321 ? -11.038 19.179 -0.713 1.00 92.19 321 TYR A CA 1
ATOM 2532 C C . TYR A 1 321 ? -9.690 18.464 -0.724 1.00 92.19 321 TYR A C 1
ATOM 2534 O O . TYR A 1 321 ? -8.838 18.764 -1.558 1.00 92.19 321 TYR A O 1
ATOM 2542 N N . ASP A 1 322 ? -9.534 17.488 0.164 1.00 94.88 322 ASP A N 1
ATOM 2543 C CA . ASP A 1 322 ? -8.356 16.633 0.219 1.00 94.88 322 ASP A CA 1
ATOM 2544 C C . ASP A 1 322 ? -8.795 15.158 0.244 1.00 94.88 322 ASP A C 1
ATOM 2546 O O . ASP A 1 322 ? -9.475 14.730 1.188 1.00 94.88 322 ASP A O 1
ATOM 2550 N N . PRO A 1 323 ? -8.462 14.362 -0.790 1.00 94.94 323 PRO A N 1
ATOM 2551 C CA . PRO A 1 323 ? -8.835 12.953 -0.846 1.00 94.94 323 PRO A CA 1
ATOM 2552 C C . PRO A 1 323 ? -8.139 12.102 0.228 1.00 94.94 323 PRO A C 1
ATOM 2554 O O . PRO A 1 323 ? -8.618 11.008 0.523 1.00 94.94 323 PRO A O 1
ATOM 2557 N N . TYR A 1 324 ? -7.046 12.571 0.836 1.00 95.12 324 TYR A N 1
ATOM 2558 C CA . TYR A 1 324 ? -6.294 11.830 1.852 1.00 95.12 324 TYR A CA 1
ATOM 2559 C C . TYR A 1 324 ? -6.915 11.910 3.251 1.00 95.12 324 TYR A C 1
ATOM 2561 O O . TYR A 1 324 ? -6.522 11.140 4.130 1.00 95.12 324 TYR A O 1
ATOM 2569 N N . ASN A 1 325 ? -7.948 12.737 3.448 1.00 96.75 325 ASN A N 1
ATOM 2570 C CA . ASN A 1 325 ? -8.688 12.855 4.708 1.00 96.75 325 ASN A CA 1
ATOM 2571 C C . ASN A 1 325 ? -9.647 11.666 4.918 1.00 96.75 325 ASN A C 1
ATOM 2573 O O . ASN A 1 325 ? -10.859 11.836 5.080 1.00 96.75 325 ASN A O 1
ATOM 2577 N N . ILE A 1 326 ? -9.122 10.436 4.870 1.00 98.06 326 ILE A N 1
ATOM 2578 C CA . ILE A 1 326 ? -9.899 9.186 4.855 1.00 98.06 326 ILE A CA 1
ATOM 2579 C C . ILE A 1 326 ? -10.865 9.121 6.046 1.00 98.06 326 ILE A C 1
ATOM 2581 O O . ILE A 1 326 ? -12.033 8.767 5.870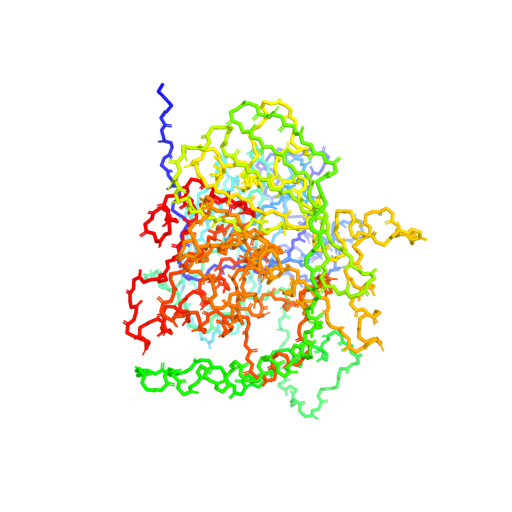 1.00 98.06 326 ILE A O 1
ATOM 2585 N N . ALA A 1 327 ? -10.407 9.500 7.245 1.00 98.12 327 ALA A N 1
ATOM 2586 C CA . ALA A 1 327 ? -11.239 9.483 8.445 1.00 98.12 327 ALA A CA 1
ATOM 2587 C C . ALA A 1 327 ? -12.344 10.541 8.387 1.00 98.12 327 ALA A C 1
ATOM 2589 O O . ALA A 1 327 ? -13.484 10.250 8.739 1.00 98.12 327 ALA A O 1
ATOM 2590 N N . LEU A 1 328 ? -12.048 11.742 7.884 1.00 96.62 328 LEU A N 1
ATOM 2591 C CA . LEU A 1 328 ? -13.058 12.786 7.707 1.00 96.62 328 LEU A CA 1
ATOM 2592 C C . LEU A 1 328 ? -14.159 12.345 6.729 1.00 96.62 328 LEU A C 1
ATOM 2594 O O . LEU A 1 328 ? -15.345 12.457 7.046 1.00 96.62 328 LEU A O 1
ATOM 2598 N N . HIS A 1 329 ? -13.781 11.798 5.569 1.00 97.06 329 HIS A N 1
ATOM 2599 C CA . HIS A 1 329 ? -14.729 11.307 4.561 1.00 97.06 329 HIS A CA 1
ATOM 2600 C C . HIS A 1 329 ? -15.587 10.153 5.090 1.00 97.06 329 HIS A C 1
ATOM 2602 O O . HIS A 1 329 ? -16.809 10.159 4.932 1.00 97.06 329 HIS A O 1
ATOM 2608 N N . ALA A 1 330 ? -14.971 9.182 5.771 1.00 98.00 330 ALA A N 1
ATOM 2609 C CA . ALA A 1 330 ? -15.680 8.041 6.344 1.00 98.00 330 ALA A CA 1
ATOM 2610 C C . ALA A 1 330 ? -16.606 8.450 7.504 1.00 98.00 330 ALA A C 1
ATOM 2612 O O . ALA A 1 330 ? -17.760 8.019 7.557 1.00 98.00 330 ALA A O 1
ATOM 2613 N N . ALA A 1 331 ? -16.155 9.325 8.406 1.00 97.19 331 ALA A N 1
ATOM 2614 C CA . ALA A 1 331 ? -16.972 9.798 9.521 1.00 97.19 331 ALA A CA 1
ATOM 2615 C C . ALA A 1 331 ? -18.203 10.584 9.040 1.00 97.19 331 ALA A C 1
ATOM 2617 O O . ALA A 1 331 ? -19.295 10.399 9.581 1.00 97.19 331 ALA A O 1
ATOM 2618 N N . ARG A 1 332 ? -18.072 11.385 7.968 1.00 95.38 332 ARG A N 1
ATOM 2619 C CA . ARG A 1 332 ? -19.208 12.062 7.307 1.00 95.38 332 ARG A CA 1
ATOM 2620 C C . ARG A 1 332 ? -20.249 11.084 6.749 1.00 95.38 332 ARG A C 1
ATOM 2622 O O . ARG A 1 332 ? -21.424 11.433 6.688 1.00 95.38 332 ARG A O 1
ATOM 2629 N N . LYS A 1 333 ? -19.849 9.856 6.405 1.00 95.25 333 LYS A N 1
ATOM 2630 C CA . LYS A 1 333 ? -20.753 8.765 6.001 1.00 95.25 333 LYS A CA 1
ATOM 2631 C C . LYS A 1 333 ? -21.312 7.927 7.161 1.00 95.25 333 LYS A C 1
ATOM 2633 O O . LYS A 1 333 ? -22.070 6.994 6.922 1.00 95.25 333 LYS A O 1
ATOM 2638 N N . GLY A 1 334 ? -20.983 8.255 8.411 1.00 95.75 334 GLY A N 1
ATOM 2639 C CA . GLY A 1 334 ? -21.531 7.575 9.590 1.00 95.75 334 GLY A CA 1
ATOM 2640 C C . GLY A 1 334 ? -20.647 6.475 10.181 1.00 95.75 334 GLY A C 1
ATOM 2641 O O . GLY A 1 334 ? -21.075 5.802 11.120 1.00 95.75 334 GLY A O 1
ATOM 2642 N N . TYR A 1 335 ? -19.419 6.303 9.685 1.00 97.94 335 TYR A N 1
ATOM 2643 C CA . TYR A 1 335 ? -18.446 5.400 10.298 1.00 97.94 335 TYR A CA 1
ATOM 2644 C C . TYR A 1 335 ? -17.885 5.982 11.601 1.00 97.94 335 TYR A C 1
ATOM 2646 O O . TYR A 1 335 ? -17.679 7.188 11.735 1.00 97.94 335 TYR A O 1
ATOM 2654 N N . VAL A 1 336 ? -17.566 5.106 12.554 1.00 98.56 336 VAL A N 1
ATOM 2655 C CA . VAL A 1 336 ? -16.663 5.428 13.666 1.00 98.56 336 VAL A CA 1
ATOM 2656 C C . VAL A 1 336 ? -15.235 5.245 13.172 1.00 98.56 336 VAL A C 1
ATOM 2658 O O . VAL A 1 336 ? -14.826 4.127 12.867 1.00 98.56 336 VAL A O 1
ATOM 2661 N N . THR A 1 337 ? -14.453 6.313 13.088 1.00 98.75 337 THR A N 1
ATOM 2662 C CA . THR A 1 337 ? -13.096 6.224 12.538 1.00 98.75 337 THR A CA 1
ATOM 2663 C C . THR A 1 337 ? -12.050 6.356 13.627 1.00 98.75 337 THR A C 1
ATOM 2665 O O . THR A 1 337 ? -12.175 7.220 14.498 1.00 98.75 337 THR A O 1
ATOM 2668 N N . LEU A 1 338 ? -10.994 5.549 13.547 1.00 98.81 338 LEU A N 1
ATOM 2669 C CA . LEU A 1 338 ? -9.824 5.685 14.410 1.00 98.81 338 LEU A CA 1
ATOM 2670 C C . LEU A 1 338 ? -8.551 5.781 13.569 1.00 98.81 338 LEU A C 1
ATOM 2672 O O . LEU A 1 338 ? -8.293 4.902 12.745 1.00 98.81 338 LEU A O 1
ATOM 2676 N N . SER A 1 339 ? -7.757 6.822 13.814 1.00 98.69 339 SER A N 1
ATOM 2677 C CA . SER A 1 339 ? -6.506 7.096 13.096 1.00 98.69 339 SER A CA 1
ATOM 2678 C C . SER A 1 339 ? -5.344 7.185 14.090 1.00 98.69 339 SER A C 1
ATOM 2680 O O . SER A 1 339 ? -5.241 8.200 14.783 1.00 98.69 339 SER A O 1
ATOM 2682 N N . PRO A 1 340 ? -4.512 6.140 14.245 1.00 98.44 340 PRO A N 1
ATOM 2683 C CA . PRO A 1 340 ? -3.324 6.193 15.096 1.00 98.44 340 PRO A CA 1
ATOM 2684 C C . PRO A 1 340 ? -2.143 6.861 14.385 1.00 98.44 340 PRO A C 1
ATOM 2686 O O . PRO A 1 340 ? -2.057 6.791 13.162 1.00 98.44 340 PRO A O 1
ATOM 2689 N N . ASP A 1 341 ? -1.209 7.432 15.147 1.00 97.44 341 ASP A N 1
ATOM 2690 C CA . ASP A 1 341 ? 0.141 7.691 14.633 1.00 97.44 341 ASP A CA 1
ATOM 2691 C C . ASP A 1 341 ? 0.981 6.408 14.656 1.00 97.44 341 ASP A C 1
ATOM 2693 O O . ASP A 1 341 ? 1.028 5.669 15.652 1.00 97.44 341 ASP A O 1
ATOM 2697 N N . PHE A 1 342 ? 1.678 6.162 13.552 1.00 96.00 342 PHE A N 1
ATOM 2698 C CA . PHE A 1 342 ? 2.714 5.142 13.453 1.00 96.00 342 PHE A CA 1
ATOM 2699 C C . PHE A 1 342 ? 4.068 5.663 13.939 1.00 96.00 342 PHE A C 1
ATOM 2701 O O . PHE A 1 342 ? 4.304 6.869 13.963 1.00 96.00 342 PHE A O 1
ATOM 2708 N N . LEU A 1 343 ? 4.964 4.746 14.317 1.00 91.25 343 LEU A N 1
ATOM 2709 C CA . LEU A 1 343 ? 6.374 5.070 14.560 1.00 91.25 343 LEU A CA 1
ATOM 2710 C C . LEU A 1 343 ? 6.957 5.865 13.383 1.00 91.25 343 LEU A C 1
ATOM 2712 O O . LEU A 1 343 ? 6.620 5.559 12.237 1.00 91.25 343 LEU A O 1
ATOM 2716 N N . ALA A 1 344 ? 7.815 6.845 13.673 1.00 89.00 344 ALA A N 1
ATOM 2717 C CA . ALA A 1 344 ? 8.398 7.798 12.725 1.00 89.00 344 ALA A CA 1
ATOM 2718 C C . ALA A 1 344 ? 7.453 8.885 12.180 1.00 89.00 344 ALA A C 1
ATOM 2720 O O . ALA A 1 344 ? 7.869 9.705 11.356 1.00 89.00 344 ALA A O 1
ATOM 2721 N N . PHE A 1 345 ? 6.198 8.954 12.636 1.00 91.75 345 PHE A N 1
ATOM 2722 C CA . PHE A 1 345 ? 5.215 9.906 12.110 1.00 91.75 345 PHE A CA 1
ATOM 2723 C C . PHE A 1 345 ? 4.439 10.641 13.198 1.00 91.75 345 PHE A C 1
ATOM 2725 O O . PHE A 1 345 ? 4.266 10.155 14.316 1.00 91.75 345 PHE A O 1
ATOM 2732 N N . GLY A 1 346 ? 3.937 11.824 12.833 1.00 91.38 346 GLY A N 1
ATOM 2733 C CA . GLY A 1 346 ? 3.088 12.639 13.694 1.00 91.38 346 GLY A CA 1
ATOM 2734 C C . GLY A 1 346 ? 3.726 12.892 15.059 1.00 91.38 346 GLY A C 1
ATOM 2735 O O . GLY A 1 346 ? 4.885 13.279 15.158 1.00 91.38 346 GLY A O 1
ATOM 2736 N N . GLU A 1 347 ? 2.969 12.640 16.120 1.00 92.31 347 GLU A N 1
ATOM 2737 C CA . GLU A 1 347 ? 3.424 12.820 17.504 1.00 92.31 347 GLU A CA 1
ATOM 2738 C C . GLU A 1 347 ? 4.341 11.689 18.001 1.00 92.31 347 GLU A C 1
ATOM 2740 O O . GLU A 1 347 ? 4.817 11.736 19.132 1.00 92.31 347 GLU A O 1
ATOM 2745 N N . ARG A 1 348 ? 4.585 10.660 17.181 1.00 89.56 348 ARG A N 1
ATOM 2746 C CA . ARG A 1 348 ? 5.517 9.564 17.486 1.00 89.56 348 ARG A CA 1
ATOM 2747 C C . ARG A 1 348 ? 6.863 9.709 16.786 1.00 89.56 348 ARG A C 1
ATOM 2749 O O . ARG A 1 348 ? 7.669 8.784 16.838 1.00 89.56 348 ARG A O 1
ATOM 2756 N N . GLN A 1 349 ? 7.108 10.841 16.128 1.00 84.25 349 GLN A N 1
ATOM 2757 C CA . GLN A 1 349 ? 8.453 11.196 15.693 1.00 84.25 349 GLN A CA 1
ATOM 2758 C C . GLN A 1 349 ? 9.353 11.388 16.913 1.00 84.25 349 GLN A C 1
ATOM 2760 O O . GLN A 1 349 ? 8.931 11.971 17.910 1.00 84.25 349 GLN A O 1
ATOM 2765 N N . SER A 1 350 ? 10.583 10.875 16.830 1.00 67.50 350 SER A N 1
ATOM 2766 C CA . SER A 1 350 ? 11.552 10.920 17.928 1.00 67.50 350 SER A CA 1
ATOM 2767 C C . SER A 1 350 ? 11.719 12.344 18.471 1.00 67.50 350 SER A C 1
ATOM 2769 O O . SER A 1 350 ? 12.272 13.221 17.810 1.00 67.50 350 SER A O 1
ATOM 2771 N N . THR A 1 351 ? 11.259 12.576 19.700 1.00 57.84 351 THR A N 1
ATOM 2772 C CA . THR A 1 351 ? 11.459 13.845 20.404 1.00 57.84 351 THR A CA 1
ATOM 2773 C C . THR A 1 351 ? 12.930 13.976 20.790 1.00 57.84 351 THR A C 1
ATOM 2775 O O . THR A 1 351 ? 13.463 13.105 21.474 1.00 57.84 351 THR A O 1
ATOM 2778 N N . GLY A 1 352 ? 13.592 15.054 20.366 1.00 54.62 352 GLY A N 1
ATOM 2779 C CA . GLY A 1 352 ? 14.991 15.332 20.721 1.00 54.62 352 GLY A CA 1
ATOM 2780 C C . GLY A 1 352 ? 16.044 14.761 19.764 1.00 54.62 352 GLY A C 1
ATOM 2781 O O . GLY A 1 352 ? 17.231 14.990 19.980 1.00 54.62 352 GLY A O 1
ATOM 2782 N N . VAL A 1 353 ? 15.638 14.081 18.686 1.00 61.09 353 VAL A N 1
ATOM 2783 C CA . VAL A 1 353 ? 16.527 13.740 17.565 1.00 61.09 353 VAL A CA 1
ATOM 2784 C C . VAL A 1 353 ? 16.255 14.728 16.436 1.00 61.09 353 VAL A C 1
ATOM 2786 O O . VAL A 1 353 ? 15.181 14.718 15.839 1.00 61.09 353 VAL A O 1
ATOM 2789 N N . ALA A 1 354 ? 17.221 15.597 16.144 1.00 58.88 354 ALA A N 1
ATOM 2790 C CA . ALA A 1 354 ? 17.143 16.468 14.980 1.00 58.88 354 ALA A CA 1
ATOM 2791 C C . ALA A 1 354 ? 17.432 15.640 13.720 1.00 58.88 354 ALA A C 1
ATOM 2793 O O . ALA A 1 354 ? 18.588 15.396 13.375 1.00 58.88 354 ALA A O 1
ATOM 2794 N N . TYR A 1 355 ? 16.381 15.191 13.039 1.00 66.38 355 TYR A N 1
ATOM 2795 C CA . TYR A 1 355 ? 16.504 14.821 11.632 1.00 66.38 355 TYR A CA 1
ATOM 2796 C C . TYR A 1 355 ? 16.728 16.111 10.835 1.00 66.38 355 TYR A C 1
ATOM 2798 O O . TYR A 1 355 ? 16.104 17.133 11.129 1.00 66.38 355 TYR A O 1
ATOM 2806 N N . GLY A 1 356 ? 17.637 16.094 9.857 1.00 59.75 356 GLY A N 1
ATOM 2807 C CA . GLY A 1 356 ? 17.812 17.245 8.969 1.00 59.75 356 GLY A CA 1
ATOM 2808 C C . GLY A 1 356 ? 16.494 17.586 8.268 1.00 59.75 356 GLY A C 1
ATOM 2809 O O . GLY A 1 356 ? 15.664 16.700 8.054 1.00 59.75 356 GLY A O 1
ATOM 2810 N N . GLU A 1 357 ? 16.287 18.853 7.904 1.00 61.12 357 GLU A N 1
ATOM 2811 C CA . GLU A 1 357 ? 15.074 19.260 7.185 1.00 61.12 357 GLU A CA 1
ATOM 2812 C C . GLU A 1 357 ? 14.831 18.359 5.962 1.00 61.12 357 GLU A C 1
ATOM 2814 O O . GLU A 1 357 ? 15.721 18.135 5.139 1.00 61.12 357 GLU A O 1
ATOM 2819 N N . GLY A 1 358 ? 13.624 17.797 5.869 1.00 64.62 358 GLY A N 1
ATOM 2820 C CA . GLY A 1 358 ? 13.231 16.899 4.779 1.00 64.62 358 GLY A CA 1
ATOM 2821 C C . GLY A 1 358 ? 13.798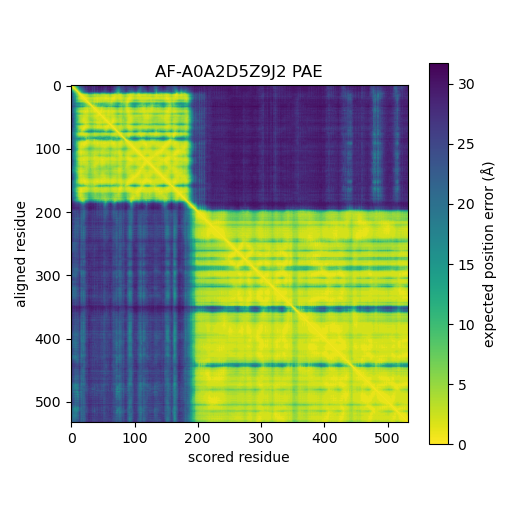 15.474 4.847 1.00 64.62 358 GLY A C 1
ATOM 2822 O O . GLY A 1 358 ? 13.559 14.698 3.921 1.00 64.62 358 GLY A O 1
ATOM 2823 N N . GLN A 1 359 ? 14.521 15.090 5.905 1.00 74.88 359 GLN A N 1
ATOM 2824 C CA . GLN A 1 359 ? 14.973 13.707 6.080 1.00 74.88 359 GLN A CA 1
ATOM 2825 C C . GLN A 1 359 ? 13.841 12.801 6.582 1.00 74.88 359 GLN A C 1
ATOM 2827 O O . GLN A 1 359 ? 13.160 13.107 7.557 1.00 74.88 359 GLN A O 1
ATOM 2832 N N . ASP A 1 360 ? 13.672 11.650 5.928 1.00 82.12 360 ASP A N 1
ATOM 2833 C CA . ASP A 1 360 ? 12.765 10.591 6.378 1.00 82.12 360 ASP A CA 1
ATOM 2834 C C . ASP A 1 360 ? 13.347 9.888 7.623 1.00 82.12 360 ASP A C 1
ATOM 2836 O O . ASP A 1 360 ? 14.461 9.360 7.541 1.00 82.12 360 ASP A O 1
ATOM 2840 N N . PRO A 1 361 ? 12.629 9.840 8.763 1.00 86.50 361 PRO A N 1
ATOM 2841 C CA . PRO A 1 361 ? 13.094 9.161 9.974 1.00 86.50 361 PRO A CA 1
ATOM 2842 C C . PRO A 1 361 ? 13.032 7.626 9.885 1.00 86.50 361 PRO A C 1
ATOM 2844 O O . PRO A 1 361 ? 13.726 6.935 10.637 1.00 86.50 361 PRO A O 1
ATOM 2847 N N . CYS A 1 362 ? 12.249 7.061 8.957 1.00 90.12 362 CYS A N 1
ATOM 2848 C CA . CYS A 1 362 ? 12.005 5.618 8.885 1.00 90.12 362 CYS A CA 1
ATOM 2849 C C . CYS A 1 362 ? 13.273 4.751 8.741 1.00 90.12 362 CYS A C 1
ATOM 2851 O O . CYS A 1 362 ? 13.322 3.685 9.359 1.00 90.12 362 CYS A O 1
ATOM 2853 N N . PRO A 1 363 ? 14.303 5.118 7.947 1.00 88.75 363 PRO A N 1
ATOM 2854 C CA . PRO A 1 363 ? 15.535 4.336 7.847 1.00 88.75 363 PRO A CA 1
ATOM 2855 C C . PRO A 1 363 ? 16.322 4.276 9.161 1.00 88.75 363 PRO A C 1
ATOM 2857 O O . PRO A 1 363 ? 16.868 3.222 9.491 1.00 88.75 363 PRO A O 1
ATOM 2860 N N . ALA A 1 364 ? 16.360 5.374 9.924 1.00 87.31 364 ALA A N 1
ATOM 2861 C CA . ALA A 1 364 ? 17.039 5.419 11.217 1.00 87.31 364 ALA A CA 1
ATOM 2862 C C . ALA A 1 364 ? 16.305 4.557 12.251 1.00 87.31 364 ALA A C 1
ATOM 2864 O O . ALA A 1 364 ? 16.919 3.717 12.907 1.00 87.31 364 ALA A O 1
ATOM 2865 N N . GLU A 1 365 ? 14.978 4.688 12.330 1.00 87.94 365 GLU A N 1
ATOM 2866 C CA . GLU A 1 365 ? 14.166 3.858 13.222 1.00 87.94 365 GLU A CA 1
ATOM 2867 C C . GLU A 1 365 ? 14.211 2.377 12.847 1.00 87.94 365 GLU A C 1
ATOM 2869 O O . GLU A 1 365 ? 14.244 1.515 13.723 1.00 87.94 365 GLU A O 1
ATOM 2874 N N . PHE A 1 366 ? 14.275 2.057 11.552 1.00 92.19 366 PHE A N 1
ATOM 2875 C CA . PHE A 1 366 ? 14.517 0.690 11.108 1.00 92.19 366 PHE A CA 1
ATOM 2876 C C . PHE A 1 366 ? 15.858 0.166 11.624 1.00 92.19 366 PHE A C 1
ATOM 2878 O O . PHE A 1 366 ? 15.891 -0.932 12.176 1.00 92.19 366 PHE A O 1
ATOM 2885 N N . ALA A 1 367 ? 16.941 0.939 11.496 1.00 91.75 367 ALA A N 1
ATOM 2886 C CA . ALA A 1 367 ? 18.261 0.539 11.978 1.00 91.75 367 ALA A CA 1
ATOM 2887 C C . ALA A 1 367 ? 18.284 0.320 13.502 1.00 91.75 367 ALA A C 1
ATOM 2889 O O . ALA A 1 367 ? 18.752 -0.725 13.955 1.00 91.75 367 ALA A O 1
ATOM 2890 N N . TRP A 1 368 ? 17.729 1.245 14.291 1.00 89.81 368 TRP A N 1
ATOM 2891 C CA . TRP A 1 368 ? 17.623 1.086 15.747 1.00 89.81 368 TRP A CA 1
ATOM 2892 C C . TRP A 1 368 ? 16.731 -0.087 16.140 1.00 89.81 368 TRP A C 1
ATOM 2894 O O . TRP A 1 368 ? 17.096 -0.867 17.017 1.00 89.81 368 TRP A O 1
ATOM 2904 N N . GLY A 1 369 ? 15.603 -0.264 15.450 1.00 91.19 369 GLY A N 1
ATOM 2905 C CA . GLY A 1 369 ? 14.729 -1.414 15.639 1.00 91.19 369 GLY A CA 1
ATOM 2906 C C . GLY A 1 369 ? 15.469 -2.728 15.399 1.00 91.19 369 GLY A C 1
ATOM 2907 O O . GLY A 1 369 ? 15.421 -3.613 16.250 1.00 91.19 369 GLY A O 1
ATOM 2908 N N . GLN A 1 370 ? 16.230 -2.837 14.299 1.00 92.12 370 GLN A N 1
ATOM 2909 C CA . GLN A 1 370 ? 17.052 -4.025 14.031 1.00 92.12 370 GLN A CA 1
ATOM 2910 C C . GLN A 1 370 ? 18.043 -4.304 15.167 1.00 92.12 370 GLN A C 1
ATOM 2912 O O . GLN A 1 370 ? 18.179 -5.455 15.574 1.00 92.12 370 GLN A O 1
ATOM 2917 N N . MET A 1 371 ? 18.709 -3.272 15.698 1.00 92.69 371 MET A N 1
ATOM 2918 C CA . MET A 1 371 ? 19.637 -3.417 16.829 1.00 92.69 371 MET A CA 1
ATOM 2919 C C . MET A 1 371 ? 18.926 -3.874 18.109 1.00 92.69 371 MET A C 1
ATOM 2921 O O . MET A 1 371 ? 19.467 -4.684 18.856 1.00 92.69 371 MET A O 1
ATOM 2925 N N . ALA A 1 372 ? 17.703 -3.394 18.339 1.00 90.56 372 ALA A N 1
ATOM 2926 C CA . ALA A 1 372 ? 16.869 -3.756 19.483 1.00 90.56 372 ALA A CA 1
ATOM 2927 C C . ALA A 1 372 ? 16.076 -5.066 19.286 1.00 90.56 372 ALA A C 1
ATOM 2929 O O . ALA A 1 372 ? 15.324 -5.468 20.172 1.00 90.56 372 ALA A O 1
ATOM 2930 N N . GLY A 1 373 ? 16.214 -5.740 18.138 1.00 90.81 373 GLY A N 1
ATOM 2931 C CA . GLY A 1 373 ? 15.502 -6.985 17.839 1.00 90.81 373 GLY A CA 1
ATOM 2932 C C . GLY A 1 373 ? 14.008 -6.814 17.531 1.00 90.81 373 GLY A C 1
ATOM 2933 O O . GLY A 1 373 ? 13.254 -7.782 17.630 1.00 90.81 373 GLY A O 1
ATOM 2934 N N . VAL A 1 374 ? 13.568 -5.612 17.146 1.00 90.75 374 VAL A N 1
ATOM 2935 C CA . VAL A 1 374 ? 12.168 -5.293 16.818 1.00 90.75 374 VAL A CA 1
ATOM 2936 C C . VAL A 1 374 ? 12.031 -4.692 15.418 1.00 90.75 374 VAL A C 1
ATOM 2938 O O . VAL A 1 374 ? 12.910 -3.998 14.914 1.00 90.75 374 VAL A O 1
ATOM 2941 N N . LEU A 1 375 ? 10.897 -4.931 14.756 1.00 94.44 375 LEU A N 1
ATOM 2942 C CA . LEU A 1 375 ? 10.609 -4.329 13.450 1.00 94.44 375 LEU A CA 1
ATOM 2943 C C . LEU A 1 375 ? 9.634 -3.155 13.597 1.00 94.44 375 LEU A C 1
ATOM 2945 O O . LEU A 1 375 ? 8.568 -3.356 14.185 1.00 94.44 375 LEU A O 1
ATOM 2949 N N . PRO A 1 376 ? 9.873 -1.988 12.964 1.00 94.38 376 PRO A N 1
ATOM 2950 C CA . PRO A 1 376 ? 8.883 -0.909 12.941 1.00 94.38 376 PRO A CA 1
ATOM 2951 C C . PRO A 1 376 ? 7.518 -1.365 12.404 1.00 94.38 376 PRO A C 1
ATOM 2953 O O . PRO A 1 376 ? 6.479 -1.034 12.972 1.00 94.38 376 PRO A O 1
ATOM 2956 N N . THR A 1 377 ? 7.496 -2.221 11.370 1.00 95.44 377 THR A N 1
ATOM 2957 C CA . THR A 1 377 ? 6.256 -2.857 10.884 1.00 95.44 377 THR A CA 1
ATOM 2958 C C . THR A 1 377 ? 5.540 -3.654 11.981 1.00 95.44 377 THR A C 1
ATOM 2960 O O . THR A 1 377 ? 4.319 -3.570 12.084 1.00 95.44 377 THR A O 1
ATOM 2963 N N . ALA A 1 378 ? 6.261 -4.409 12.815 1.00 95.44 378 ALA A N 1
ATOM 2964 C CA . ALA A 1 378 ? 5.670 -5.203 13.894 1.00 95.44 378 ALA A CA 1
ATOM 2965 C C . ALA A 1 378 ? 5.070 -4.313 14.996 1.00 95.44 378 ALA A C 1
ATOM 2967 O O . ALA A 1 378 ? 3.935 -4.544 15.421 1.00 95.44 378 ALA A O 1
ATOM 2968 N N . ILE A 1 379 ? 5.772 -3.247 15.396 1.00 95.25 379 ILE A N 1
ATOM 2969 C CA . ILE A 1 379 ? 5.253 -2.267 16.364 1.00 95.25 379 ILE A CA 1
ATOM 2970 C C . ILE A 1 379 ? 4.019 -1.541 15.810 1.00 95.25 379 ILE A C 1
ATOM 2972 O O . ILE A 1 379 ? 3.016 -1.363 16.508 1.00 95.25 379 ILE A O 1
ATOM 2976 N N . ASN A 1 380 ? 4.043 -1.169 14.530 1.00 96.44 380 ASN A N 1
ATOM 2977 C CA . ASN A 1 380 ? 2.907 -0.526 13.877 1.00 96.44 380 ASN A CA 1
ATOM 2978 C C . ASN A 1 380 ? 1.712 -1.489 13.733 1.00 96.44 380 ASN A C 1
ATOM 2980 O O . ASN A 1 380 ? 0.576 -1.075 13.950 1.00 96.44 380 ASN A O 1
ATOM 2984 N N . ILE A 1 381 ? 1.932 -2.787 13.480 1.00 97.19 381 ILE A N 1
ATOM 2985 C CA . ILE A 1 381 ? 0.871 -3.810 13.548 1.00 97.19 381 ILE A CA 1
ATOM 2986 C C . ILE A 1 381 ? 0.278 -3.869 14.960 1.00 97.19 381 ILE A C 1
ATOM 2988 O O . ILE A 1 381 ? -0.944 -3.890 15.103 1.00 97.19 381 ILE A O 1
ATOM 2992 N N . ALA A 1 382 ? 1.109 -3.886 16.008 1.00 95.94 382 ALA A N 1
ATOM 2993 C CA . ALA A 1 382 ? 0.628 -3.887 17.389 1.00 95.94 382 ALA A CA 1
ATOM 2994 C C . ALA A 1 382 ? -0.210 -2.637 17.689 1.00 95.94 382 ALA A C 1
ATOM 2996 O O . ALA A 1 382 ? -1.302 -2.761 18.236 1.00 95.94 382 ALA A O 1
ATOM 2997 N N . THR A 1 383 ? 0.225 -1.470 17.214 1.00 97.00 383 THR A N 1
ATOM 2998 C CA . THR A 1 383 ? -0.532 -0.212 17.298 1.00 97.00 383 THR A CA 1
ATOM 2999 C C . THR A 1 383 ? -1.937 -0.370 16.699 1.00 97.00 383 THR A C 1
ATOM 3001 O O . THR A 1 383 ? -2.928 -0.112 17.381 1.00 97.00 383 THR A O 1
ATOM 3004 N N . VAL A 1 384 ? -2.064 -0.915 15.480 1.00 97.94 384 VAL A N 1
ATOM 3005 C CA . VAL A 1 384 ? -3.386 -1.160 14.866 1.00 97.94 384 VAL A CA 1
ATOM 3006 C C . VAL A 1 384 ? -4.210 -2.187 15.652 1.00 97.94 384 VAL A C 1
ATOM 3008 O O . VAL A 1 384 ? -5.421 -2.030 15.806 1.00 97.94 384 VAL A O 1
ATOM 3011 N N . ARG A 1 385 ? -3.594 -3.244 16.191 1.00 97.06 385 ARG A N 1
ATOM 3012 C CA . ARG A 1 385 ? -4.317 -4.240 17.005 1.00 97.06 385 ARG A CA 1
ATOM 3013 C C . ARG A 1 385 ? -4.898 -3.617 18.273 1.00 97.06 385 ARG A C 1
ATOM 3015 O O . ARG A 1 385 ? -6.048 -3.893 18.606 1.00 97.06 385 ARG A O 1
ATOM 3022 N N . ARG A 1 386 ? -4.134 -2.744 18.930 1.00 97.56 386 ARG A N 1
ATOM 3023 C CA . ARG A 1 386 ? -4.552 -1.994 20.122 1.00 97.56 386 ARG A CA 1
ATOM 3024 C C . ARG A 1 386 ? -5.629 -0.961 19.807 1.00 97.56 386 ARG A C 1
ATOM 3026 O O . ARG A 1 386 ? -6.570 -0.800 20.578 1.00 97.56 386 ARG A O 1
ATOM 3033 N N . SER A 1 387 ? -5.569 -0.345 18.629 1.00 98.44 387 SER A N 1
ATOM 3034 C CA . SER A 1 387 ? -6.658 0.472 18.092 1.00 98.44 387 SER A CA 1
ATOM 3035 C C . SER A 1 387 ? -7.976 -0.305 17.961 1.00 98.44 387 SER A C 1
ATOM 3037 O O . SER A 1 387 ? -9.031 0.215 18.320 1.00 98.44 387 SER A O 1
ATOM 3039 N N . ILE A 1 388 ? -7.938 -1.561 17.498 1.00 98.44 388 ILE A N 1
ATOM 3040 C CA . ILE A 1 388 ? -9.138 -2.415 17.437 1.00 98.44 388 ILE A CA 1
ATOM 3041 C C . ILE A 1 388 ? -9.630 -2.770 18.839 1.00 98.44 388 ILE A C 1
ATOM 3043 O O . ILE A 1 388 ? -10.838 -2.725 19.067 1.00 98.44 388 ILE A O 1
ATOM 3047 N N . ASP A 1 389 ? -8.728 -3.091 19.774 1.00 98.06 389 ASP A N 1
ATOM 3048 C CA . ASP A 1 389 ? -9.099 -3.354 21.171 1.00 98.06 389 ASP A CA 1
ATOM 3049 C C . ASP A 1 389 ? -9.899 -2.170 21.735 1.00 98.06 389 ASP A C 1
ATOM 3051 O O . ASP A 1 389 ? -10.980 -2.365 22.290 1.00 98.06 389 ASP A O 1
ATOM 3055 N N . TYR A 1 390 ? -9.418 -0.940 21.515 1.00 98.56 390 TYR A N 1
ATOM 3056 C CA . TYR A 1 390 ? -10.114 0.274 21.937 1.00 98.56 390 TYR A CA 1
ATOM 3057 C C . TYR A 1 390 ? -11.477 0.437 21.258 1.00 98.56 390 TYR A C 1
ATOM 3059 O O . TYR A 1 390 ? -12.470 0.649 21.955 1.00 98.56 390 TYR A O 1
ATOM 3067 N N . LEU A 1 391 ? -11.568 0.263 19.934 1.00 98.56 391 LEU A N 1
ATOM 3068 C CA . LEU A 1 391 ? -12.847 0.334 19.214 1.00 98.56 391 LEU A CA 1
ATOM 3069 C C . LEU A 1 391 ? -13.878 -0.656 19.764 1.00 98.56 391 LEU A C 1
ATOM 3071 O O . LEU A 1 391 ? -15.051 -0.314 19.887 1.00 98.56 391 LEU A O 1
ATOM 3075 N N . GLN A 1 392 ? -13.449 -1.858 20.153 1.00 98.06 392 GLN A N 1
ATOM 3076 C CA . GLN A 1 392 ? -14.326 -2.873 20.736 1.00 98.06 392 GLN A CA 1
ATOM 3077 C C . GLN A 1 392 ? -14.820 -2.519 22.151 1.00 98.06 392 GLN A C 1
ATOM 3079 O O . GLN A 1 392 ? -15.837 -3.063 22.580 1.00 98.06 392 GLN A O 1
ATOM 3084 N N . THR A 1 393 ? -14.172 -1.582 22.857 1.00 97.56 393 THR A N 1
ATOM 3085 C CA . THR A 1 393 ? -14.687 -1.049 24.134 1.00 97.56 393 THR A CA 1
ATOM 3086 C C . THR A 1 393 ? -15.846 -0.064 23.953 1.00 97.56 393 THR A C 1
ATOM 3088 O O . THR A 1 393 ? -16.643 0.145 24.873 1.00 97.56 393 THR A O 1
ATOM 3091 N N . LEU A 1 394 ? -15.979 0.542 22.768 1.00 97.19 394 LEU A N 1
ATOM 3092 C CA . LEU A 1 394 ? -16.985 1.563 22.509 1.00 97.19 394 LEU A CA 1
ATOM 3093 C C . LEU A 1 394 ? -18.342 0.898 22.267 1.00 97.19 394 LEU A C 1
ATOM 3095 O O . LEU A 1 394 ? -18.567 0.238 21.256 1.00 97.19 394 LEU A O 1
ATOM 3099 N N . ARG A 1 395 ? -19.295 1.106 23.185 1.00 95.81 395 ARG A N 1
ATOM 3100 C CA . ARG A 1 395 ? -20.611 0.433 23.153 1.00 95.81 395 ARG A CA 1
ATOM 3101 C C . ARG A 1 395 ? -21.395 0.649 21.856 1.00 95.81 395 ARG A C 1
ATOM 3103 O O . ARG A 1 395 ? -22.239 -0.186 21.533 1.00 95.81 395 ARG A O 1
ATOM 3110 N N . PHE A 1 396 ? -21.139 1.744 21.147 1.00 97.00 396 PHE A N 1
ATOM 3111 C CA . PHE A 1 396 ? -21.802 2.091 19.892 1.00 97.00 396 PHE A CA 1
ATOM 3112 C C . PHE A 1 396 ? -21.085 1.577 18.635 1.00 97.00 396 PHE A C 1
ATOM 3114 O O . PHE A 1 396 ? -21.587 1.790 17.537 1.00 97.00 396 PHE A O 1
ATOM 3121 N N . VAL A 1 397 ? -19.942 0.898 18.767 1.00 98.38 397 VAL A N 1
ATOM 3122 C CA . VAL A 1 397 ? -19.261 0.221 17.654 1.00 98.38 397 VAL A CA 1
ATOM 3123 C C . VAL A 1 397 ? -19.794 -1.205 17.515 1.00 98.38 397 VAL A C 1
ATOM 3125 O O . VAL A 1 397 ? -19.974 -1.927 18.503 1.00 98.38 397 VAL A O 1
ATOM 3128 N N . ASP A 1 398 ? -20.047 -1.633 16.281 1.00 98.19 398 ASP A N 1
ATOM 3129 C CA . ASP A 1 398 ? -20.268 -3.040 15.960 1.00 98.19 398 ASP A CA 1
ATOM 3130 C C . ASP A 1 398 ? -18.925 -3.755 15.749 1.00 98.19 398 ASP A C 1
ATOM 3132 O O . ASP A 1 398 ? -18.266 -3.619 14.718 1.00 98.19 398 ASP A O 1
ATOM 3136 N N . ALA A 1 399 ? -18.533 -4.584 16.719 1.00 97.38 399 ALA A N 1
ATOM 3137 C CA . ALA A 1 399 ? -17.299 -5.369 16.668 1.00 97.38 399 ALA A CA 1
ATOM 3138 C C . ALA A 1 399 ? -17.232 -6.367 15.490 1.00 97.38 399 ALA A C 1
ATOM 3140 O O . ALA A 1 399 ? -16.163 -6.918 15.211 1.00 97.38 399 ALA A O 1
ATOM 3141 N N . ARG A 1 400 ? -18.355 -6.634 14.807 1.00 97.81 400 ARG A N 1
ATOM 3142 C CA . ARG A 1 400 ? -18.415 -7.481 13.607 1.00 97.81 400 ARG A CA 1
ATOM 3143 C C . ARG A 1 400 ? -18.250 -6.693 12.308 1.00 97.81 400 ARG A C 1
ATOM 3145 O O . ARG A 1 400 ? -18.137 -7.327 11.266 1.00 97.81 400 ARG A O 1
ATOM 3152 N N . ARG A 1 401 ? -18.205 -5.360 12.364 1.00 98.38 401 ARG A N 1
ATOM 3153 C CA . ARG A 1 401 ? -18.169 -4.446 11.213 1.00 98.38 401 ARG A CA 1
ATOM 3154 C C . ARG A 1 401 ? -16.984 -3.475 11.323 1.00 98.38 401 ARG A C 1
ATOM 3156 O O . ARG A 1 401 ? -17.151 -2.261 11.322 1.00 98.38 401 ARG A O 1
ATOM 3163 N N . ILE A 1 402 ? -15.775 -4.027 11.473 1.00 98.88 402 ILE A N 1
ATOM 3164 C CA . ILE A 1 402 ? -14.523 -3.254 11.547 1.00 98.88 402 ILE A CA 1
ATOM 3165 C C . ILE A 1 402 ? -13.722 -3.465 10.260 1.00 98.88 402 ILE A C 1
ATOM 3167 O O . ILE A 1 402 ? -13.324 -4.592 9.959 1.00 98.88 402 ILE A O 1
ATOM 3171 N N . GLY A 1 403 ? -13.470 -2.392 9.514 1.00 98.81 403 GLY A N 1
ATOM 3172 C CA . GLY A 1 403 ? -12.595 -2.380 8.340 1.00 98.81 403 GLY A CA 1
ATOM 3173 C C . GLY A 1 403 ? -11.281 -1.644 8.573 1.00 98.81 403 GLY A C 1
ATOM 3174 O O . GLY A 1 403 ? -11.079 -1.006 9.607 1.00 98.81 403 GLY A O 1
ATOM 3175 N N . ALA A 1 404 ? -10.404 -1.701 7.574 1.00 98.88 404 ALA A N 1
ATOM 3176 C CA . ALA A 1 404 ? -9.201 -0.880 7.502 1.00 98.88 404 ALA A CA 1
ATOM 3177 C C . ALA A 1 404 ? -9.044 -0.281 6.100 1.00 98.88 404 ALA A C 1
ATOM 3179 O O . ALA A 1 404 ? -9.279 -0.964 5.102 1.00 98.88 404 ALA A O 1
ATOM 3180 N N . ALA A 1 405 ? -8.638 0.981 6.028 1.00 98.88 405 ALA A N 1
ATOM 3181 C CA . ALA A 1 405 ? -8.351 1.676 4.784 1.00 98.88 405 ALA A CA 1
ATOM 3182 C C . ALA A 1 405 ? -7.083 2.517 4.925 1.00 98.88 405 ALA A C 1
ATOM 3184 O O . ALA A 1 405 ? -6.871 3.165 5.951 1.00 98.88 405 ALA A O 1
ATOM 3185 N N . GLY A 1 406 ? -6.265 2.543 3.877 1.00 98.56 406 GLY A N 1
ATOM 3186 C CA . GLY A 1 406 ? -5.094 3.406 3.843 1.00 98.56 406 GLY A CA 1
ATOM 3187 C C . GLY A 1 406 ? -4.539 3.614 2.441 1.00 98.56 406 GLY A C 1
ATOM 3188 O O . GLY A 1 406 ? -4.758 2.807 1.530 1.00 98.56 406 GLY A O 1
ATOM 3189 N N . HIS A 1 407 ? -3.800 4.710 2.295 1.00 98.06 407 HIS A N 1
ATOM 3190 C CA . HIS A 1 407 ? -3.138 5.120 1.060 1.00 98.06 407 HIS A CA 1
ATOM 3191 C C . HIS A 1 407 ? -1.614 5.120 1.241 1.00 98.06 407 HIS A C 1
ATOM 3193 O O . HIS A 1 407 ? -1.120 5.516 2.298 1.00 98.06 407 HIS A O 1
ATOM 3199 N N . SER A 1 408 ? -0.858 4.672 0.236 1.00 94.75 408 SER A N 1
ATOM 3200 C CA . SER A 1 408 ? 0.611 4.648 0.269 1.00 94.75 408 SER A CA 1
ATOM 3201 C C . SER A 1 408 ? 1.156 3.808 1.438 1.00 94.75 408 SER A C 1
ATOM 3203 O O . SER A 1 408 ? 0.827 2.625 1.556 1.00 94.75 408 SER A O 1
ATOM 3205 N N . PHE A 1 409 ? 1.933 4.387 2.362 1.00 96.56 409 PHE A N 1
ATOM 3206 C CA . PHE A 1 409 ? 2.328 3.716 3.611 1.00 96.56 409 PHE A CA 1
ATOM 3207 C C . PHE A 1 409 ? 1.126 3.191 4.422 1.00 96.56 409 PHE A C 1
ATOM 3209 O O . PHE A 1 409 ? 1.182 2.098 4.984 1.00 96.56 409 PHE A O 1
ATOM 3216 N N . GLY A 1 410 ? -0.013 3.878 4.384 1.00 98.19 410 GLY A N 1
ATOM 3217 C CA . GLY A 1 410 ? -1.260 3.390 4.968 1.00 98.19 410 GLY A CA 1
ATOM 3218 C C . GLY A 1 410 ? -1.804 2.152 4.254 1.00 98.19 410 GLY A C 1
ATOM 3219 O O . GLY A 1 410 ? -2.347 1.246 4.890 1.00 98.19 410 GLY A O 1
ATOM 3220 N N . GLY A 1 411 ? -1.618 2.065 2.934 1.00 98.19 411 GLY A N 1
ATOM 3221 C CA . GLY A 1 411 ? -1.925 0.875 2.136 1.00 98.19 411 GLY A CA 1
ATOM 3222 C C . GLY A 1 411 ? -0.999 -0.298 2.480 1.00 98.19 411 GLY A C 1
ATOM 3223 O O . GLY A 1 411 ? -1.460 -1.438 2.613 1.00 98.19 411 GLY A O 1
ATOM 3224 N N . TYR A 1 412 ? 0.285 -0.018 2.730 1.00 98.00 412 TYR A N 1
ATOM 3225 C CA . TYR A 1 412 ? 1.236 -0.985 3.289 1.00 98.00 412 TYR A CA 1
ATOM 3226 C C . TYR A 1 412 ? 0.759 -1.502 4.646 1.00 98.00 412 TYR A C 1
ATOM 3228 O O . TYR A 1 412 ? 0.590 -2.709 4.820 1.00 98.00 412 TYR A O 1
ATOM 3236 N N . MET A 1 413 ? 0.454 -0.609 5.589 1.00 98.50 413 MET A N 1
ATOM 3237 C CA . MET A 1 413 ? 0.021 -1.004 6.930 1.00 98.50 413 MET A CA 1
ATOM 3238 C C . MET A 1 413 ? -1.324 -1.735 6.925 1.00 98.50 413 MET A C 1
ATOM 3240 O O . MET A 1 413 ? -1.500 -2.690 7.689 1.00 98.50 413 MET A O 1
ATOM 3244 N N . THR A 1 414 ? -2.237 -1.365 6.021 1.00 98.81 414 THR A N 1
ATOM 3245 C CA . THR A 1 414 ? -3.489 -2.099 5.782 1.00 98.81 414 THR A CA 1
ATOM 3246 C C . THR A 1 414 ? -3.188 -3.521 5.318 1.00 98.81 414 THR A C 1
ATOM 3248 O O . THR A 1 414 ? -3.756 -4.473 5.854 1.00 98.81 414 THR A O 1
ATOM 3251 N N . THR A 1 415 ? -2.248 -3.692 4.384 1.00 98.62 415 THR A N 1
ATOM 3252 C CA . THR A 1 415 ? -1.824 -5.006 3.879 1.00 98.62 415 THR A CA 1
ATOM 3253 C C . THR A 1 415 ? -1.221 -5.862 4.995 1.00 98.62 415 THR A C 1
ATOM 3255 O O . THR A 1 415 ? -1.699 -6.966 5.274 1.00 98.62 415 THR A O 1
ATOM 3258 N N . MET A 1 416 ? -0.193 -5.343 5.666 1.00 98.19 416 MET A N 1
ATOM 3259 C CA . MET A 1 416 ? 0.563 -6.087 6.672 1.00 98.19 416 MET A CA 1
ATOM 3260 C C . MET A 1 416 ? -0.312 -6.493 7.854 1.00 98.19 416 MET A C 1
ATOM 3262 O O . MET A 1 416 ? -0.306 -7.649 8.280 1.00 98.19 416 MET A O 1
ATOM 3266 N N . THR A 1 417 ? -1.143 -5.571 8.341 1.00 98.12 417 THR A N 1
ATOM 3267 C CA . THR A 1 417 ? -2.008 -5.850 9.488 1.00 98.12 417 THR A CA 1
ATOM 3268 C C . THR A 1 417 ? -3.128 -6.815 9.124 1.00 98.12 417 THR A C 1
ATOM 3270 O O . THR A 1 417 ? -3.386 -7.757 9.875 1.00 98.12 417 THR A O 1
ATOM 3273 N N . THR A 1 418 ? -3.761 -6.655 7.955 1.00 98.50 418 THR A N 1
ATOM 3274 C CA . THR A 1 418 ? -4.854 -7.542 7.524 1.00 98.50 418 THR A CA 1
ATOM 3275 C C . THR A 1 418 ? -4.398 -8.999 7.471 1.00 98.50 418 THR A C 1
ATOM 3277 O O . THR A 1 418 ? -5.173 -9.883 7.838 1.00 98.50 418 THR A O 1
ATOM 3280 N N . ALA A 1 419 ? -3.144 -9.286 7.108 1.00 97.94 419 ALA A N 1
ATOM 3281 C CA . ALA A 1 419 ? -2.603 -10.648 7.086 1.00 97.94 419 ALA A CA 1
ATOM 3282 C C . ALA A 1 419 ? -2.669 -11.363 8.452 1.00 97.94 419 ALA A C 1
ATOM 3284 O O . ALA A 1 419 ? -2.936 -12.568 8.521 1.00 97.94 419 ALA A O 1
ATOM 3285 N N . VAL A 1 420 ? -2.452 -10.628 9.547 1.00 96.56 420 VAL A N 1
ATOM 3286 C CA . VAL A 1 420 ? -2.283 -11.193 10.899 1.00 96.56 420 VAL A CA 1
ATOM 3287 C C . VAL A 1 420 ? -3.400 -10.839 11.879 1.00 96.56 420 VAL A C 1
ATOM 3289 O O . VAL A 1 420 ? -3.521 -11.505 12.906 1.00 96.56 420 VAL A O 1
ATOM 3292 N N . GLU A 1 421 ? -4.256 -9.876 11.551 1.00 97.38 421 GLU A N 1
ATOM 3293 C CA . GLU A 1 421 ? -5.393 -9.447 12.363 1.00 97.38 421 GLU A CA 1
ATOM 3294 C C . GLU A 1 421 ? -6.715 -9.854 11.697 1.00 97.38 421 GLU A C 1
ATOM 3296 O O . GLU A 1 421 ? -7.103 -9.352 10.640 1.00 97.38 421 GLU A O 1
ATOM 3301 N N . ARG A 1 422 ? -7.418 -10.810 12.316 1.00 96.69 422 ARG A N 1
ATOM 3302 C CA . ARG A 1 422 ? -8.658 -11.394 11.773 1.00 96.69 422 ARG A CA 1
ATOM 3303 C C . ARG A 1 422 ? -9.895 -10.536 12.037 1.00 96.69 422 ARG A C 1
ATOM 3305 O O . ARG A 1 422 ? -10.923 -10.777 11.406 1.00 96.69 422 ARG A O 1
ATOM 3312 N N . ARG A 1 423 ? -9.820 -9.582 12.970 1.00 98.50 423 ARG A N 1
ATOM 3313 C CA . ARG A 1 423 ? -10.927 -8.672 13.299 1.00 98.50 423 ARG A CA 1
ATOM 3314 C C . ARG A 1 423 ? -11.187 -7.642 12.202 1.00 98.50 423 ARG A C 1
ATOM 3316 O O . ARG A 1 423 ? -12.316 -7.181 12.101 1.00 98.50 423 ARG A O 1
ATOM 3323 N N . ILE A 1 424 ? -10.202 -7.364 11.342 1.00 98.75 424 ILE A N 1
ATOM 3324 C CA . ILE A 1 424 ? -10.401 -6.600 10.104 1.00 98.75 424 ILE A CA 1
ATOM 3325 C C . ILE A 1 424 ? -11.232 -7.451 9.140 1.00 98.75 424 ILE A C 1
ATOM 3327 O O . ILE A 1 424 ? -10.788 -8.522 8.708 1.00 98.75 424 ILE A O 1
ATOM 3331 N N . ARG A 1 425 ? -12.444 -6.982 8.832 1.00 98.56 425 ARG A N 1
ATOM 3332 C CA . ARG A 1 425 ? -13.450 -7.671 8.011 1.00 98.56 425 ARG A CA 1
ATOM 3333 C C . ARG A 1 425 ? -13.414 -7.283 6.543 1.00 98.56 425 ARG A C 1
ATOM 3335 O O . ARG A 1 425 ? -13.667 -8.154 5.721 1.00 98.56 425 ARG A O 1
ATOM 3342 N N . ALA A 1 426 ? -13.051 -6.044 6.236 1.00 98.69 426 ALA A N 1
ATOM 3343 C CA . ALA A 1 426 ? -12.847 -5.546 4.880 1.00 98.69 426 ALA A CA 1
ATOM 3344 C C . ALA A 1 426 ? -11.612 -4.636 4.840 1.00 98.69 426 ALA A C 1
ATOM 3346 O O . ALA A 1 426 ? -11.347 -3.919 5.809 1.00 98.69 426 ALA A O 1
ATOM 3347 N N . ALA A 1 427 ? -10.853 -4.684 3.744 1.00 98.81 427 ALA A N 1
ATOM 3348 C CA . ALA A 1 427 ? -9.616 -3.922 3.583 1.00 98.81 427 ALA A CA 1
ATOM 3349 C C . ALA A 1 427 ? -9.617 -3.102 2.284 1.00 98.81 427 ALA A C 1
ATOM 3351 O O . ALA A 1 427 ? -9.857 -3.656 1.213 1.00 98.81 427 ALA A O 1
ATOM 3352 N N . VAL A 1 428 ? -9.300 -1.807 2.370 1.00 98.94 428 VAL A N 1
ATOM 3353 C CA . VAL A 1 428 ? -9.062 -0.929 1.213 1.00 98.94 428 VAL A CA 1
ATOM 3354 C C . VAL A 1 428 ? -7.584 -0.561 1.156 1.00 98.94 428 VAL A C 1
ATOM 3356 O O . VAL A 1 428 ? -7.064 0.121 2.037 1.00 98.94 428 VAL A O 1
ATOM 3359 N N . ILE A 1 429 ? -6.907 -1.003 0.102 1.00 98.75 429 ILE A N 1
ATOM 3360 C CA . ILE A 1 429 ? -5.472 -0.812 -0.103 1.00 98.75 429 ILE A CA 1
ATOM 3361 C C . ILE A 1 429 ? -5.289 0.096 -1.312 1.00 98.75 429 ILE A C 1
ATOM 3363 O O . ILE A 1 429 ? -5.513 -0.318 -2.447 1.00 98.75 429 ILE A O 1
ATOM 3367 N N . SER A 1 430 ? -4.883 1.339 -1.083 1.00 98.38 430 SER A N 1
ATOM 3368 C CA . SER A 1 430 ? -4.700 2.324 -2.149 1.00 98.38 430 SER A CA 1
ATOM 3369 C C . SER A 1 430 ? -3.235 2.711 -2.310 1.00 98.38 430 SER A C 1
ATOM 3371 O O . SER A 1 430 ? -2.524 2.851 -1.316 1.00 98.38 430 SER A O 1
ATOM 3373 N N . GLY A 1 431 ? -2.783 2.880 -3.557 1.00 92.19 431 GLY A N 1
ATOM 3374 C CA . GLY A 1 431 ? -1.451 3.421 -3.864 1.00 92.19 431 GLY A CA 1
ATOM 3375 C C . GLY A 1 431 ? -0.298 2.613 -3.260 1.00 92.19 431 GLY A C 1
ATOM 3376 O O . GLY A 1 431 ? 0.706 3.172 -2.848 1.00 92.19 431 GLY A O 1
ATOM 3377 N N . PHE A 1 432 ? -0.452 1.296 -3.104 1.00 95.56 432 PHE A N 1
ATOM 3378 C CA . PHE A 1 432 ? 0.598 0.466 -2.502 1.00 95.56 432 PHE A CA 1
ATOM 3379 C C . PHE A 1 432 ? 0.697 -0.929 -3.103 1.00 95.56 432 PHE A C 1
ATOM 3381 O O . PHE A 1 432 ? 1.799 -1.402 -3.354 1.00 95.56 432 PHE A O 1
ATOM 3388 N N . MET A 1 433 ? -0.436 -1.618 -3.280 1.00 96.69 433 MET A N 1
ATOM 3389 C CA . MET A 1 433 ? -0.415 -3.033 -3.641 1.00 96.69 433 MET A CA 1
ATOM 3390 C C . MET A 1 433 ? 0.245 -3.249 -5.002 1.00 96.69 433 MET A C 1
ATOM 3392 O O . MET A 1 433 ? -0.313 -2.882 -6.031 1.00 96.69 433 MET A O 1
ATOM 3396 N N . MET A 1 434 ? 1.418 -3.875 -4.982 1.00 91.06 434 MET A N 1
ATOM 3397 C CA . MET A 1 434 ? 2.259 -4.165 -6.137 1.00 91.06 434 MET A CA 1
ATOM 3398 C C . MET A 1 434 ? 3.145 -5.375 -5.840 1.00 91.06 434 MET A C 1
ATOM 3400 O O . MET A 1 434 ? 3.259 -5.810 -4.691 1.00 91.06 434 MET A O 1
ATOM 3404 N N . THR A 1 435 ? 3.777 -5.936 -6.867 1.00 88.56 435 THR A N 1
ATOM 3405 C CA . THR A 1 435 ? 4.835 -6.933 -6.671 1.00 88.56 435 THR A CA 1
ATOM 3406 C C . THR A 1 435 ? 6.098 -6.272 -6.134 1.00 88.56 435 THR A C 1
ATOM 3408 O O . THR A 1 435 ? 6.401 -5.132 -6.492 1.00 88.56 435 THR A O 1
ATOM 3411 N N . SER A 1 436 ? 6.894 -6.999 -5.351 1.00 86.44 436 SER A N 1
ATOM 3412 C CA . SER A 1 436 ? 8.148 -6.474 -4.802 1.00 86.44 436 SER A CA 1
ATOM 3413 C C . SER A 1 436 ? 9.122 -6.019 -5.894 1.00 86.44 436 SER A C 1
ATOM 3415 O O . SER A 1 436 ? 9.903 -5.109 -5.653 1.00 86.44 436 SER A O 1
ATOM 3417 N N . GLU A 1 437 ? 9.048 -6.573 -7.111 1.00 81.06 437 GLU A N 1
ATOM 3418 C CA . GLU A 1 437 ? 9.822 -6.123 -8.286 1.00 81.06 437 GLU A CA 1
ATOM 3419 C C . GLU A 1 437 ? 9.774 -4.601 -8.506 1.00 81.06 437 GLU A C 1
ATOM 3421 O O . GLU A 1 437 ? 10.771 -4.009 -8.908 1.00 81.06 437 GLU A O 1
ATOM 3426 N N . ALA A 1 438 ? 8.673 -3.943 -8.134 1.00 74.19 438 ALA A N 1
ATOM 3427 C CA . ALA A 1 438 ? 8.535 -2.493 -8.218 1.00 74.19 438 ALA A CA 1
ATOM 3428 C C . ALA A 1 438 ? 9.540 -1.711 -7.347 1.00 74.19 438 ALA A C 1
ATOM 3430 O O . ALA A 1 438 ? 9.749 -0.521 -7.590 1.00 74.19 438 ALA A O 1
ATOM 3431 N N . TYR A 1 439 ? 10.147 -2.341 -6.333 1.00 69.56 439 TYR A N 1
ATOM 3432 C CA . TYR A 1 439 ? 11.210 -1.759 -5.502 1.00 69.56 439 TYR A CA 1
ATOM 3433 C C . TYR A 1 439 ? 12.594 -1.813 -6.162 1.00 69.56 439 TYR A C 1
ATOM 3435 O O . TYR A 1 439 ? 13.507 -1.116 -5.716 1.00 69.56 439 TYR A O 1
ATOM 3443 N N . HIS A 1 440 ? 12.774 -2.613 -7.215 1.00 64.62 440 HIS A N 1
ATOM 3444 C CA . HIS A 1 440 ? 14.067 -2.773 -7.869 1.00 64.62 440 HIS A CA 1
ATOM 3445 C C . HIS A 1 440 ? 14.576 -1.441 -8.439 1.00 64.62 440 HIS A C 1
ATOM 3447 O O . HIS A 1 440 ? 13.869 -0.744 -9.166 1.00 64.62 440 HIS A O 1
ATOM 3453 N N . GLY A 1 441 ? 15.816 -1.073 -8.108 1.00 49.97 441 GLY A N 1
ATOM 3454 C CA . GLY A 1 441 ? 16.439 0.158 -8.600 1.00 49.97 441 GLY A CA 1
ATOM 3455 C C . GLY A 1 441 ? 15.871 1.462 -8.025 1.00 49.97 441 GLY A C 1
ATOM 3456 O O . GLY A 1 441 ? 16.194 2.536 -8.539 1.00 49.97 441 GLY A O 1
ATOM 3457 N N . ARG A 1 442 ? 15.042 1.410 -6.970 1.00 64.56 442 ARG A N 1
ATOM 3458 C CA . ARG A 1 442 ? 14.695 2.614 -6.203 1.00 64.56 442 ARG A CA 1
ATOM 3459 C C . ARG A 1 442 ? 15.910 3.077 -5.404 1.00 64.56 442 ARG A C 1
ATOM 3461 O O . ARG A 1 442 ? 16.560 2.286 -4.729 1.00 64.56 442 ARG A O 1
ATOM 3468 N N . THR A 1 443 ? 16.195 4.372 -5.472 1.00 50.53 443 THR A N 1
ATOM 3469 C CA . THR A 1 443 ? 17.254 5.032 -4.690 1.00 50.53 443 THR A CA 1
ATOM 3470 C C . THR A 1 443 ? 16.809 5.369 -3.267 1.00 50.53 443 THR A C 1
ATOM 3472 O O . THR A 1 443 ? 17.619 5.817 -2.464 1.00 50.53 443 THR A O 1
ATOM 3475 N N . TRP A 1 444 ? 15.532 5.139 -2.949 1.00 58.16 444 TRP A N 1
ATOM 3476 C CA . TRP A 1 444 ? 14.936 5.383 -1.644 1.00 58.16 444 TRP A CA 1
ATOM 3477 C C . TRP A 1 444 ? 13.940 4.271 -1.293 1.00 58.16 444 TRP A C 1
ATOM 3479 O O . TRP A 1 444 ? 13.172 3.819 -2.148 1.00 58.16 444 TRP A O 1
ATOM 3489 N N . THR A 1 445 ? 13.951 3.833 -0.033 1.00 68.06 445 THR A N 1
ATOM 3490 C CA . THR A 1 445 ? 12.951 2.925 0.537 1.00 68.06 445 THR A CA 1
ATOM 3491 C C . THR A 1 445 ? 12.643 3.344 1.969 1.00 68.06 445 THR A C 1
ATOM 3493 O O . THR A 1 445 ? 13.555 3.614 2.748 1.00 68.06 445 THR A O 1
ATOM 3496 N N . CYS A 1 446 ? 11.362 3.350 2.329 1.00 86.19 446 CYS A N 1
ATOM 3497 C CA . CYS A 1 446 ? 10.929 3.566 3.703 1.00 86.19 446 CYS A CA 1
ATOM 3498 C C . CYS A 1 446 ? 11.395 2.386 4.572 1.00 86.19 446 CYS A C 1
ATOM 3500 O O . CYS A 1 446 ? 10.992 1.243 4.335 1.00 86.19 446 CYS A O 1
ATOM 3502 N N . GLY A 1 447 ? 12.222 2.648 5.589 1.00 87.44 447 GLY A N 1
ATOM 3503 C CA . GLY A 1 447 ? 12.688 1.613 6.525 1.00 87.44 447 GLY A CA 1
ATOM 3504 C C . GLY A 1 447 ? 11.537 0.904 7.252 1.00 87.44 447 GLY A C 1
ATOM 3505 O O . GLY A 1 447 ? 11.587 -0.302 7.493 1.00 87.44 447 GLY A O 1
ATOM 3506 N N . SER A 1 448 ? 10.434 1.615 7.492 1.00 91.00 448 SER A N 1
ATOM 3507 C CA . SER A 1 448 ? 9.228 1.076 8.124 1.00 91.00 448 SER A CA 1
ATOM 3508 C C . SER A 1 448 ? 8.426 0.130 7.223 1.00 91.00 448 SER A C 1
ATOM 3510 O O . SER A 1 448 ? 7.497 -0.511 7.715 1.00 91.00 448 SER A O 1
ATOM 3512 N N . GLN A 1 449 ? 8.789 0.005 5.937 1.00 92.62 449 GLN A N 1
ATOM 3513 C CA . GLN A 1 449 ? 8.186 -0.921 4.970 1.00 92.62 449 GLN A CA 1
ATOM 3514 C C . GLN A 1 449 ? 9.004 -2.201 4.732 1.00 92.62 449 GLN A C 1
ATOM 3516 O O . GLN A 1 449 ? 8.717 -2.969 3.810 1.00 92.62 449 GLN A O 1
ATOM 3521 N N . VAL A 1 450 ? 10.040 -2.437 5.539 1.00 90.94 450 VAL A N 1
ATOM 3522 C CA . VAL A 1 450 ? 10.949 -3.570 5.359 1.00 90.94 450 VAL A CA 1
ATOM 3523 C C . VAL A 1 450 ? 10.597 -4.703 6.321 1.00 90.94 450 VAL A C 1
ATOM 3525 O O . VAL A 1 450 ? 10.616 -4.542 7.539 1.00 90.94 450 VAL A O 1
ATOM 3528 N N . VAL A 1 451 ? 10.346 -5.887 5.756 1.00 94.56 451 VAL A N 1
ATOM 3529 C CA . VAL A 1 451 ? 10.309 -7.163 6.485 1.00 94.56 451 VAL A CA 1
ATOM 3530 C C . VAL A 1 451 ? 11.531 -7.981 6.049 1.00 94.56 451 VAL A C 1
ATOM 3532 O O . VAL A 1 451 ? 11.515 -8.556 4.952 1.00 94.56 451 VAL A O 1
ATOM 3535 N N . PRO A 1 452 ? 12.613 -8.014 6.851 1.00 93.12 452 PRO A N 1
ATOM 3536 C CA . PRO A 1 452 ? 13.827 -8.746 6.507 1.00 93.12 452 PRO A CA 1
ATOM 3537 C C . PRO A 1 452 ? 13.531 -10.210 6.165 1.00 93.12 452 PRO A C 1
ATOM 3539 O O . PRO A 1 452 ? 12.760 -10.882 6.843 1.00 93.12 452 PRO A O 1
ATOM 3542 N N . GLY A 1 453 ? 14.122 -10.706 5.077 1.00 93.69 453 GLY A N 1
ATOM 3543 C CA . GLY A 1 453 ? 13.954 -12.096 4.642 1.00 93.69 453 GLY A CA 1
ATOM 3544 C C . GLY A 1 453 ? 12.641 -12.421 3.918 1.00 93.69 453 GLY A C 1
ATOM 3545 O O . GLY A 1 453 ? 12.501 -13.552 3.456 1.00 93.69 453 GLY A O 1
ATOM 3546 N N . LEU A 1 454 ? 11.709 -11.470 3.737 1.00 95.56 454 LEU A N 1
ATOM 3547 C CA . LEU A 1 454 ? 10.437 -11.719 3.035 1.00 95.56 454 LEU A CA 1
ATOM 3548 C C . LEU A 1 454 ? 10.644 -12.399 1.674 1.00 95.56 454 LEU A C 1
ATOM 3550 O O . LEU A 1 454 ? 10.082 -13.467 1.447 1.00 95.56 454 LEU A O 1
ATOM 3554 N N . LEU A 1 455 ? 11.530 -11.858 0.831 1.00 94.12 455 LEU A N 1
ATOM 3555 C CA . LEU A 1 455 ? 11.801 -12.360 -0.527 1.00 94.12 455 LEU A CA 1
ATOM 3556 C C . LEU A 1 455 ? 12.432 -13.761 -0.585 1.00 94.12 455 LEU A C 1
ATOM 3558 O O . LEU A 1 455 ? 12.467 -14.393 -1.641 1.00 94.12 455 LEU A O 1
ATOM 3562 N N . GLU A 1 456 ? 12.912 -14.303 0.533 1.00 95.88 456 GLU A N 1
ATOM 3563 C CA . GLU A 1 456 ? 13.296 -15.714 0.565 1.00 95.88 456 GLU A CA 1
ATOM 3564 C C . GLU A 1 456 ? 12.063 -16.628 0.452 1.00 95.88 456 GLU A C 1
ATOM 3566 O O . GLU A 1 456 ? 12.129 -17.695 -0.165 1.00 95.88 456 GLU A O 1
ATOM 3571 N N . TYR A 1 457 ? 10.932 -16.196 1.011 1.00 97.94 457 TYR A N 1
ATOM 3572 C CA . TYR A 1 457 ? 9.726 -17.005 1.162 1.00 97.94 457 TYR A CA 1
ATOM 3573 C C . TYR A 1 457 ? 8.568 -16.524 0.291 1.00 97.94 457 TYR A C 1
ATOM 3575 O O . TYR A 1 457 ? 7.809 -17.355 -0.185 1.00 97.94 457 TYR A O 1
ATOM 3583 N N . GLY A 1 458 ? 8.438 -15.236 0.005 1.00 97.12 458 GLY A N 1
ATOM 3584 C CA . GLY A 1 458 ? 7.418 -14.741 -0.910 1.00 97.12 458 GLY A CA 1
ATOM 3585 C C . GLY A 1 458 ? 7.480 -13.241 -1.134 1.00 97.12 458 GLY A C 1
ATOM 3586 O O . GLY A 1 458 ? 8.447 -12.573 -0.789 1.00 97.12 458 GLY A O 1
ATOM 3587 N N . ASP A 1 459 ? 6.440 -12.730 -1.768 1.00 95.19 459 ASP A N 1
ATOM 3588 C CA . ASP A 1 459 ? 6.322 -11.359 -2.243 1.00 95.19 459 ASP A CA 1
ATOM 3589 C C . ASP A 1 459 ? 5.271 -10.574 -1.430 1.00 95.19 459 ASP A C 1
ATOM 3591 O O . ASP A 1 459 ? 4.461 -11.155 -0.700 1.00 95.19 459 ASP A O 1
ATOM 3595 N N . LEU A 1 460 ? 5.234 -9.246 -1.574 1.00 95.50 460 LEU A N 1
ATOM 3596 C CA . LEU A 1 460 ? 4.175 -8.399 -1.005 1.00 95.50 460 LEU A CA 1
ATOM 3597 C C . LEU A 1 460 ? 2.778 -8.848 -1.451 1.00 95.50 460 LEU A C 1
ATOM 3599 O O . LEU A 1 460 ? 1.846 -8.925 -0.648 1.00 95.50 460 LEU A O 1
ATOM 3603 N N . SER A 1 461 ? 2.652 -9.230 -2.721 1.00 97.06 461 SER A N 1
ATOM 3604 C CA . SER A 1 461 ? 1.416 -9.777 -3.286 1.00 97.06 461 SER A CA 1
ATOM 3605 C C . SER A 1 461 ? 0.992 -11.107 -2.644 1.00 97.06 461 SER A C 1
ATOM 3607 O O . SER A 1 461 ? -0.205 -11.380 -2.533 1.00 97.06 461 SER A O 1
ATOM 3609 N N . ASP A 1 462 ? 1.938 -11.928 -2.170 1.00 98.62 462 ASP A N 1
ATOM 3610 C CA . ASP A 1 462 ? 1.636 -13.200 -1.500 1.00 98.62 462 ASP A CA 1
ATOM 3611 C C . ASP A 1 462 ? 1.059 -12.970 -0.094 1.00 98.62 462 ASP A C 1
ATOM 3613 O O . ASP A 1 462 ? 0.168 -13.704 0.332 1.00 98.62 462 ASP A O 1
ATOM 3617 N N . ILE A 1 463 ? 1.457 -11.893 0.596 1.00 98.62 463 ILE A N 1
ATOM 3618 C CA . ILE A 1 463 ? 0.825 -11.485 1.861 1.00 98.62 463 ILE A CA 1
ATOM 3619 C C . ILE A 1 463 ? -0.666 -11.199 1.634 1.00 98.62 463 ILE A C 1
ATOM 3621 O O . ILE A 1 463 ? -1.511 -11.734 2.359 1.00 98.62 463 ILE A O 1
ATOM 3625 N N . ALA A 1 464 ? -1.009 -10.444 0.588 1.00 98.31 464 ALA A N 1
ATOM 3626 C CA . ALA A 1 464 ? -2.398 -10.128 0.250 1.00 98.31 464 ALA A CA 1
ATOM 3627 C C . ALA A 1 464 ? -3.224 -11.346 -0.207 1.00 98.31 464 ALA A C 1
ATOM 3629 O O . ALA A 1 464 ? -4.426 -11.427 0.059 1.00 98.31 464 ALA A O 1
ATOM 3630 N N . CYS A 1 465 ? -2.588 -12.361 -0.799 1.00 98.62 465 CYS A N 1
ATOM 3631 C CA . CYS A 1 465 ? -3.250 -13.630 -1.125 1.00 98.62 465 CYS A CA 1
ATOM 3632 C C . CYS A 1 465 ? -3.797 -14.354 0.130 1.00 98.62 465 CYS A C 1
ATOM 3634 O O . CYS A 1 465 ? -4.738 -15.147 0.044 1.00 98.62 465 CYS A O 1
ATOM 3636 N N . THR A 1 466 ? -3.282 -14.060 1.331 1.00 98.62 466 THR A N 1
ATOM 3637 C CA . THR A 1 466 ? -3.772 -14.652 2.593 1.00 98.62 466 THR A CA 1
ATOM 3638 C C . THR A 1 466 ? -5.107 -14.075 3.088 1.00 98.62 466 THR A C 1
ATOM 3640 O O . THR A 1 466 ? -5.642 -14.535 4.107 1.00 98.62 466 THR A O 1
ATOM 3643 N N . PHE A 1 467 ? -5.656 -13.056 2.420 1.00 98.31 467 PHE A N 1
ATOM 3644 C CA . PHE A 1 467 ? -6.816 -12.322 2.935 1.00 98.31 467 PHE A CA 1
ATOM 3645 C C . PHE A 1 467 ? -8.129 -13.066 2.742 1.00 98.31 467 PHE A C 1
ATOM 3647 O O . PHE A 1 467 ? -9.003 -12.963 3.612 1.00 98.31 467 PHE A O 1
ATOM 3654 N N . ALA A 1 468 ? -8.232 -13.853 1.667 1.00 97.75 468 ALA A N 1
ATOM 3655 C CA . ALA A 1 468 ? -9.440 -14.589 1.340 1.00 97.75 468 ALA A CA 1
ATOM 3656 C C . ALA A 1 468 ? -9.915 -15.455 2.532 1.00 97.75 468 ALA A C 1
ATOM 3658 O O . ALA A 1 468 ? -9.100 -16.048 3.253 1.00 97.75 468 ALA A O 1
ATOM 3659 N N . PRO A 1 469 ? -11.235 -15.506 2.788 1.00 97.38 469 PRO A N 1
ATOM 3660 C CA . PRO A 1 469 ? -12.326 -14.974 1.962 1.00 97.38 469 PRO A CA 1
ATOM 3661 C C . PRO A 1 469 ? -12.796 -13.557 2.360 1.00 97.38 469 PRO A C 1
ATOM 3663 O O . PRO A 1 469 ? -13.943 -13.197 2.079 1.00 97.38 469 PRO A O 1
ATOM 3666 N N . ARG A 1 470 ? -11.988 -12.775 3.092 1.00 98.25 470 ARG A N 1
ATOM 3667 C CA . ARG A 1 470 ? -12.395 -11.432 3.543 1.00 98.25 470 ARG A CA 1
ATOM 3668 C C . ARG A 1 470 ? -12.368 -10.441 2.381 1.00 98.25 470 ARG A C 1
ATOM 3670 O O . ARG A 1 470 ? -11.369 -10.431 1.684 1.00 98.25 470 ARG A O 1
ATOM 3677 N N . PRO A 1 471 ? -13.394 -9.608 2.188 1.00 98.62 471 PRO A N 1
ATOM 3678 C CA . PRO A 1 471 ? -13.414 -8.608 1.128 1.00 98.62 471 PRO A CA 1
ATOM 3679 C C . PRO A 1 471 ? -12.170 -7.715 1.091 1.00 98.62 471 PRO A C 1
ATOM 3681 O O . PRO A 1 471 ? -11.727 -7.224 2.132 1.00 98.62 471 PRO A O 1
ATOM 3684 N N . THR A 1 472 ? -11.621 -7.473 -0.101 1.00 98.75 472 THR A N 1
ATOM 3685 C CA . THR A 1 472 ? -10.494 -6.549 -0.311 1.00 98.75 472 THR A CA 1
ATOM 3686 C C . THR A 1 472 ? -10.679 -5.718 -1.578 1.00 98.75 472 THR A C 1
ATOM 3688 O O . THR A 1 472 ? -10.921 -6.272 -2.649 1.00 98.75 472 THR A O 1
ATOM 3691 N N . LEU A 1 473 ? -10.493 -4.404 -1.467 1.00 98.88 473 LEU A N 1
ATOM 3692 C CA . LEU A 1 473 ? -10.418 -3.474 -2.590 1.00 98.88 473 LEU A CA 1
ATOM 3693 C C . LEU A 1 473 ? -8.984 -2.980 -2.766 1.00 98.88 473 LEU A C 1
ATOM 3695 O O . LEU A 1 473 ? -8.366 -2.505 -1.812 1.00 98.88 473 LEU A O 1
ATOM 3699 N N . ILE A 1 474 ? -8.482 -3.033 -3.996 1.00 98.69 474 ILE A N 1
ATOM 3700 C CA . ILE A 1 474 ? -7.214 -2.419 -4.392 1.00 98.69 474 ILE A CA 1
ATOM 3701 C C . ILE A 1 474 ? -7.504 -1.222 -5.294 1.00 98.69 474 ILE A C 1
ATOM 3703 O O . ILE A 1 474 ? -8.137 -1.367 -6.334 1.00 98.69 474 ILE A O 1
ATOM 3707 N N . ILE A 1 475 ? -7.044 -0.037 -4.899 1.00 98.31 475 ILE A N 1
ATOM 3708 C CA . ILE A 1 475 ? -7.201 1.203 -5.669 1.00 98.31 475 ILE A CA 1
ATOM 3709 C C . ILE A 1 475 ? -5.863 1.537 -6.330 1.00 98.31 475 ILE A C 1
ATOM 3711 O O . ILE A 1 475 ? -4.854 1.699 -5.638 1.00 98.31 475 ILE A O 1
ATOM 3715 N N . THR A 1 476 ? -5.862 1.656 -7.658 1.00 86.12 476 THR A N 1
ATOM 3716 C CA . THR A 1 476 ? -4.654 1.847 -8.470 1.00 86.12 476 THR A CA 1
ATOM 3717 C C . THR A 1 476 ? -4.812 3.023 -9.438 1.00 86.12 476 THR A C 1
ATOM 3719 O O . THR A 1 476 ? -5.724 3.028 -10.267 1.00 86.12 476 THR A O 1
ATOM 3722 N N . GLY A 1 477 ? -3.901 3.996 -9.363 1.00 71.69 477 GLY A N 1
ATOM 3723 C CA . GLY A 1 477 ? -3.756 5.048 -10.372 1.00 71.69 477 GLY A CA 1
ATOM 3724 C C . GLY A 1 477 ? -2.942 4.556 -11.572 1.00 71.69 477 GLY A C 1
ATOM 3725 O O . GLY A 1 477 ? -1.976 3.811 -11.413 1.00 71.69 477 GLY A O 1
ATOM 3726 N N . LEU A 1 478 ? -3.332 4.934 -12.792 1.00 63.44 478 LEU A N 1
ATOM 3727 C CA . LEU A 1 478 ? -2.606 4.557 -14.016 1.00 63.44 478 LEU A CA 1
ATOM 3728 C C . LEU A 1 478 ? -1.230 5.235 -14.154 1.00 63.44 478 LEU A C 1
ATOM 3730 O O . LEU A 1 478 ? -0.388 4.713 -14.884 1.00 63.44 478 LEU A O 1
ATOM 3734 N N . TYR A 1 479 ? -1.023 6.362 -13.470 1.00 63.94 479 TYR A N 1
ATOM 3735 C CA . TYR A 1 479 ? 0.192 7.188 -13.499 1.00 63.94 479 TYR A CA 1
ATOM 3736 C C . TYR A 1 479 ? 0.859 7.284 -12.110 1.00 63.94 479 TYR A C 1
ATOM 3738 O O . TYR A 1 479 ? 1.477 8.292 -11.766 1.00 63.94 479 TYR A O 1
ATOM 3746 N N . ASP A 1 480 ? 0.618 6.292 -11.251 1.00 71.75 480 ASP A N 1
ATOM 3747 C CA . ASP A 1 480 ? 1.162 6.237 -9.897 1.00 71.75 480 ASP A CA 1
ATOM 3748 C C . ASP A 1 480 ? 2.638 5.800 -9.894 1.00 71.75 480 ASP A C 1
ATOM 3750 O O . ASP A 1 480 ? 2.937 4.606 -9.934 1.00 71.75 480 ASP A O 1
ATOM 3754 N N . CYS A 1 481 ? 3.548 6.766 -9.730 1.00 66.88 481 CYS A N 1
ATOM 3755 C CA . CYS A 1 481 ? 4.997 6.539 -9.693 1.00 66.88 481 CYS A CA 1
ATOM 3756 C C . CYS A 1 481 ? 5.507 5.777 -8.456 1.00 66.88 481 CYS A C 1
ATOM 3758 O O . CYS A 1 481 ? 6.655 5.315 -8.434 1.00 66.88 481 CYS A O 1
ATOM 3760 N N . VAL A 1 482 ? 4.677 5.639 -7.416 1.00 72.81 482 VAL A N 1
ATOM 3761 C CA . VAL A 1 482 ? 5.006 4.925 -6.175 1.00 72.81 482 VAL A CA 1
ATOM 3762 C C . VAL A 1 482 ? 4.541 3.475 -6.248 1.00 72.81 482 VAL A C 1
ATOM 3764 O O . VAL A 1 482 ? 5.278 2.592 -5.798 1.00 72.81 482 VAL A O 1
ATOM 3767 N N . ALA A 1 483 ? 3.370 3.215 -6.832 1.00 75.62 483 ALA A N 1
ATOM 3768 C CA . ALA A 1 483 ? 2.814 1.887 -7.079 1.00 75.62 483 ALA A CA 1
ATOM 3769 C C . ALA A 1 483 ? 2.468 1.694 -8.570 1.00 75.62 483 ALA A C 1
ATOM 3771 O O . ALA A 1 483 ? 1.286 1.678 -8.931 1.00 75.62 483 ALA A O 1
ATOM 3772 N N . PRO A 1 484 ? 3.482 1.493 -9.439 1.00 73.62 484 PRO A N 1
ATOM 3773 C CA . PRO A 1 484 ? 3.279 1.512 -10.882 1.00 73.62 484 PRO A CA 1
ATOM 3774 C C . PRO A 1 484 ? 2.274 0.460 -11.347 1.00 73.62 484 PRO A C 1
ATOM 3776 O O . PRO A 1 484 ? 2.349 -0.719 -10.971 1.00 73.62 484 PRO A O 1
ATOM 3779 N N . PHE A 1 485 ? 1.366 0.880 -12.230 1.00 73.88 485 PHE A N 1
ATOM 3780 C CA . PHE A 1 485 ? 0.230 0.072 -12.677 1.00 73.88 485 PHE A CA 1
ATOM 3781 C C . PHE A 1 485 ? 0.592 -1.357 -13.135 1.00 73.88 485 PHE A C 1
ATOM 3783 O O . PHE A 1 485 ? -0.110 -2.281 -12.723 1.00 73.88 485 PHE A O 1
ATOM 3790 N N . PRO A 1 486 ? 1.665 -1.613 -13.918 1.00 69.94 486 PRO A N 1
ATOM 3791 C CA . PRO A 1 486 ? 1.997 -2.978 -14.342 1.00 69.94 486 PRO A CA 1
ATOM 3792 C C . PRO A 1 486 ? 2.259 -3.942 -13.175 1.00 69.94 486 PRO A C 1
ATOM 3794 O O . PRO A 1 486 ? 1.813 -5.089 -13.209 1.00 69.94 486 PRO A O 1
ATOM 3797 N N . PHE A 1 487 ? 2.941 -3.476 -12.125 1.00 81.00 487 PHE A N 1
ATOM 3798 C CA . PHE A 1 487 ? 3.238 -4.283 -10.940 1.00 81.00 487 PHE A CA 1
ATOM 3799 C C . PHE A 1 487 ? 2.015 -4.421 -10.029 1.00 81.00 487 PHE A C 1
ATOM 3801 O O . PHE A 1 487 ? 1.812 -5.477 -9.426 1.00 81.00 487 PHE A O 1
ATOM 3808 N N . ALA A 1 488 ? 1.177 -3.385 -9.958 1.00 78.50 488 ALA A N 1
ATOM 3809 C CA . ALA A 1 488 ? -0.097 -3.426 -9.246 1.00 78.50 488 ALA A CA 1
ATOM 3810 C C . ALA A 1 488 ? -1.099 -4.401 -9.892 1.00 78.50 488 ALA A C 1
ATOM 3812 O O . ALA A 1 488 ? -1.693 -5.227 -9.201 1.00 78.50 488 ALA A O 1
ATOM 3813 N N . ASP A 1 489 ? -1.238 -4.379 -11.220 1.00 85.19 489 ASP A N 1
ATOM 3814 C CA . ASP A 1 489 ? -2.071 -5.319 -11.984 1.00 85.19 489 ASP A CA 1
ATOM 3815 C C . ASP A 1 489 ? -1.538 -6.759 -11.870 1.00 85.19 489 ASP A C 1
ATOM 3817 O O . ASP A 1 489 ? -2.300 -7.696 -11.625 1.00 85.19 489 ASP A O 1
ATOM 3821 N N . ALA A 1 490 ? -0.216 -6.959 -11.946 1.00 81.69 490 ALA A N 1
ATOM 3822 C CA . ALA A 1 490 ? 0.390 -8.275 -11.727 1.00 81.69 490 ALA A CA 1
ATOM 3823 C C . ALA A 1 490 ? 0.094 -8.830 -10.319 1.00 81.69 490 ALA A C 1
ATOM 3825 O O . ALA A 1 490 ? -0.270 -10.006 -10.180 1.00 81.69 490 ALA A O 1
ATOM 3826 N N . ALA A 1 491 ? 0.198 -7.986 -9.287 1.00 94.94 491 ALA A N 1
ATOM 3827 C CA . ALA A 1 491 ? -0.163 -8.343 -7.919 1.00 94.94 491 ALA A CA 1
ATOM 3828 C C . ALA A 1 491 ? -1.655 -8.674 -7.798 1.00 94.94 491 ALA A C 1
ATOM 3830 O O . ALA A 1 491 ? -2.002 -9.732 -7.267 1.00 94.94 491 ALA A O 1
ATOM 3831 N N . PHE A 1 492 ? -2.540 -7.834 -8.346 1.00 97.69 492 PHE A N 1
ATOM 3832 C CA . PHE A 1 492 ? -3.982 -8.062 -8.282 1.00 97.69 492 PHE A CA 1
ATOM 3833 C C . PHE A 1 492 ? -4.394 -9.367 -8.962 1.00 97.69 492 PHE A C 1
ATOM 3835 O O . PHE A 1 492 ? -5.109 -10.164 -8.363 1.00 97.69 492 PHE A O 1
ATOM 384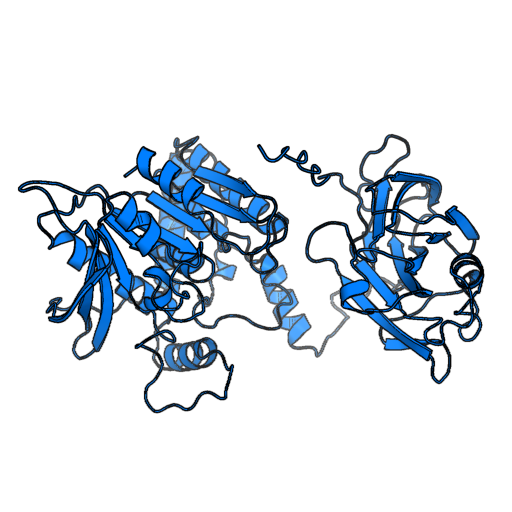2 N N . ARG A 1 493 ? -3.869 -9.671 -10.154 1.00 95.19 493 ARG A N 1
ATOM 3843 C CA . ARG A 1 493 ? -4.142 -10.952 -10.831 1.00 95.19 493 ARG A CA 1
ATOM 3844 C C . ARG A 1 493 ? -3.721 -12.157 -9.996 1.00 95.19 493 ARG A C 1
ATOM 3846 O O . ARG A 1 493 ? -4.319 -13.225 -10.116 1.00 95.19 493 ARG A O 1
ATOM 3853 N N . LYS A 1 494 ? -2.663 -12.037 -9.187 1.00 97.88 494 LYS A N 1
ATOM 3854 C CA . LYS A 1 494 ? -2.261 -13.095 -8.249 1.00 97.88 494 LYS A CA 1
ATOM 3855 C C . LYS A 1 494 ? -3.263 -13.216 -7.097 1.00 97.88 494 LYS A C 1
ATOM 3857 O O . LYS A 1 494 ? -3.705 -14.326 -6.807 1.00 97.88 494 LYS A O 1
ATOM 3862 N N . ILE A 1 495 ? -3.662 -12.091 -6.509 1.00 98.62 495 ILE A N 1
ATOM 3863 C CA . ILE A 1 495 ? -4.650 -12.026 -5.424 1.00 98.62 495 ILE A CA 1
ATOM 3864 C C . ILE A 1 495 ? -5.991 -12.594 -5.887 1.00 98.62 495 ILE A C 1
ATOM 3866 O O . ILE A 1 495 ? -6.555 -13.445 -5.208 1.00 98.62 495 ILE A O 1
ATOM 3870 N N . GLU A 1 496 ? -6.462 -12.222 -7.074 1.00 98.19 496 GLU A N 1
ATOM 3871 C CA . GLU A 1 496 ? -7.692 -12.752 -7.655 1.00 98.19 496 GLU A CA 1
ATOM 3872 C C . GLU A 1 496 ? -7.647 -14.285 -7.737 1.00 98.19 496 GLU A C 1
ATOM 3874 O O . GLU A 1 496 ? -8.562 -14.950 -7.255 1.00 98.19 496 GLU A O 1
ATOM 3879 N N . ARG A 1 497 ? -6.551 -14.876 -8.242 1.00 98.19 497 ARG A N 1
ATOM 3880 C CA . ARG A 1 497 ? -6.382 -16.343 -8.254 1.00 98.19 497 ARG A CA 1
ATOM 3881 C C . ARG A 1 497 ? -6.454 -16.957 -6.857 1.00 98.19 497 ARG A C 1
ATOM 3883 O O . ARG A 1 497 ? -7.008 -18.045 -6.715 1.00 98.19 497 ARG A O 1
ATOM 3890 N N . ALA A 1 498 ? -5.924 -16.284 -5.837 1.00 98.62 498 ALA A N 1
ATOM 3891 C CA . ALA A 1 498 ? -6.010 -16.754 -4.458 1.00 98.62 498 ALA A CA 1
ATOM 3892 C C . ALA A 1 498 ? -7.448 -16.761 -3.930 1.00 98.62 498 ALA A C 1
ATOM 3894 O O . ALA A 1 498 ? -7.843 -17.712 -3.258 1.00 98.62 498 ALA A O 1
ATOM 3895 N N . TYR A 1 499 ? -8.251 -15.759 -4.290 1.00 98.69 499 TYR A N 1
ATOM 3896 C CA . TYR A 1 499 ? -9.673 -15.725 -3.946 1.00 98.69 499 TYR A CA 1
ATOM 3897 C C . TYR A 1 499 ? -10.457 -16.833 -4.650 1.00 98.69 499 TYR A C 1
ATOM 3899 O O . TYR A 1 499 ? -11.251 -17.502 -3.991 1.00 98.69 499 TYR A O 1
ATOM 3907 N N . ARG A 1 500 ? -10.168 -17.116 -5.928 1.00 98.31 500 ARG A N 1
ATOM 3908 C CA . ARG A 1 500 ? -10.771 -18.263 -6.635 1.00 98.31 500 ARG A CA 1
ATOM 3909 C C . ARG A 1 500 ? -10.406 -19.591 -5.993 1.00 98.31 500 ARG A C 1
ATOM 3911 O O . ARG A 1 500 ? -11.269 -20.407 -5.689 1.00 98.31 500 ARG A O 1
ATOM 3918 N N . ALA A 1 501 ? -9.118 -19.792 -5.706 1.00 98.19 501 ALA A N 1
ATOM 3919 C CA . ALA A 1 501 ? -8.654 -20.997 -5.027 1.00 98.19 501 ALA A CA 1
ATOM 3920 C C . ALA A 1 501 ? -9.299 -21.157 -3.642 1.00 98.19 501 ALA A C 1
ATOM 3922 O O . ALA A 1 501 ? -9.515 -22.282 -3.209 1.00 98.19 501 ALA A O 1
ATOM 3923 N N . ALA A 1 502 ? -9.634 -20.060 -2.958 1.00 98.06 502 ALA A N 1
ATOM 3924 C CA . ALA A 1 502 ? -10.330 -20.069 -1.675 1.00 98.06 502 ALA A CA 1
ATOM 3925 C C . ALA A 1 502 ? -11.857 -20.278 -1.774 1.00 98.06 502 ALA A C 1
ATOM 3927 O O . ALA A 1 502 ? -12.495 -20.411 -0.729 1.00 98.06 502 ALA A O 1
ATOM 3928 N N . GLY A 1 503 ? -12.442 -20.309 -2.980 1.00 97.19 503 GLY A N 1
ATOM 3929 C CA . GLY A 1 503 ? -13.896 -20.350 -3.191 1.00 97.19 503 GLY A CA 1
ATOM 3930 C C . GLY A 1 503 ? -14.594 -19.034 -2.831 1.00 97.19 503 GLY A C 1
ATOM 3931 O O . GLY A 1 503 ? -15.699 -19.043 -2.296 1.00 97.19 503 GLY A O 1
ATOM 3932 N N . ALA A 1 504 ? -13.910 -17.908 -3.037 1.00 97.06 504 ALA A N 1
ATOM 3933 C CA . ALA A 1 504 ? -14.342 -16.566 -2.657 1.00 97.06 504 ALA A CA 1
ATOM 3934 C C . ALA A 1 504 ? -14.266 -15.580 -3.836 1.00 97.06 504 ALA A C 1
ATOM 3936 O O . ALA A 1 504 ? -13.954 -14.403 -3.638 1.00 97.06 504 ALA A O 1
ATOM 3937 N N . ASP A 1 505 ? -14.514 -16.065 -5.055 1.00 93.62 505 ASP A N 1
ATOM 3938 C CA . ASP A 1 505 ? -14.622 -15.258 -6.271 1.00 93.62 505 ASP A CA 1
ATOM 3939 C C . ASP A 1 505 ? -15.464 -13.989 -6.046 1.00 93.62 505 ASP A C 1
ATOM 3941 O O . ASP A 1 505 ? -16.455 -13.990 -5.313 1.00 93.62 505 ASP A O 1
ATOM 3945 N N . GLY A 1 506 ? -15.038 -12.879 -6.650 1.00 91.12 506 GLY A N 1
ATOM 3946 C CA . GLY A 1 506 ? -15.736 -11.593 -6.555 1.00 91.12 506 GLY A CA 1
ATOM 3947 C C . GLY A 1 506 ? -15.580 -10.843 -5.226 1.00 91.12 506 GLY A C 1
ATOM 3948 O O . GLY A 1 506 ? -16.081 -9.731 -5.113 1.00 91.12 506 GLY A O 1
ATOM 3949 N N . ARG A 1 507 ? -14.875 -11.389 -4.220 1.00 97.56 507 ARG A N 1
ATOM 3950 C CA . ARG A 1 507 ? -14.580 -10.657 -2.967 1.00 97.56 507 ARG A CA 1
ATOM 3951 C C . ARG A 1 507 ? -13.276 -9.855 -2.994 1.00 97.56 507 ARG A C 1
ATOM 3953 O O . ARG A 1 507 ? -13.009 -9.108 -2.056 1.00 97.56 507 ARG A O 1
ATOM 3960 N N . ALA A 1 508 ? -12.465 -10.010 -4.036 1.00 98.06 508 ALA A N 1
ATOM 3961 C CA . ALA A 1 508 ? -11.331 -9.138 -4.316 1.00 98.06 508 ALA A CA 1
ATOM 3962 C C . ALA A 1 508 ? -11.643 -8.303 -5.558 1.00 98.06 508 ALA A C 1
ATOM 3964 O O . ALA A 1 508 ? -11.963 -8.863 -6.603 1.00 98.06 508 ALA A O 1
ATOM 3965 N N . GLU A 1 509 ? -11.529 -6.984 -5.446 1.00 98.50 509 GLU A N 1
ATOM 3966 C CA . GLU A 1 509 ? -11.804 -6.044 -6.533 1.00 98.50 509 GLU A CA 1
ATOM 3967 C C . GLU A 1 509 ? -10.617 -5.100 -6.740 1.00 98.50 509 GLU A C 1
ATOM 3969 O O . GLU A 1 509 ? -9.930 -4.732 -5.784 1.00 98.50 509 GLU A O 1
ATOM 3974 N N . GLN A 1 510 ? -10.392 -4.687 -7.989 1.00 97.75 510 GLN A N 1
ATOM 3975 C CA . GLN A 1 510 ? -9.441 -3.634 -8.329 1.00 97.75 510 GLN A CA 1
ATOM 3976 C C . GLN A 1 510 ? -10.179 -2.469 -8.978 1.00 97.75 510 GLN A C 1
ATOM 3978 O O . GLN A 1 510 ? -10.824 -2.627 -10.014 1.00 97.75 510 GLN A O 1
ATOM 3983 N N . PHE A 1 511 ? -10.051 -1.290 -8.381 1.00 97.00 511 PHE A N 1
ATOM 3984 C CA . PHE A 1 511 ? -10.523 -0.036 -8.944 1.00 97.00 511 PHE A CA 1
ATOM 3985 C C . PHE A 1 511 ? -9.347 0.705 -9.581 1.00 97.00 511 PHE A C 1
ATOM 3987 O O . PHE A 1 511 ? -8.395 1.081 -8.895 1.00 97.00 511 PHE A O 1
ATOM 3994 N N . VAL A 1 512 ? -9.410 0.903 -10.897 1.00 88.25 512 VAL A N 1
ATOM 3995 C CA . VAL A 1 512 ? -8.356 1.557 -11.682 1.00 88.25 512 VAL A CA 1
ATOM 3996 C C . VAL A 1 512 ? -8.871 2.888 -12.215 1.00 88.25 512 VAL A C 1
ATOM 3998 O O . VAL A 1 512 ? -9.920 2.917 -12.856 1.00 88.25 512 VAL A O 1
ATOM 4001 N N . PHE A 1 513 ? -8.124 3.972 -12.002 1.00 82.25 513 PHE A N 1
ATOM 4002 C CA . PHE A 1 513 ? -8.499 5.312 -12.465 1.00 82.25 513 PHE A CA 1
ATOM 4003 C C . PHE A 1 513 ? -7.348 6.019 -13.193 1.00 82.25 513 PHE A C 1
ATOM 4005 O O . PHE A 1 513 ? -6.170 5.730 -12.981 1.00 82.25 513 PHE A O 1
ATOM 4012 N N . ALA A 1 514 ? -7.696 6.954 -14.080 1.00 73.75 514 ALA A N 1
ATOM 4013 C CA . ALA A 1 514 ? -6.730 7.785 -14.792 1.00 73.75 514 ALA A CA 1
ATOM 4014 C C . ALA A 1 514 ? -6.242 8.922 -13.883 1.00 73.75 514 ALA A C 1
ATOM 4016 O O . ALA A 1 514 ? -6.794 10.017 -13.892 1.00 73.75 514 ALA A O 1
ATOM 4017 N N . GLY A 1 515 ? -5.219 8.642 -13.085 1.00 63.78 515 GLY A N 1
ATOM 4018 C CA . GLY A 1 515 ? -4.594 9.605 -12.188 1.00 63.78 515 GLY A CA 1
ATOM 4019 C C . GLY A 1 515 ? -3.297 9.062 -11.601 1.00 63.78 515 GLY A C 1
ATOM 4020 O O . GLY A 1 515 ? -2.922 7.917 -11.867 1.00 63.78 515 GLY A O 1
ATOM 4021 N N . GLU A 1 516 ? -2.612 9.920 -10.854 1.00 81.94 516 GLU A N 1
ATOM 4022 C CA . GLU A 1 516 ? -1.331 9.626 -10.210 1.00 81.94 516 GLU A CA 1
ATOM 4023 C C . GLU A 1 516 ? -1.539 8.906 -8.859 1.00 81.94 516 GLU A C 1
ATOM 4025 O O . GLU A 1 516 ? -2.497 8.149 -8.674 1.00 81.94 516 GLU A O 1
ATOM 4030 N N . HIS A 1 517 ? -0.645 9.140 -7.901 1.00 84.19 517 HIS A N 1
ATOM 4031 C CA . HIS A 1 517 ? -0.669 8.568 -6.559 1.00 84.19 517 HIS A CA 1
ATOM 4032 C C . HIS A 1 517 ? -1.718 9.248 -5.662 1.00 84.19 517 HIS A C 1
ATOM 4034 O O . HIS A 1 517 ? -1.375 10.055 -4.807 1.00 84.19 517 HIS A O 1
ATOM 4040 N N . VAL A 1 518 ? -3.007 8.965 -5.896 1.00 90.56 518 VAL A N 1
ATOM 4041 C CA . VAL A 1 518 ? -4.133 9.658 -5.235 1.00 90.56 518 VAL A CA 1
ATOM 4042 C C . VAL A 1 518 ? -5.157 8.669 -4.662 1.00 90.56 518 VAL A C 1
ATOM 4044 O O . VAL A 1 518 ? -5.490 7.661 -5.290 1.00 90.56 518 VAL A O 1
ATOM 4047 N N . PHE A 1 519 ? -5.688 8.949 -3.467 1.00 96.81 519 PHE A N 1
ATOM 4048 C CA . PHE A 1 519 ? -6.781 8.166 -2.875 1.00 96.81 519 PHE A CA 1
ATOM 4049 C C . PHE A 1 519 ? -8.132 8.470 -3.546 1.00 96.81 519 PHE A C 1
ATOM 4051 O O . PHE A 1 519 ? -8.375 9.581 -4.003 1.00 96.81 519 PHE A O 1
ATOM 4058 N N . GLN A 1 520 ? -9.033 7.486 -3.596 1.00 97.88 520 GLN A N 1
ATOM 4059 C CA . GLN A 1 520 ? -10.364 7.620 -4.209 1.00 97.88 520 GLN A CA 1
ATOM 4060 C C . GLN A 1 520 ? -11.444 7.362 -3.144 1.00 97.88 520 GLN A C 1
ATOM 4062 O O . GLN A 1 520 ? -11.896 6.219 -3.008 1.00 97.88 520 GLN A O 1
ATOM 4067 N N . PRO A 1 521 ? -11.821 8.373 -2.336 1.00 97.12 521 PRO A N 1
ATOM 4068 C CA . PRO A 1 521 ? -12.666 8.166 -1.162 1.00 97.12 521 PRO A CA 1
ATOM 4069 C C . PRO A 1 521 ? -14.088 7.731 -1.509 1.00 97.12 521 PRO A C 1
ATOM 4071 O O . PRO A 1 521 ? -14.623 6.847 -0.841 1.00 97.12 521 PRO A O 1
ATOM 4074 N N . GLU A 1 522 ? -14.694 8.257 -2.573 1.00 96.44 522 GLU A N 1
ATOM 4075 C CA . GLU A 1 522 ? -16.043 7.864 -2.990 1.00 9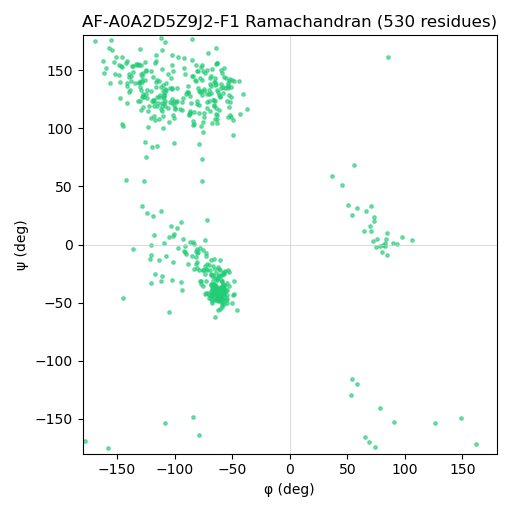6.44 522 GLU A CA 1
ATOM 4076 C C . GLU A 1 522 ? -16.092 6.379 -3.357 1.00 96.44 522 GLU A C 1
ATOM 4078 O O . GLU A 1 522 ? -16.938 5.644 -2.842 1.00 96.44 522 GLU A O 1
ATOM 4083 N N . ALA A 1 523 ? -15.143 5.930 -4.187 1.00 96.56 523 ALA A N 1
ATOM 4084 C CA . ALA A 1 523 ? -15.030 4.537 -4.610 1.00 96.56 523 ALA A CA 1
ATOM 4085 C C . ALA A 1 523 ? -14.743 3.607 -3.421 1.00 96.56 523 ALA A C 1
ATOM 4087 O O . ALA A 1 523 ? -15.380 2.562 -3.281 1.00 96.56 523 ALA A O 1
ATOM 4088 N N . ALA A 1 524 ? -13.822 4.005 -2.534 1.00 98.44 524 ALA A N 1
ATOM 4089 C CA . ALA A 1 524 ? -13.485 3.250 -1.332 1.00 98.44 524 ALA A CA 1
ATOM 4090 C C . ALA A 1 524 ? -14.696 3.060 -0.411 1.00 98.44 524 ALA A C 1
ATOM 4092 O O . ALA A 1 524 ? -14.988 1.941 0.012 1.00 98.44 524 ALA A O 1
ATOM 4093 N N . LEU A 1 525 ? -15.410 4.145 -0.109 1.00 98.19 525 LEU A N 1
ATOM 4094 C CA . LEU A 1 525 ? -16.525 4.118 0.830 1.00 98.19 525 LEU A CA 1
ATOM 4095 C C . LEU A 1 525 ? -17.749 3.413 0.245 1.00 98.19 525 LEU A C 1
ATOM 4097 O O . LEU A 1 525 ? -18.357 2.606 0.935 1.00 98.19 525 LEU A O 1
ATOM 4101 N N . GLN A 1 526 ? -18.075 3.649 -1.030 1.00 97.69 526 GLN A N 1
ATOM 4102 C CA . GLN A 1 526 ? -19.160 2.924 -1.701 1.00 97.69 526 GLN A CA 1
ATOM 4103 C C . GLN A 1 526 ? -18.912 1.409 -1.712 1.00 97.69 526 GLN A C 1
ATOM 4105 O O . GLN A 1 526 ? -19.849 0.619 -1.599 1.00 97.69 526 GLN A O 1
ATOM 4110 N N . TRP A 1 527 ? -17.655 0.988 -1.857 1.00 98.50 527 TRP A N 1
ATOM 4111 C CA . TRP A 1 527 ? -17.294 -0.420 -1.769 1.00 98.50 527 TRP A CA 1
ATOM 4112 C C . TRP A 1 527 ? -17.408 -0.956 -0.334 1.00 98.50 527 TRP A C 1
ATOM 4114 O O . TRP A 1 527 ? -17.952 -2.042 -0.138 1.00 98.50 527 TRP A O 1
ATOM 4124 N N . LEU A 1 528 ? -16.939 -0.199 0.668 1.00 98.44 528 LEU A N 1
ATOM 4125 C CA . LEU A 1 528 ? -17.015 -0.580 2.085 1.00 98.44 528 LEU A CA 1
ATOM 4126 C C . LEU A 1 528 ? -18.461 -0.757 2.569 1.00 98.44 528 LEU A C 1
ATOM 4128 O O . LEU A 1 528 ? -18.718 -1.720 3.292 1.00 98.44 528 LEU A O 1
ATOM 4132 N N . ASP A 1 529 ? -19.390 0.092 2.115 1.00 97.31 529 ASP A N 1
ATOM 4133 C CA . ASP A 1 529 ? -20.826 0.038 2.446 1.00 97.31 529 ASP A CA 1
ATOM 4134 C C . ASP A 1 529 ? -21.466 -1.331 2.106 1.00 97.31 529 ASP A C 1
ATOM 4136 O O . ASP A 1 529 ? -22.484 -1.713 2.684 1.00 97.31 529 ASP A O 1
ATOM 4140 N N . ARG A 1 530 ? -20.876 -2.105 1.179 1.00 96.56 530 ARG A N 1
ATOM 4141 C CA . ARG A 1 530 ? -21.361 -3.451 0.812 1.00 96.56 530 ARG A CA 1
ATOM 4142 C C . ARG A 1 530 ? -20.942 -4.549 1.787 1.00 96.56 530 ARG A C 1
ATOM 4144 O O . ARG A 1 530 ? -21.520 -5.634 1.761 1.00 96.56 530 ARG A O 1
ATOM 4151 N N . TRP A 1 531 ? -19.904 -4.312 2.584 1.00 96.44 531 TRP A N 1
ATOM 4152 C CA . TRP A 1 531 ? -19.205 -5.367 3.321 1.00 96.44 531 TRP A CA 1
ATOM 4153 C C . TRP A 1 531 ? -19.212 -5.177 4.825 1.00 96.44 531 TRP A C 1
ATOM 4155 O O . TRP A 1 531 ? -19.189 -6.170 5.559 1.00 96.44 531 TRP A O 1
ATOM 4165 N N . ILE A 1 532 ? -19.192 -3.926 5.277 1.00 96.06 532 ILE A N 1
ATOM 4166 C CA . ILE A 1 532 ? -19.140 -3.583 6.691 1.00 96.06 532 ILE A CA 1
ATOM 4167 C C . ILE A 1 532 ? -20.047 -2.434 7.022 1.00 96.06 532 ILE A C 1
ATOM 4169 O O . ILE A 1 532 ? -20.781 -1.871 6.195 1.00 96.06 532 ILE A O 1
#

Foldseek 3Di:
DDDDDPPPPQDPAPFWFFKKWKWDWPCPVVPDALLRQQPDFQLVQVVTPLPDQDAAQDARHDPGTGTHIGGRPFGFKDQCCVVDPDASTKMKIKKKKADQAKAKKKKFKWWQAWKWKAKNSRTFDIDHGHHGTDTSPDMTIDIDHHTIMMIMMMGHGHDDRGMMIMGMGHPVSHHRPPIDMYRHDDDPPPPQPPVHDDDPDPLVVVLVCLVVQAQALADDFQAQVSLVVSLVVLLVVLDVLQDDFADADAFPWDFPDWDDDPQKIKTWIWTDLHVPDIWIKIWIAGNDQDVQAAAFAEEEEEAPDQFRCQLCCVVPPPPDDALSVLNNLVRVVGHGYMTIGAQQHHPNNDDPDDDDVPDRCQQVVLVVCVVVVHASLSHLLSVVVSVLVVLVVDSNHNLQRYAYEYAHVSLLSQLSNLLPPVSHQEYERELHQFWPVLVRPDPDDRSNSDRPPCSNNRTSLSSLLSNPPGAYEYEEESAESSHHPVRNVVSLVSSQSSCSNSVRHPSYYYHYDHDYRGHDNVVVNVSSVVTD

Radius of gyration: 26.9 Å; Cα contacts (8 Å, |Δi|>4): 1161; chains: 1; bounding box: 63×60×73 Å